Protein AF-0000000080279815 (afdb_homodimer)

Nearest PDB structures (foldseek):
  4a6d-assembly1_A  TM=6.115E-01  e=9.069E-10  Homo sapiens
  9fcl-assembly1_A  TM=6.333E-01  e=1.547E-08  Kitasatospora cystarginea
  3hnr-assembly1_A  TM=6.972E-01  e=1.496E-07  [Bacillus thuringiensis] serovar konkukian
  3h2b-assembly1_A  TM=6.958E-01  e=2.477E-07  Corynebacterium glutamicum ATCC 13032
  4kwc-assembly1_A  TM=4.814E-01  e=1.129E-08  Bacillus pumilus

Structure (mmCIF, N/CA/C/O backbone):
data_AF-0000000080279815-model_v1
#
loop_
_entity.id
_entity.type
_entity.pdbx_description
1 polymer 'Methyltransferase type 12'
#
loop_
_atom_site.group_PDB
_atom_site.id
_atom_site.type_symbol
_atom_site.label_atom_id
_atom_site.label_alt_id
_atom_site.label_comp_id
_atom_site.label_asym_id
_atom_site.label_entity_id
_atom_site.label_seq_id
_atom_site.pdbx_PDB_ins_code
_atom_site.Cartn_x
_atom_site.Cartn_y
_atom_site.Cartn_z
_atom_site.occupancy
_atom_site.B_iso_or_equiv
_atom_site.auth_seq_id
_atom_site.auth_comp_id
_atom_site.auth_asym_id
_atom_site.auth_atom_id
_atom_site.pdbx_PDB_model_num
ATOM 1 N N . MET A 1 1 ? -27.906 0.492 -4.875 1 33.38 1 MET A N 1
ATOM 2 C CA . MET A 1 1 ? -26.562 0.479 -5.445 1 33.38 1 MET A CA 1
ATOM 3 C C . MET A 1 1 ? -25.531 0.925 -4.418 1 33.38 1 MET A C 1
ATOM 5 O O . MET A 1 1 ? -25.719 1.934 -3.738 1 33.38 1 MET A O 1
ATOM 9 N N . ASN A 1 2 ? -24.75 0.07 -3.742 1 49.34 2 ASN A N 1
ATOM 10 C CA . ASN A 1 2 ? -23.828 0.342 -2.648 1 49.34 2 ASN A CA 1
ATOM 11 C C . ASN A 1 2 ? -22.953 1.558 -2.943 1 49.34 2 ASN A C 1
ATOM 13 O O . ASN A 1 2 ? -22.406 1.683 -4.039 1 49.34 2 ASN A O 1
ATOM 17 N N . GLU A 1 3 ? -23.109 2.551 -2.191 1 66 3 GLU A N 1
ATOM 18 C CA . GLU A 1 3 ? -22.375 3.797 -2.369 1 66 3 GLU A CA 1
ATOM 19 C C . GLU A 1 3 ? -20.875 3.541 -2.496 1 66 3 GLU A C 1
ATOM 21 O O . GLU A 1 3 ? -20.312 2.781 -1.711 1 66 3 GLU A O 1
ATOM 26 N N . THR A 1 4 ? -20.344 3.932 -3.568 1 79.06 4 THR A N 1
ATOM 27 C CA . THR A 1 4 ? -18.891 3.852 -3.775 1 79.06 4 THR A CA 1
ATOM 28 C C . THR A 1 4 ? -18.156 4.762 -2.799 1 79.06 4 THR A C 1
ATOM 30 O O . THR A 1 4 ? -18.766 5.613 -2.154 1 79.06 4 THR A O 1
ATOM 33 N N . LEU A 1 5 ? -17 4.492 -2.471 1 85.06 5 LEU A N 1
ATOM 34 C CA . LEU A 1 5 ? -16.141 5.344 -1.648 1 85.06 5 LEU A CA 1
ATOM 35 C C . LEU A 1 5 ? -16.219 6.797 -2.098 1 85.06 5 LEU A C 1
ATOM 37 O O . LEU A 1 5 ? -16.359 7.699 -1.27 1 85.06 5 LEU A O 1
ATOM 41 N N . ASP A 1 6 ? -16.266 7.035 -3.375 1 88.19 6 ASP A N 1
ATOM 42 C CA . ASP A 1 6 ? -16.297 8.391 -3.908 1 88.19 6 ASP A CA 1
ATOM 43 C C . ASP A 1 6 ? -17.625 9.07 -3.607 1 88.19 6 ASP A C 1
ATOM 45 O O . ASP A 1 6 ? -17.672 10.273 -3.346 1 88.19 6 ASP A O 1
ATOM 49 N N . GLU A 1 7 ? -18.656 8.305 -3.676 1 89.69 7 GLU A N 1
ATOM 50 C CA . GLU A 1 7 ? -19.984 8.844 -3.348 1 89.69 7 GLU A CA 1
ATOM 51 C C . GLU A 1 7 ? -20.078 9.203 -1.868 1 89.69 7 GLU A C 1
ATOM 53 O O . GLU A 1 7 ? -20.641 10.242 -1.51 1 89.69 7 GLU A O 1
ATOM 58 N N . THR A 1 8 ? -19.531 8.32 -1.047 1 90.25 8 THR A N 1
ATOM 59 C CA . THR A 1 8 ? -19.5 8.586 0.388 1 90.25 8 THR A CA 1
ATOM 60 C C . THR A 1 8 ? -18.703 9.844 0.691 1 90.25 8 THR A C 1
ATOM 62 O O . THR A 1 8 ? -19.125 10.688 1.484 1 90.25 8 THR A O 1
ATOM 65 N N . VAL A 1 9 ? -17.578 10.008 0.079 1 94.94 9 VAL A N 1
ATOM 66 C CA . VAL A 1 9 ? -16.719 11.172 0.258 1 94.94 9 VAL A CA 1
ATOM 67 C C . VAL A 1 9 ? -17.469 12.438 -0.167 1 94.94 9 VAL A C 1
ATOM 69 O O . VAL A 1 9 ? -17.453 13.438 0.551 1 94.94 9 VAL A O 1
ATOM 72 N N . ALA A 1 10 ? -18.141 12.344 -1.3 1 95.44 10 ALA A N 1
ATOM 73 C CA . ALA A 1 10 ? -18.875 13.5 -1.807 1 95.44 10 ALA A CA 1
ATOM 74 C C . ALA A 1 10 ? -19.984 13.914 -0.835 1 95.44 10 ALA A C 1
ATOM 76 O O . ALA A 1 10 ? -20.188 15.102 -0.601 1 95.44 10 ALA A O 1
ATOM 77 N N . ASP A 1 11 ? -20.672 12.969 -0.286 1 96.44 11 ASP A N 1
ATOM 78 C CA . ASP A 1 11 ? -21.75 13.227 0.657 1 96.44 11 ASP A CA 1
ATOM 79 C C . ASP A 1 11 ? -21.234 13.922 1.915 1 96.44 11 ASP A C 1
ATOM 81 O O . ASP A 1 11 ? -21.859 14.852 2.422 1 96.44 11 ASP A O 1
ATOM 85 N N . ILE A 1 12 ? -20.125 13.5 2.402 1 96.69 12 ILE A N 1
ATOM 86 C CA . ILE A 1 12 ? -19.547 14.078 3.607 1 96.69 12 ILE A CA 1
ATOM 87 C C . ILE A 1 12 ? -19.031 15.484 3.311 1 96.69 12 ILE A C 1
ATOM 89 O O . ILE A 1 12 ? -19.266 16.422 4.082 1 96.69 12 ILE A O 1
ATOM 93 N N . MET A 1 13 ? -18.391 15.625 2.184 1 97 13 MET A N 1
ATOM 94 C CA . MET A 1 13 ? -17.812 16.906 1.815 1 97 13 MET A CA 1
ATOM 95 C C . MET A 1 13 ? -18.906 17.969 1.673 1 97 13 MET A C 1
ATOM 97 O O . MET A 1 13 ? -18.672 19.156 1.933 1 97 13 MET A O 1
ATOM 101 N N . ALA A 1 14 ? -20.094 17.531 1.298 1 96.38 14 ALA A N 1
ATOM 102 C CA . ALA A 1 14 ? -21.219 18.453 1.142 1 96.38 14 ALA A CA 1
ATOM 103 C C . ALA A 1 14 ? -21.609 19.078 2.477 1 96.38 14 ALA A C 1
ATOM 105 O O . ALA A 1 14 ? -22.234 20.141 2.512 1 96.38 14 ALA A O 1
ATOM 106 N N . LYS A 1 15 ? -21.188 18.469 3.588 1 95.44 15 LYS A N 1
ATOM 107 C CA . LYS A 1 15 ? -21.531 18.938 4.926 1 95.44 15 LYS A CA 1
ATOM 108 C C . LYS A 1 15 ? -20.375 19.719 5.559 1 95.44 15 LYS A C 1
ATOM 110 O O . LYS A 1 15 ? -20.516 20.25 6.664 1 95.44 15 LYS A O 1
ATOM 115 N N . VAL A 1 16 ? -19.281 19.844 4.895 1 96.25 16 VAL A N 1
ATOM 116 C CA . VAL A 1 16 ? -18.078 20.453 5.445 1 96.25 16 VAL A CA 1
ATOM 117 C C . VAL A 1 16 ? -18.188 21.969 5.355 1 96.25 16 VAL A C 1
ATOM 119 O O . VAL A 1 16 ? -18.578 22.516 4.32 1 96.25 16 VAL A O 1
ATOM 122 N N . SER A 1 17 ? -17.812 22.594 6.434 1 89.44 17 SER A N 1
ATOM 123 C CA . SER A 1 17 ? -17.797 24.062 6.434 1 89.44 17 SER A CA 1
ATOM 124 C C . SER A 1 17 ? -16.75 24.594 5.469 1 89.44 17 SER A C 1
ATOM 126 O O . SER A 1 17 ? -15.625 24.094 5.422 1 89.44 17 SER A O 1
ATOM 128 N N . THR A 1 18 ? -17.094 25.656 4.707 1 91 18 THR A N 1
ATOM 129 C CA . THR A 1 18 ? -16.156 26.266 3.766 1 91 18 THR A CA 1
ATOM 130 C C . THR A 1 18 ? -15.586 27.562 4.32 1 91 18 THR A C 1
ATOM 132 O O . THR A 1 18 ? -14.898 28.297 3.609 1 91 18 THR A O 1
ATOM 135 N N . ALA A 1 19 ? -15.883 27.859 5.594 1 89.88 19 ALA A N 1
ATOM 136 C CA . ALA A 1 19 ? -15.344 29.062 6.219 1 89.88 19 ALA A CA 1
ATOM 137 C C . ALA A 1 19 ? -13.836 28.969 6.387 1 89.88 19 ALA A C 1
ATOM 139 O O . ALA A 1 19 ? -13.312 27.938 6.797 1 89.88 19 ALA A O 1
ATOM 140 N N . ILE A 1 20 ? -13.18 30.016 6.016 1 91.38 20 ILE A N 1
ATOM 141 C CA . ILE A 1 20 ? -11.727 30.062 6.129 1 91.38 20 ILE A CA 1
ATOM 142 C C . ILE A 1 20 ? -11.32 30.984 7.281 1 91.38 20 ILE A C 1
ATOM 144 O O . ILE A 1 20 ? -11.758 32.125 7.352 1 91.38 20 ILE A O 1
ATOM 148 N N . ALA A 1 21 ? -10.531 30.438 8.172 1 89.31 21 ALA A N 1
ATOM 149 C CA . ALA A 1 21 ? -10.07 31.203 9.32 1 89.31 21 ALA A CA 1
ATOM 150 C C . ALA A 1 21 ? -9.164 32.344 8.875 1 89.31 21 ALA A C 1
ATOM 152 O O . ALA A 1 21 ? -8.367 32.188 7.945 1 89.31 21 ALA A O 1
ATOM 153 N N . ASP A 1 22 ? -9.281 33.406 9.672 1 85.31 22 ASP A N 1
ATOM 154 C CA . ASP A 1 22 ? -8.367 34.531 9.438 1 85.31 22 ASP A CA 1
ATOM 155 C C . ASP A 1 22 ? -6.918 34.094 9.711 1 85.31 22 ASP A C 1
ATOM 157 O O . ASP A 1 22 ? -6.637 33.438 10.695 1 85.31 22 ASP A O 1
ATOM 161 N N . GLY A 1 23 ? -6.031 34.281 8.766 1 85.38 23 GLY A N 1
ATOM 162 C CA . GLY A 1 23 ? -4.625 33.969 8.992 1 85.38 23 GLY A CA 1
ATOM 163 C C . GLY A 1 23 ? -4.223 32.594 8.477 1 85.38 23 GLY A C 1
ATOM 164 O O . GLY A 1 23 ? -3.07 32.188 8.633 1 85.38 23 GLY A O 1
ATOM 165 N N . ASP A 1 24 ? -5.238 31.875 8.055 1 90 24 ASP A N 1
ATOM 166 C CA . ASP A 1 24 ? -4.906 30.562 7.488 1 90 24 ASP A CA 1
ATOM 167 C C . ASP A 1 24 ? -3.861 30.703 6.379 1 90 24 ASP A C 1
ATOM 169 O O . ASP A 1 24 ? -4.199 31 5.234 1 90 24 ASP A O 1
ATOM 173 N N . SER A 1 25 ? -2.627 30.406 6.734 1 80.06 25 SER A N 1
ATOM 174 C CA . SER A 1 25 ? -1.5 30.594 5.824 1 80.06 25 SER A CA 1
ATOM 175 C C . SER A 1 25 ? -1.581 29.625 4.641 1 80.06 25 SER A C 1
ATOM 177 O O . SER A 1 25 ? -0.972 29.875 3.598 1 80.06 25 SER A O 1
ATOM 179 N N . MET A 1 26 ? -2.297 28.562 4.762 1 76.5 26 MET A N 1
ATOM 180 C CA . MET A 1 26 ? -2.395 27.594 3.672 1 76.5 26 MET A CA 1
ATOM 181 C C . MET A 1 26 ? -3.418 28.047 2.635 1 76.5 26 MET A C 1
ATOM 183 O O . MET A 1 26 ? -3.455 27.516 1.523 1 76.5 26 MET A O 1
ATOM 187 N N . PHE A 1 27 ? -4.238 28.875 3.039 1 79.06 27 PHE A N 1
ATOM 188 C CA . PHE A 1 27 ? -5.215 29.422 2.1 1 79.06 27 PHE A CA 1
ATOM 189 C C . PHE A 1 27 ? -4.625 30.594 1.33 1 79.06 27 PHE A C 1
ATOM 191 O O . PHE A 1 27 ? -5.074 30.906 0.226 1 79.06 27 PHE A O 1
ATOM 198 N N . ALA A 1 28 ? -3.699 31.125 1.782 1 64.75 28 ALA A N 1
ATOM 199 C CA . ALA A 1 28 ? -3.172 32.312 1.129 1 64.75 28 ALA A CA 1
ATOM 200 C C . ALA A 1 28 ? -2.799 32.031 -0.323 1 64.75 28 ALA A C 1
ATOM 202 O O . ALA A 1 28 ? -1.978 31.156 -0.598 1 64.75 28 ALA A O 1
ATOM 203 N N . GLY A 1 29 ? -3.459 32.719 -1.225 1 66.31 29 GLY A N 1
ATOM 204 C CA . GLY A 1 29 ? -3.205 32.625 -2.652 1 66.31 29 GLY A CA 1
ATOM 205 C C . GLY A 1 29 ? -3.844 31.391 -3.279 1 66.31 29 GLY A C 1
ATOM 206 O O . GLY A 1 29 ? -3.611 31.094 -4.453 1 66.31 29 GLY A O 1
ATOM 207 N N . ASN A 1 30 ? -4.605 30.656 -2.498 1 72.81 30 ASN A N 1
ATOM 208 C CA . ASN A 1 30 ? -5.316 29.469 -2.971 1 72.81 30 ASN A CA 1
ATOM 209 C C . ASN A 1 30 ? -6.766 29.781 -3.318 1 72.81 30 ASN A C 1
ATOM 211 O O . ASN A 1 30 ? -7.219 30.922 -3.141 1 72.81 30 ASN A O 1
ATOM 215 N N . ASN A 1 31 ? -7.383 29.062 -4.082 1 84.12 31 ASN A N 1
ATOM 216 C CA . ASN A 1 31 ? -8.828 29.156 -4.266 1 84.12 31 ASN A CA 1
ATOM 217 C C . ASN A 1 31 ? -9.57 28.094 -3.471 1 84.12 31 ASN A C 1
ATOM 219 O O . ASN A 1 31 ? -8.992 27.062 -3.115 1 84.12 31 ASN A O 1
ATOM 223 N N . ILE A 1 32 ? -10.734 28.453 -3.119 1 89.88 32 ILE A N 1
ATOM 224 C CA . ILE A 1 32 ? -11.547 27.656 -2.207 1 89.88 32 ILE A CA 1
ATOM 225 C C . ILE A 1 32 ? -11.727 26.25 -2.775 1 89.88 32 ILE A C 1
ATOM 227 O O . ILE A 1 32 ? -11.75 25.266 -2.025 1 89.88 32 ILE A O 1
ATOM 231 N N . ASP A 1 33 ? -11.773 26.141 -4.074 1 91.75 33 ASP A N 1
ATOM 232 C CA . ASP A 1 33 ? -11.961 24.844 -4.703 1 91.75 33 ASP A CA 1
ATOM 233 C C . ASP A 1 33 ? -10.758 23.938 -4.457 1 91.75 33 ASP A C 1
ATOM 235 O O . ASP A 1 33 ? -10.914 22.766 -4.078 1 91.75 33 ASP A O 1
ATOM 239 N N . HIS A 1 34 ? -9.617 24.469 -4.656 1 92.69 34 HIS A N 1
ATOM 240 C CA . HIS A 1 34 ? -8.398 23.688 -4.418 1 92.69 34 HIS A CA 1
ATOM 241 C C . HIS A 1 34 ? -8.227 23.375 -2.936 1 92.69 34 HIS A C 1
ATOM 243 O O . HIS A 1 34 ? -7.871 22.25 -2.57 1 92.69 34 HIS A O 1
ATOM 249 N N . TYR A 1 35 ? -8.492 24.422 -2.162 1 94.12 35 TYR A N 1
ATOM 250 C CA . TYR A 1 35 ? -8.391 24.234 -0.719 1 94.12 35 TYR A CA 1
ATOM 251 C C . TYR A 1 35 ? -9.266 23.078 -0.255 1 94.12 35 TYR A C 1
ATOM 253 O O . TYR A 1 35 ? -8.812 22.219 0.496 1 94.12 35 TYR A O 1
ATOM 261 N N . MET A 1 36 ? -10.453 22.953 -0.778 1 94.94 36 MET A N 1
ATOM 262 C CA . MET A 1 36 ? -11.406 21.922 -0.378 1 94.94 36 MET A CA 1
ATOM 263 C C . MET A 1 36 ? -11.055 20.578 -1.018 1 94.94 36 MET A C 1
ATOM 265 O O . MET A 1 36 ? -11.305 19.516 -0.434 1 94.94 36 MET A O 1
ATOM 269 N N . SER A 1 37 ? -10.438 20.625 -2.209 1 95.31 37 SER A N 1
ATOM 270 C CA . SER A 1 37 ? -10.047 19.391 -2.863 1 95.31 37 SER A CA 1
ATOM 271 C C . SER A 1 37 ? -8.977 18.656 -2.068 1 95.31 37 SER A C 1
ATOM 273 O O . SER A 1 37 ? -8.938 17.422 -2.053 1 95.31 37 SER A O 1
ATOM 275 N N . VAL A 1 38 ? -8.125 19.375 -1.423 1 96.12 38 VAL A N 1
ATOM 276 C CA . VAL A 1 38 ? -7.082 18.812 -0.58 1 96.12 38 VAL A CA 1
ATOM 277 C C . VAL A 1 38 ? -7.715 18.094 0.616 1 96.12 38 VAL A C 1
ATOM 279 O O . VAL A 1 38 ? -7.301 17 0.977 1 96.12 38 VAL A O 1
ATOM 282 N N . SER A 1 39 ? -8.688 18.75 1.188 1 97.19 39 SER A N 1
ATOM 283 C CA . SER A 1 39 ? -9.445 18.125 2.275 1 97.19 39 SER A CA 1
ATOM 284 C C . SER A 1 39 ? -10.156 16.875 1.809 1 97.19 39 SER A C 1
ATOM 286 O O . SER A 1 39 ? -10.148 15.852 2.5 1 97.19 39 SER A O 1
ATOM 288 N N . LYS A 1 40 ? -10.727 16.969 0.658 1 97.5 40 LYS A N 1
ATOM 289 C CA . LYS A 1 40 ? -11.461 15.852 0.067 1 97.5 40 LYS A CA 1
ATOM 290 C C . LYS A 1 40 ? -10.547 14.648 -0.147 1 97.5 40 LYS A C 1
ATOM 292 O O . LYS A 1 40 ? -10.922 13.516 0.171 1 97.5 40 LYS A O 1
ATOM 297 N N . ASP A 1 41 ? -9.359 14.867 -0.674 1 97.38 41 ASP A N 1
ATOM 298 C CA . ASP A 1 41 ? -8.398 13.797 -0.92 1 97.38 41 ASP A CA 1
ATOM 299 C C . ASP A 1 41 ? -7.988 13.125 0.385 1 97.38 41 ASP A C 1
ATOM 301 O O . ASP A 1 41 ? -7.828 11.898 0.433 1 97.38 41 ASP A O 1
ATOM 305 N N . ALA A 1 42 ? -7.781 13.914 1.383 1 98.31 42 ALA A N 1
ATOM 306 C CA . ALA A 1 42 ? -7.418 13.367 2.688 1 98.31 42 ALA A CA 1
ATOM 307 C C . ALA A 1 42 ? -8.539 12.5 3.25 1 98.31 42 ALA A C 1
ATOM 309 O O . ALA A 1 42 ? -8.289 11.406 3.756 1 98.31 42 ALA A O 1
ATOM 310 N N . LEU A 1 43 ? -9.727 12.992 3.133 1 97.94 43 LEU A N 1
ATOM 311 C CA . LEU A 1 43 ? -10.883 12.242 3.611 1 97.94 43 LEU A CA 1
ATOM 312 C C . LEU A 1 43 ? -11 10.906 2.883 1 97.94 43 LEU A C 1
ATOM 314 O O . LEU A 1 43 ? -11.25 9.875 3.508 1 97.94 43 LEU A O 1
ATOM 318 N N . ARG A 1 44 ? -10.812 10.969 1.587 1 95.69 44 ARG A N 1
ATOM 319 C CA . ARG A 1 44 ? -10.875 9.75 0.792 1 95.69 44 ARG A CA 1
ATOM 320 C C . ARG A 1 44 ? -9.844 8.727 1.265 1 95.69 44 ARG A C 1
ATOM 322 O O . ARG A 1 44 ? -10.156 7.547 1.417 1 95.69 44 ARG A O 1
ATOM 329 N N . ALA A 1 45 ? -8.633 9.188 1.438 1 96.44 45 ALA A N 1
ATOM 330 C CA . ALA A 1 45 ? -7.547 8.32 1.892 1 96.44 45 ALA A CA 1
ATOM 331 C C . ALA A 1 45 ? -7.863 7.723 3.26 1 96.44 45 ALA A C 1
ATOM 333 O O . ALA A 1 45 ? -7.637 6.531 3.492 1 96.44 45 ALA A O 1
ATOM 334 N N . VAL A 1 46 ? -8.391 8.516 4.133 1 97.5 46 VAL A N 1
ATOM 335 C CA . VAL A 1 46 ? -8.719 8.102 5.492 1 97.5 46 VAL A CA 1
ATOM 336 C C . VAL A 1 46 ? -9.828 7.051 5.465 1 97.5 46 VAL A C 1
ATOM 338 O O . VAL A 1 46 ? -9.703 5.992 6.086 1 97.5 46 VAL A O 1
ATOM 341 N N . LEU A 1 47 ? -10.875 7.309 4.719 1 94.12 47 LEU A N 1
ATOM 342 C CA . LEU A 1 47 ? -12 6.379 4.668 1 94.12 47 LEU A CA 1
ATOM 343 C C . LEU A 1 47 ? -11.586 5.059 4.027 1 94.12 47 LEU A C 1
ATOM 345 O O . LEU A 1 47 ? -12 3.988 4.48 1 94.12 47 LEU A O 1
ATOM 349 N N . ALA A 1 48 ? -10.805 5.184 3.004 1 91.25 48 ALA A N 1
ATOM 350 C CA . ALA A 1 48 ? -10.289 3.967 2.377 1 91.25 48 ALA A CA 1
ATOM 351 C C . ALA A 1 48 ? -9.469 3.141 3.365 1 91.25 48 ALA A C 1
ATOM 353 O O . ALA A 1 48 ? -9.633 1.922 3.451 1 91.25 48 ALA A O 1
ATOM 354 N N . ALA A 1 49 ? -8.609 3.807 4.098 1 94.06 49 ALA A N 1
ATOM 355 C CA . ALA A 1 49 ? -7.746 3.145 5.074 1 94.06 49 ALA A CA 1
ATOM 356 C C . ALA A 1 49 ? -8.578 2.463 6.16 1 94.06 49 ALA A C 1
ATOM 358 O O . ALA A 1 49 ? -8.297 1.319 6.531 1 94.06 49 ALA A O 1
ATOM 359 N N . LEU A 1 50 ? -9.562 3.146 6.621 1 92.5 50 LEU A N 1
ATOM 360 C CA . LEU A 1 50 ? -10.398 2.611 7.688 1 92.5 50 LEU A CA 1
ATOM 361 C C . LEU A 1 50 ? -11.219 1.422 7.195 1 92.5 50 LEU A C 1
ATOM 363 O O . LEU A 1 50 ? -11.406 0.448 7.926 1 92.5 50 LEU A O 1
ATOM 367 N N . GLN A 1 51 ? -11.625 1.526 6.012 1 83.81 51 GLN A N 1
ATOM 368 C CA . GLN A 1 51 ? -12.391 0.429 5.43 1 83.81 51 GLN A CA 1
ATOM 369 C C . GLN A 1 51 ? -11.539 -0.833 5.309 1 83.81 51 GLN A C 1
ATOM 371 O O . GLN A 1 51 ? -11.992 -1.925 5.664 1 83.81 51 GLN A O 1
ATOM 376 N N . VAL A 1 52 ? -10.359 -0.684 4.891 1 80.06 52 VAL A N 1
ATOM 377 C CA . VAL A 1 52 ? -9.508 -1.841 4.617 1 80.06 52 VAL A CA 1
ATOM 378 C C . VAL A 1 52 ? -8.992 -2.424 5.93 1 80.06 52 VAL A C 1
ATOM 380 O O . VAL A 1 52 ? -8.781 -3.635 6.039 1 80.06 52 VAL A O 1
ATOM 383 N N . SER A 1 53 ? -8.875 -1.572 6.945 1 82.69 53 SER A N 1
ATOM 384 C CA . SER A 1 53 ? -8.359 -2.031 8.234 1 82.69 53 SER A CA 1
ATOM 385 C C . SER A 1 53 ? -9.477 -2.615 9.094 1 82.69 53 SER A C 1
ATOM 387 O O . SER A 1 53 ? -9.211 -3.193 10.148 1 82.69 53 SER A O 1
ATOM 389 N N . GLY A 1 54 ? -10.742 -2.42 8.68 1 78.06 54 GLY A N 1
ATOM 390 C CA . GLY A 1 54 ? -11.875 -2.98 9.406 1 78.06 54 GLY A CA 1
ATOM 391 C C . GLY A 1 54 ? -12.242 -2.184 10.648 1 78.06 54 GLY A C 1
ATOM 392 O O . GLY A 1 54 ? -12.773 -2.736 11.609 1 78.06 54 GLY A O 1
ATOM 393 N N . ARG A 1 55 ? -11.859 -0.931 10.695 1 80.06 55 ARG A N 1
ATOM 394 C CA . ARG A 1 55 ? -12.133 -0.049 11.828 1 80.06 55 ARG A CA 1
ATOM 395 C C . ARG A 1 55 ? -12.805 1.24 11.359 1 80.06 55 ARG A C 1
ATOM 397 O O . ARG A 1 55 ? -12.234 2.324 11.492 1 80.06 55 ARG A O 1
ATOM 404 N N . PRO A 1 56 ? -14.039 1.166 11.062 1 75.5 56 PRO A N 1
ATOM 405 C CA . PRO A 1 56 ? -14.672 2.27 10.344 1 75.5 56 PRO A CA 1
ATOM 406 C C . PRO A 1 56 ? -15.086 3.416 11.258 1 75.5 56 PRO A C 1
ATOM 408 O O . PRO A 1 56 ? -15.375 4.52 10.781 1 75.5 56 PRO A O 1
ATOM 411 N N . GLU A 1 57 ? -15.023 3.305 12.586 1 89.69 57 GLU A N 1
ATOM 412 C CA . GLU A 1 57 ? -15.547 4.367 13.445 1 89.69 57 GLU A CA 1
ATOM 413 C C . GLU A 1 57 ? -14.523 4.762 14.508 1 89.69 57 GLU A C 1
ATOM 415 O O . GLU A 1 57 ? -14.641 4.359 15.664 1 89.69 57 GLU A O 1
ATOM 420 N N . PRO A 1 58 ? -13.648 5.582 14.125 1 96.81 58 PRO A N 1
ATOM 421 C CA . PRO A 1 58 ? -12.672 6.035 15.117 1 96.81 58 PRO A CA 1
ATOM 422 C C . PRO A 1 58 ? -13.297 6.934 16.188 1 96.81 58 PRO A C 1
ATOM 424 O O . PRO A 1 58 ? -14.133 7.777 15.875 1 96.81 58 PRO A O 1
ATOM 427 N N . LYS A 1 59 ? -12.898 6.754 17.453 1 97.25 59 LYS A N 1
ATOM 428 C CA . LYS A 1 59 ? -13.398 7.539 18.578 1 97.25 59 LYS A CA 1
ATOM 429 C C . LYS A 1 59 ? -12.445 8.672 18.938 1 97.25 59 LYS A C 1
ATOM 431 O O . LYS A 1 59 ? -12.852 9.688 19.5 1 97.25 59 LYS A O 1
ATOM 436 N N . ARG A 1 60 ? -11.25 8.484 18.797 1 98.69 60 ARG A N 1
ATOM 437 C CA . ARG A 1 60 ? -10.203 9.469 19.078 1 98.69 60 ARG A CA 1
ATOM 438 C C . ARG A 1 60 ? -9.297 9.656 17.859 1 98.69 60 ARG A C 1
ATOM 440 O O . ARG A 1 60 ? -8.695 8.695 17.375 1 98.69 60 ARG A O 1
ATOM 447 N N . ILE A 1 61 ? -9.18 10.898 17.297 1 98.88 61 ILE A N 1
ATOM 448 C CA . ILE A 1 61 ? -8.484 11.211 16.062 1 98.88 61 ILE A CA 1
ATOM 449 C C . ILE A 1 61 ? -7.414 12.273 16.312 1 98.88 61 ILE A C 1
ATOM 451 O O . ILE A 1 61 ? -7.699 13.312 16.906 1 98.88 61 ILE A O 1
ATOM 455 N N . LEU A 1 62 ? -6.203 12 15.969 1 98.94 62 LEU A N 1
ATOM 456 C CA . LEU A 1 62 ? -5.109 12.969 16.031 1 98.94 62 LEU A CA 1
ATOM 457 C C . LEU A 1 62 ? -4.781 13.5 14.633 1 98.94 62 LEU A C 1
ATOM 459 O O . LEU A 1 62 ? -4.504 12.727 13.719 1 98.94 62 LEU A O 1
ATOM 463 N N . ASP A 1 63 ? -4.934 14.758 14.445 1 98.88 63 ASP A N 1
ATOM 464 C CA . ASP A 1 63 ? -4.418 15.461 13.273 1 98.88 63 ASP A CA 1
ATOM 465 C C . ASP A 1 63 ? -3.078 16.125 13.57 1 98.88 63 ASP A C 1
ATOM 467 O O . ASP A 1 63 ? -3.035 17.234 14.117 1 98.88 63 ASP A O 1
ATOM 471 N N . PHE A 1 64 ? -1.983 15.43 13.273 1 98.75 64 PHE A N 1
ATOM 472 C CA . PHE A 1 64 ? -0.625 15.891 13.531 1 98.75 64 PHE A CA 1
ATOM 473 C C . PHE A 1 64 ? -0.146 16.812 12.414 1 98.75 64 PHE A C 1
ATOM 475 O O . PHE A 1 64 ? 0.012 16.375 11.273 1 98.75 64 PHE A O 1
ATOM 482 N N . GLY A 1 65 ? 0.137 18 12.695 1 97.94 65 GLY A N 1
ATOM 483 C CA . GLY A 1 65 ? 0.296 19.031 11.68 1 97.94 65 GLY A CA 1
ATOM 484 C C . GLY A 1 65 ? -1.024 19.516 11.125 1 97.94 65 GLY A C 1
ATOM 485 O O . GLY A 1 65 ? -1.225 19.547 9.906 1 97.94 65 GLY A O 1
ATOM 486 N N . CYS A 1 66 ? -1.861 20.031 11.961 1 97.88 66 CYS A N 1
ATOM 487 C CA . CYS A 1 66 ? -3.262 20.25 11.625 1 97.88 66 CYS A CA 1
ATOM 488 C C . CYS A 1 66 ? -3.434 21.562 10.867 1 97.88 66 CYS A C 1
ATOM 490 O O . CYS A 1 66 ? -4.457 21.781 10.219 1 97.88 66 CYS A O 1
ATOM 492 N N . GLY A 1 67 ? -2.445 22.5 10.969 1 96.62 67 GLY A N 1
ATOM 493 C CA . GLY A 1 67 ? -2.699 23.844 10.453 1 96.62 67 GLY A CA 1
ATOM 494 C C . GLY A 1 67 ? -4.004 24.438 10.953 1 96.62 67 GLY A C 1
ATOM 495 O O . GLY A 1 67 ? -4.348 24.281 12.125 1 96.62 67 GLY A O 1
ATOM 496 N N . TYR A 1 68 ? -4.641 25.109 10.117 1 95.44 68 TYR A N 1
ATOM 497 C CA . TYR A 1 68 ? -5.871 25.766 10.523 1 95.44 68 TYR A CA 1
ATOM 498 C C . TYR A 1 68 ? -7.082 24.875 10.273 1 95.44 68 TYR A C 1
ATOM 500 O O . TYR A 1 68 ? -8.203 25.359 10.117 1 95.44 68 TYR A O 1
ATOM 508 N N . GLY A 1 69 ? -6.84 23.547 10.078 1 96.69 69 GLY A N 1
ATOM 509 C CA . GLY A 1 69 ? -7.914 22.562 10.07 1 96.69 69 GLY A CA 1
ATOM 510 C C . GLY A 1 69 ? -8.422 22.25 8.68 1 96.69 69 GLY A C 1
ATOM 511 O O . GLY A 1 69 ? -9.586 21.875 8.508 1 96.69 69 GLY A O 1
ATOM 512 N N . ARG A 1 70 ? -7.543 22.438 7.641 1 95.81 70 ARG A N 1
ATOM 513 C CA . ARG A 1 70 ? -7.941 22.109 6.277 1 95.81 70 ARG A CA 1
ATOM 514 C C . ARG A 1 70 ? -8.445 20.672 6.184 1 95.81 70 ARG A C 1
ATOM 516 O O . ARG A 1 70 ? -9.492 20.406 5.586 1 95.81 70 ARG A O 1
ATOM 523 N N . VAL A 1 71 ? -7.742 19.75 6.773 1 97.56 71 VAL A N 1
ATOM 524 C CA . VAL A 1 71 ? -8.141 18.344 6.738 1 97.56 71 VAL A CA 1
ATOM 525 C C . VAL A 1 71 ? -9.078 18.047 7.91 1 97.56 71 VAL A C 1
ATOM 527 O O . VAL A 1 71 ? -10.047 17.297 7.758 1 97.56 71 VAL A O 1
ATOM 530 N N . MET A 1 72 ? -8.875 18.625 9.039 1 97.88 72 MET A N 1
ATOM 531 C CA . MET A 1 72 ? -9.664 18.375 10.242 1 97.88 72 MET A CA 1
ATOM 532 C C . MET A 1 72 ? -11.141 18.641 9.992 1 97.88 72 MET A C 1
ATOM 534 O O . MET A 1 72 ? -12.008 17.953 10.539 1 97.88 72 MET A O 1
ATOM 538 N N . ARG A 1 73 ? -11.469 19.594 9.156 1 97.88 73 ARG A N 1
ATOM 539 C CA . ARG A 1 73 ? -12.859 19.953 8.898 1 97.88 73 ARG A CA 1
ATOM 540 C C . ARG A 1 73 ? -13.633 18.781 8.312 1 97.88 73 ARG A C 1
ATOM 542 O O . ARG A 1 73 ? -14.789 18.562 8.664 1 97.88 73 ARG A O 1
ATOM 549 N N . SER A 1 74 ? -12.984 18.047 7.371 1 98.19 74 SER A N 1
ATOM 550 C CA . SER A 1 74 ? -13.656 16.906 6.789 1 98.19 74 SER A CA 1
ATOM 551 C C . SER A 1 74 ? -13.703 15.727 7.766 1 98.19 74 SER A C 1
ATOM 553 O O . SER A 1 74 ? -14.656 14.953 7.773 1 98.19 74 SER A O 1
ATOM 555 N N . LEU A 1 75 ? -12.703 15.586 8.633 1 98.19 75 LEU A N 1
ATOM 556 C CA . LEU A 1 75 ? -12.719 14.555 9.656 1 98.19 75 LEU A CA 1
ATOM 557 C C . LEU A 1 75 ? -13.844 14.797 10.656 1 98.19 75 LEU A C 1
ATOM 559 O O . LEU A 1 75 ? -14.523 13.859 11.078 1 98.19 75 LEU A O 1
ATOM 563 N N . ARG A 1 76 ? -14.047 16.031 11.031 1 98 76 ARG A N 1
ATOM 564 C CA . ARG A 1 76 ? -15.148 16.391 11.922 1 98 76 ARG A CA 1
ATOM 565 C C . ARG A 1 76 ? -16.484 16.031 11.297 1 98 76 ARG A C 1
ATOM 567 O O . ARG A 1 76 ? -17.359 15.477 11.961 1 98 76 ARG A O 1
ATOM 574 N N . ALA A 1 77 ? -16.672 16.391 10.016 1 97.75 77 ALA A N 1
ATOM 575 C CA . ALA A 1 77 ? -17.906 16.109 9.312 1 97.75 77 ALA A CA 1
ATOM 576 C C . ALA A 1 77 ? -18.156 14.602 9.227 1 97.75 77 ALA A C 1
ATOM 578 O O . ALA A 1 77 ? -19.297 14.148 9.352 1 97.75 77 ALA A O 1
ATOM 579 N N . ALA A 1 78 ? -17.109 13.867 9.008 1 97 78 ALA A N 1
ATOM 580 C CA . ALA A 1 78 ? -17.219 12.414 8.836 1 97 78 ALA A CA 1
ATOM 581 C C . ALA A 1 78 ? -17.484 11.719 10.164 1 97 78 ALA A C 1
ATOM 583 O O . ALA A 1 78 ? -18.172 10.695 10.211 1 97 78 ALA A O 1
ATOM 584 N N . PHE A 1 79 ? -16.859 12.25 11.211 1 97.38 79 PHE A N 1
ATOM 585 C CA . PHE A 1 79 ? -16.922 11.625 12.523 1 97.38 79 PHE A CA 1
ATOM 586 C C 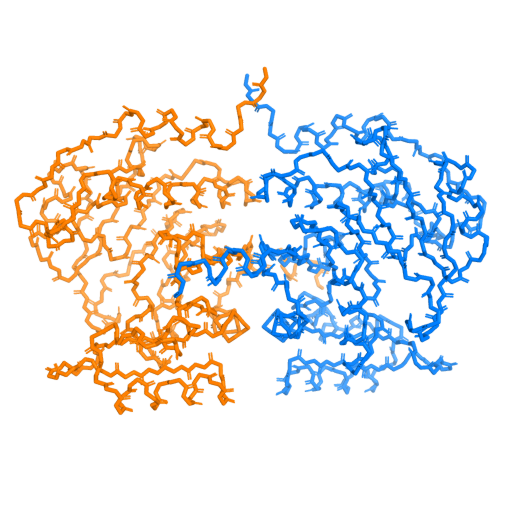. PHE A 1 79 ? -17.344 12.641 13.586 1 97.38 79 PHE A C 1
ATOM 588 O O . PHE A 1 79 ? -16.547 13.016 14.445 1 97.38 79 PHE A O 1
ATOM 595 N N . PRO A 1 80 ? -18.609 12.914 13.656 1 96.69 80 PRO A N 1
ATOM 596 C CA . PRO A 1 80 ? -19.078 14.031 14.477 1 96.69 80 PRO A CA 1
ATOM 597 C C . PRO A 1 80 ? -18.938 13.766 15.977 1 96.69 80 PRO A C 1
ATOM 599 O O . PRO A 1 80 ? -18.828 14.703 16.766 1 96.69 80 PRO A O 1
ATOM 602 N N . SER A 1 81 ? -18.875 12.539 16.391 1 97 81 SER A N 1
ATOM 603 C CA . SER A 1 81 ? -18.844 12.211 17.812 1 97 81 SER A CA 1
ATOM 604 C C . SER A 1 81 ? -17.406 11.945 18.281 1 97 81 SER A C 1
ATOM 606 O O . SER A 1 81 ? -17.172 11.766 19.469 1 97 81 SER A O 1
ATOM 608 N N . ALA A 1 82 ? -16.438 11.961 17.375 1 98.19 82 ALA A N 1
ATOM 609 C CA . ALA A 1 82 ? -15.055 11.633 17.719 1 98.19 82 ALA A CA 1
ATOM 610 C C . ALA A 1 82 ? -14.398 12.773 18.5 1 98.19 82 ALA A C 1
ATOM 612 O O . ALA A 1 82 ? -14.703 13.945 18.266 1 98.19 82 ALA A O 1
ATOM 613 N N . GLU A 1 83 ? -13.555 12.391 19.438 1 98.69 83 GLU A N 1
ATOM 614 C CA . GLU A 1 83 ? -12.633 13.367 20 1 98.69 83 GLU A CA 1
ATOM 615 C C . GLU A 1 83 ? -11.531 13.734 19 1 98.69 83 GLU A C 1
ATOM 617 O O . GLU A 1 83 ? -10.836 12.852 18.484 1 98.69 83 GLU A O 1
ATOM 622 N N . LEU A 1 84 ? -11.422 15.008 18.75 1 98.75 84 LEU A N 1
ATOM 623 C CA . LEU A 1 84 ? -10.367 15.477 17.859 1 98.75 84 LEU A CA 1
ATOM 624 C C . LEU A 1 84 ? -9.211 16.078 18.641 1 98.75 84 LEU A C 1
ATOM 626 O O . LEU A 1 84 ? -9.438 16.828 19.594 1 98.75 84 LEU A O 1
ATOM 630 N N . ILE A 1 85 ? -8.031 15.672 18.312 1 98.94 85 ILE A N 1
ATOM 631 C CA . ILE A 1 85 ? -6.805 16.234 18.844 1 98.94 85 ILE A CA 1
ATOM 632 C C . ILE A 1 85 ? -6.02 16.922 17.734 1 98.94 85 ILE A C 1
ATOM 634 O O . ILE A 1 85 ? -5.73 16.312 16.703 1 98.94 85 ILE A O 1
ATOM 638 N N . ALA A 1 86 ? -5.758 18.203 17.938 1 98.81 86 ALA A N 1
ATOM 639 C CA . ALA A 1 86 ? -4.984 18.984 16.984 1 98.81 86 ALA A CA 1
ATOM 640 C C . ALA A 1 86 ? -3.561 19.219 17.484 1 98.81 86 ALA A C 1
ATOM 642 O O . ALA A 1 86 ? -3.361 19.656 18.625 1 98.81 86 ALA A O 1
ATOM 643 N N . CYS A 1 87 ? -2.596 18.906 16.688 1 98.81 87 CYS A N 1
ATOM 644 C CA . CYS A 1 87 ? -1.201 19.156 17.031 1 98.81 87 CYS A CA 1
ATOM 645 C C . CYS A 1 87 ? -0.53 20.031 15.961 1 98.81 87 CYS A C 1
ATOM 647 O O . CYS A 1 87 ? -0.57 19.703 14.773 1 98.81 87 CYS A O 1
ATOM 649 N N . ASP A 1 88 ? 0.003 21.078 16.359 1 98.06 88 ASP A N 1
ATOM 650 C CA . ASP A 1 88 ? 0.721 22.016 15.5 1 98.06 88 ASP A CA 1
ATOM 651 C C . ASP A 1 88 ? 1.639 22.922 16.312 1 98.06 88 ASP A C 1
ATOM 653 O O . ASP A 1 88 ? 1.448 23.078 17.516 1 98.06 88 ASP A O 1
ATOM 657 N N . MET A 1 89 ? 2.607 23.5 15.664 1 95.81 89 MET A N 1
ATOM 658 C CA . MET A 1 89 ? 3.543 24.375 16.359 1 95.81 89 MET A CA 1
ATOM 659 C C . MET A 1 89 ? 2.977 25.781 16.484 1 95.81 89 MET A C 1
ATOM 661 O O . MET A 1 89 ? 3.449 26.578 17.312 1 95.81 89 MET A O 1
ATOM 665 N N . ASP A 1 90 ? 1.96 26.109 15.703 1 95.88 90 ASP A N 1
ATOM 666 C CA . ASP A 1 90 ? 1.361 27.438 15.68 1 95.88 90 ASP A CA 1
ATOM 667 C C . ASP A 1 90 ? 0.181 27.531 16.641 1 95.88 90 ASP A C 1
ATOM 669 O O . ASP A 1 90 ? -0.897 27 16.359 1 95.88 90 ASP A O 1
ATOM 673 N N . PRO A 1 91 ? 0.33 28.359 17.688 1 96.62 91 PRO A N 1
ATOM 674 C CA . PRO A 1 91 ? -0.765 28.469 18.656 1 96.62 91 PRO A CA 1
ATOM 675 C C . PRO A 1 91 ? -2.041 29.031 18.047 1 96.62 91 PRO A C 1
ATOM 677 O O . PRO A 1 91 ? -3.146 28.688 18.469 1 96.62 91 PRO A O 1
ATOM 680 N N . ALA A 1 92 ? -1.895 29.875 17.109 1 96.62 92 ALA A N 1
ATOM 681 C CA . ALA A 1 92 ? -3.068 30.438 16.453 1 96.62 92 ALA A CA 1
ATOM 682 C C . ALA A 1 92 ? -3.846 29.375 15.695 1 96.62 92 ALA A C 1
ATOM 684 O O . ALA A 1 92 ? -5.078 29.391 15.672 1 96.62 92 ALA A O 1
ATOM 685 N N . ALA A 1 93 ? -3.123 28.5 15.055 1 96.56 93 ALA A N 1
ATOM 686 C CA . ALA A 1 93 ? -3.75 27.391 14.359 1 96.56 93 ALA A CA 1
ATOM 687 C C . ALA A 1 93 ? -4.523 26.5 15.336 1 96.56 93 ALA A C 1
ATOM 689 O O . ALA A 1 93 ? -5.66 26.109 15.062 1 96.56 93 ALA A O 1
ATOM 690 N N . LEU A 1 94 ? -3.934 26.234 16.453 1 97.88 94 LEU A N 1
ATOM 691 C CA . LEU A 1 94 ? -4.559 25.391 17.469 1 97.88 94 LEU A CA 1
ATOM 692 C C . LEU A 1 94 ? -5.824 26.047 18.016 1 97.88 94 LEU A C 1
ATOM 694 O O . LEU A 1 94 ? -6.836 25.375 18.203 1 97.88 94 LEU A O 1
ATOM 698 N N . ALA A 1 95 ? -5.773 27.328 18.25 1 97.44 95 ALA A N 1
ATOM 699 C CA . ALA A 1 95 ? -6.941 28.062 18.734 1 97.44 95 ALA A CA 1
ATOM 700 C C . ALA A 1 95 ? -8.078 28 17.719 1 97.44 95 ALA A C 1
ATOM 702 O O . ALA A 1 95 ? -9.242 27.844 18.094 1 97.44 95 ALA A O 1
ATOM 703 N N . SER A 1 96 ? -7.691 28.156 16.5 1 96.19 96 SER A N 1
ATOM 704 C CA . SER A 1 96 ? -8.672 28.094 15.422 1 96.19 96 SER A CA 1
ATOM 705 C C . SER A 1 96 ? -9.359 26.734 15.375 1 96.19 96 SER A C 1
ATOM 707 O O . SER A 1 96 ? -10.578 26.656 15.234 1 96.19 96 SER A O 1
ATOM 709 N N . CYS A 1 97 ? -8.602 25.672 15.484 1 97.31 97 CYS A N 1
ATOM 710 C CA . CYS A 1 97 ? -9.148 24.312 15.445 1 97.31 97 CYS A CA 1
ATOM 711 C C . CYS A 1 97 ? -10.023 24.047 16.656 1 97.31 97 CYS A C 1
ATOM 713 O O . CYS A 1 97 ? -11.055 23.375 16.547 1 97.31 97 CYS A O 1
ATOM 715 N N . ALA A 1 98 ? -9.633 24.547 17.781 1 97.88 98 ALA A N 1
ATOM 716 C CA . ALA A 1 98 ? -10.438 24.406 19 1 97.88 98 ALA A CA 1
ATOM 717 C C . ALA A 1 98 ? -11.789 25.094 18.828 1 97.88 98 ALA A C 1
ATOM 719 O O . ALA A 1 98 ? -12.828 24.531 19.188 1 97.88 98 ALA A O 1
ATOM 720 N N . GLU A 1 99 ? -11.781 26.203 18.328 1 96.62 99 GLU A N 1
ATOM 721 C CA . GLU A 1 99 ? -12.992 27 18.188 1 96.62 99 GLU A CA 1
ATOM 722 C C . GLU A 1 99 ? -13.922 26.406 17.125 1 96.62 99 GLU A C 1
ATOM 724 O O . GLU A 1 99 ? -15.125 26.281 17.344 1 96.62 99 GLU A O 1
ATOM 729 N N . ALA A 1 100 ? -13.359 26.062 16.031 1 95.94 100 ALA A N 1
ATOM 730 C CA . ALA A 1 100 ? -14.156 25.672 14.875 1 95.94 100 ALA A CA 1
ATOM 731 C C . ALA A 1 100 ? -14.633 24.219 15 1 95.94 100 ALA A C 1
ATOM 733 O O . ALA A 1 100 ? -15.727 23.875 14.547 1 95.94 100 ALA A O 1
ATOM 734 N N . PHE A 1 101 ? -13.758 23.359 15.672 1 96.88 101 PHE A N 1
ATOM 735 C CA . PHE A 1 101 ? -14.031 21.938 15.562 1 96.88 101 PHE A CA 1
ATOM 736 C C . PHE A 1 101 ? -14.07 21.281 16.938 1 96.88 101 PHE A C 1
ATOM 738 O O . PHE A 1 101 ? -14.297 20.078 17.062 1 96.88 101 PHE A O 1
ATOM 745 N N . GLY A 1 102 ? -13.828 22.031 17.953 1 97.62 102 GLY A N 1
ATOM 746 C CA . GLY A 1 102 ? -13.828 21.484 19.297 1 97.62 102 GLY A CA 1
ATOM 747 C C . GLY A 1 102 ? -12.641 20.578 19.578 1 97.62 102 GLY A C 1
ATOM 748 O O . GLY A 1 102 ? -12.75 19.625 20.344 1 97.62 102 GLY A O 1
ATOM 749 N N . ALA A 1 103 ? -11.523 20.844 18.906 1 98.56 103 ALA A N 1
ATOM 750 C CA . ALA A 1 103 ? -10.359 19.953 19.031 1 98.56 103 ALA A CA 1
ATOM 751 C C . ALA A 1 103 ? -9.547 20.281 20.281 1 98.56 103 ALA A C 1
ATOM 753 O O . ALA A 1 103 ? -9.383 21.453 20.625 1 98.56 103 ALA A O 1
ATOM 754 N N . ARG A 1 104 ? -9.07 19.281 20.906 1 98.75 104 ARG A N 1
ATOM 755 C CA . ARG A 1 104 ? -8.086 19.453 21.969 1 98.75 104 ARG A CA 1
ATOM 756 C C . ARG A 1 104 ? -6.727 19.844 21.391 1 98.75 104 ARG A C 1
ATOM 758 O O . ARG A 1 104 ? -6.219 19.172 20.484 1 98.75 104 ARG A O 1
ATOM 765 N N . ALA A 1 105 ? -6.18 20.844 21.969 1 98.56 105 ALA A N 1
ATOM 766 C CA . ALA A 1 105 ? -4.914 21.359 21.453 1 98.56 105 ALA A CA 1
ATOM 767 C C . ALA A 1 105 ? -3.727 20.656 22.094 1 98.56 105 ALA A C 1
ATOM 769 O O . ALA A 1 105 ? -3.703 20.453 23.312 1 98.56 105 ALA A O 1
ATOM 770 N N . VAL A 1 106 ? -2.773 20.219 21.281 1 98.69 106 VAL A N 1
ATOM 771 C CA . VAL A 1 106 ? -1.454 19.734 21.688 1 98.69 106 VAL A CA 1
ATOM 772 C C . VAL A 1 106 ? -0.375 20.547 20.969 1 98.69 106 VAL A C 1
ATOM 774 O O . VAL A 1 106 ? -0.241 20.484 19.75 1 98.69 106 VAL A O 1
ATOM 777 N N . ILE A 1 107 ? 0.392 21.297 21.719 1 98.44 107 ILE A N 1
ATOM 778 C CA . ILE A 1 107 ? 1.395 22.156 21.125 1 98.44 107 ILE A CA 1
ATOM 779 C C . ILE A 1 107 ? 2.557 21.312 20.594 1 98.44 107 ILE A C 1
ATOM 781 O O . ILE A 1 107 ? 3.129 20.516 21.328 1 98.44 107 ILE A O 1
ATOM 785 N N . GLY A 1 108 ? 2.836 21.5 19.328 1 97.06 108 GLY A N 1
ATOM 786 C CA . GLY A 1 108 ? 3.949 20.812 18.688 1 97.06 108 GLY A CA 1
ATOM 787 C C . GLY A 1 108 ? 5.301 21.406 19.047 1 97.06 108 GLY A C 1
ATOM 788 O O . GLY A 1 108 ? 5.371 22.469 19.672 1 97.06 108 GLY A O 1
ATOM 789 N N . ALA A 1 109 ? 6.359 20.688 18.656 1 96.06 109 ALA A N 1
ATOM 790 C CA . ALA A 1 109 ? 7.742 21.109 18.859 1 96.06 109 ALA A CA 1
ATOM 791 C C . ALA A 1 109 ? 8.664 20.484 17.812 1 96.06 109 ALA A C 1
ATOM 793 O O . ALA A 1 109 ? 8.344 19.453 17.234 1 96.06 109 ALA A O 1
ATOM 794 N N . PRO A 1 110 ? 9.805 21.156 17.516 1 92.25 110 PRO A N 1
ATOM 795 C CA . PRO A 1 110 ? 10.758 20.547 16.594 1 92.25 110 PRO A CA 1
ATOM 796 C C . PRO A 1 110 ? 11.25 19.188 17.062 1 92.25 110 PRO A C 1
ATOM 798 O O . PRO A 1 110 ? 11.43 18.266 16.25 1 92.25 110 PRO A O 1
ATOM 801 N N . ASP A 1 111 ? 11.453 19.094 18.328 1 94.25 111 ASP A N 1
ATOM 802 C CA . ASP A 1 111 ? 11.789 17.812 18.938 1 94.25 111 ASP A CA 1
ATOM 803 C C . ASP A 1 111 ? 10.531 17.078 19.391 1 94.25 111 ASP A C 1
ATOM 805 O O . ASP A 1 111 ? 9.836 17.531 20.312 1 94.25 111 ASP A O 1
ATOM 809 N N . VAL A 1 112 ? 10.305 15.938 18.812 1 95.69 112 VAL A N 1
ATOM 810 C CA . VAL A 1 112 ? 9.07 15.188 19.047 1 95.69 112 VAL A CA 1
ATOM 811 C C . VAL A 1 112 ? 8.984 14.781 20.516 1 95.69 112 VAL A C 1
ATOM 813 O O . VAL A 1 112 ? 7.887 14.656 21.062 1 95.69 112 VAL A O 1
ATOM 816 N N . ASP A 1 113 ? 10.125 14.609 21.188 1 95.06 113 ASP A N 1
ATOM 817 C CA . ASP A 1 113 ? 10.164 14.211 22.594 1 95.06 113 ASP A CA 1
ATOM 818 C C . ASP A 1 113 ? 9.586 15.305 23.484 1 95.06 113 ASP A C 1
ATOM 820 O O . ASP A 1 113 ? 9.273 15.055 24.656 1 95.06 113 ASP A O 1
ATOM 824 N N . HIS A 1 114 ? 9.422 16.5 22.969 1 97.38 114 HIS A N 1
ATOM 825 C CA . HIS A 1 114 ? 8.883 17.609 23.75 1 97.38 114 HIS A CA 1
ATOM 826 C C . HIS A 1 114 ? 7.391 17.797 23.484 1 97.38 114 HIS A C 1
ATOM 828 O O . HIS A 1 114 ? 6.77 18.703 24.031 1 97.38 114 HIS A O 1
ATOM 834 N N . ILE A 1 115 ? 6.832 16.969 22.688 1 98.38 115 ILE A N 1
ATOM 835 C CA . ILE A 1 115 ? 5.398 17.016 22.422 1 98.38 115 ILE A CA 1
ATOM 836 C C . ILE A 1 115 ? 4.668 16.094 23.406 1 98.38 115 ILE A C 1
ATOM 838 O O . ILE A 1 115 ? 5.129 14.984 23.688 1 98.38 115 ILE A O 1
ATOM 842 N N . GLU A 1 116 ? 3.557 16.562 23.922 1 98.5 116 GLU A N 1
ATOM 843 C CA . GLU A 1 116 ? 2.725 15.688 24.75 1 98.5 116 GLU A CA 1
ATOM 844 C C . GLU A 1 116 ? 2.439 14.367 24.047 1 98.5 116 GLU A C 1
ATOM 846 O O . GLU A 1 116 ? 1.987 14.352 22.906 1 98.5 116 GLU A O 1
ATOM 851 N N . GLN A 1 117 ? 2.801 13.32 24.719 1 98.62 117 GLN A N 1
ATOM 852 C CA . GLN A 1 117 ? 2.51 12 24.172 1 98.62 117 GLN A CA 1
ATOM 853 C C . GLN A 1 117 ? 1.037 11.648 24.344 1 98.62 117 GLN A C 1
ATOM 855 O O . GLN A 1 117 ? 0.611 11.266 25.422 1 98.62 117 GLN A O 1
ATOM 860 N N . VAL A 1 118 ? 0.274 11.734 23.312 1 98.5 118 VAL A N 1
ATOM 861 C CA . VAL A 1 118 ? -1.116 11.297 23.359 1 98.5 118 VAL A CA 1
ATOM 862 C C . VAL A 1 118 ? -1.188 9.781 23.156 1 98.5 118 VAL A C 1
ATOM 864 O O . VAL A 1 118 ? -0.249 9.172 22.641 1 98.5 118 VAL A O 1
ATOM 867 N N . THR A 1 119 ? -2.273 9.148 23.578 1 98.5 119 THR A N 1
ATOM 868 C CA . THR A 1 119 ? -2.426 7.699 23.484 1 98.5 119 THR A CA 1
ATOM 869 C C . THR A 1 119 ? -3.846 7.332 23.062 1 98.5 119 THR A C 1
ATOM 871 O O . THR A 1 119 ? -4.707 8.203 22.938 1 98.5 119 THR A O 1
ATOM 874 N N . ASP A 1 120 ? -3.996 6.09 22.703 1 98.31 120 ASP A N 1
ATOM 875 C CA . ASP A 1 120 ? -5.293 5.488 22.422 1 98.31 120 ASP A CA 1
ATOM 876 C C . ASP A 1 120 ? -5.953 6.152 21.203 1 98.31 120 ASP A C 1
ATOM 878 O O . ASP A 1 120 ? -7.168 6.359 21.188 1 98.31 120 ASP A O 1
ATOM 882 N N . VAL A 1 121 ? -5.121 6.578 20.312 1 98.62 121 VAL A N 1
ATOM 883 C CA . VAL A 1 121 ? -5.602 7.195 19.078 1 98.62 121 VAL A CA 1
ATOM 884 C C . VAL A 1 121 ? -6.055 6.113 18.094 1 98.62 121 VAL A C 1
ATOM 886 O O . VAL A 1 121 ? -5.293 5.195 17.781 1 98.62 121 VAL A O 1
ATOM 889 N N . ASP A 1 122 ? -7.301 6.23 17.609 1 98.56 122 ASP A N 1
ATOM 890 C CA . ASP A 1 122 ? -7.84 5.266 16.656 1 98.56 122 ASP A CA 1
ATOM 891 C C . ASP A 1 122 ? -7.445 5.625 15.234 1 98.56 122 ASP A C 1
ATOM 893 O O . ASP A 1 122 ? -7.332 4.746 14.375 1 98.56 122 ASP A O 1
ATOM 897 N N . LEU A 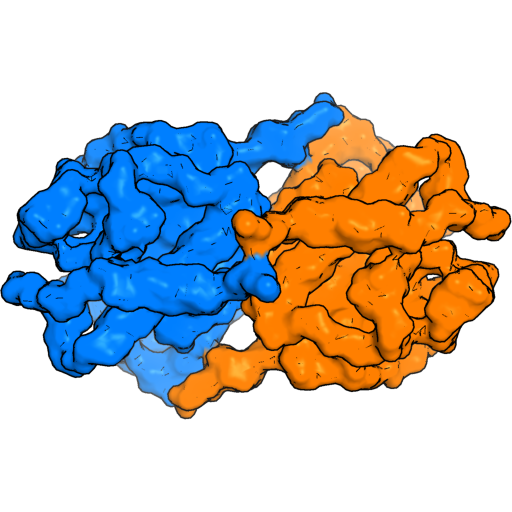1 123 ? -7.328 6.879 14.969 1 98.75 123 LEU A N 1
ATOM 898 C CA . LEU A 1 123 ? -6.98 7.391 13.648 1 98.75 123 LEU A CA 1
ATOM 899 C C . LEU A 1 123 ? -6.016 8.57 13.758 1 98.75 123 LEU A C 1
ATOM 901 O O . LEU A 1 123 ? -6.273 9.523 14.492 1 98.75 123 LEU A O 1
ATOM 905 N N . LEU A 1 124 ? -4.914 8.453 13.133 1 98.81 124 LEU A N 1
ATOM 906 C CA . LEU A 1 124 ? -3.908 9.508 13.07 1 98.81 124 LEU A CA 1
ATOM 907 C C . LEU A 1 124 ? -3.689 9.969 11.633 1 98.81 124 LEU A C 1
ATOM 909 O O . LEU A 1 124 ? -3.432 9.148 10.742 1 98.81 124 LEU A O 1
ATOM 913 N N . TRP A 1 125 ? -3.934 11.219 11.344 1 98.81 125 TRP A N 1
ATOM 914 C CA . TRP A 1 125 ? -3.59 11.844 10.07 1 98.81 125 TRP A CA 1
ATOM 915 C C . TRP A 1 125 ? -2.332 12.695 10.211 1 98.81 125 TRP A C 1
ATOM 917 O O . TRP A 1 125 ? -2.217 13.508 11.133 1 98.81 125 TRP A O 1
ATOM 927 N N . CYS A 1 126 ? -1.434 12.508 9.359 1 98.75 126 CYS A N 1
ATOM 928 C CA . CYS A 1 126 ? -0.236 13.328 9.273 1 98.75 126 CYS A CA 1
ATOM 929 C C . CYS A 1 126 ? 0.093 13.664 7.82 1 98.75 126 CYS A C 1
ATOM 931 O O . CYS A 1 126 ? 0.802 12.906 7.152 1 98.75 126 CYS A O 1
ATOM 933 N N . GLY A 1 127 ? -0.358 14.758 7.371 1 98.06 127 GLY A N 1
ATOM 934 C CA . GLY A 1 127 ? -0.145 15.211 6.008 1 98.06 127 GLY A CA 1
ATOM 935 C C . GLY A 1 127 ? 0.876 16.328 5.898 1 98.06 127 GLY A C 1
ATOM 936 O O . GLY A 1 127 ? 0.773 17.344 6.598 1 98.06 127 GLY A O 1
ATOM 937 N N . SER A 1 128 ? 1.82 16.094 5.047 1 96.62 128 SER A N 1
ATOM 938 C CA . SER A 1 128 ? 2.787 17.141 4.707 1 96.62 128 SER A CA 1
ATOM 939 C C . SER A 1 128 ? 3.613 17.547 5.922 1 96.62 128 SER A C 1
ATOM 941 O O . SER A 1 128 ? 3.746 18.734 6.219 1 96.62 128 SER A O 1
ATOM 943 N N . VAL A 1 129 ? 4.035 16.594 6.723 1 97.5 129 VAL A N 1
ATOM 944 C CA . VAL A 1 129 ? 4.941 16.828 7.844 1 97.5 129 VAL A CA 1
ATOM 945 C C . VAL A 1 129 ? 6.254 16.078 7.613 1 97.5 129 VAL A C 1
ATOM 947 O O . VAL A 1 129 ? 7.32 16.703 7.566 1 97.5 129 VAL A O 1
ATOM 950 N N . LEU A 1 130 ? 6.152 14.727 7.379 1 97.69 130 LEU A N 1
ATOM 951 C CA . LEU A 1 130 ? 7.348 13.953 7.07 1 97.69 130 LEU A CA 1
ATOM 952 C C . LEU A 1 130 ? 8.086 14.539 5.871 1 97.69 130 LEU A C 1
ATOM 954 O O . LEU A 1 130 ? 9.312 14.477 5.797 1 97.69 130 LEU A O 1
ATOM 958 N N . THR A 1 131 ? 7.391 15.172 4.992 1 97.62 131 THR A N 1
ATOM 959 C CA . THR A 1 131 ? 7.883 15.727 3.736 1 97.62 131 THR A CA 1
ATOM 960 C C . THR A 1 131 ? 8.852 16.875 3.998 1 97.62 131 THR A C 1
ATOM 962 O O . THR A 1 131 ? 9.57 17.312 3.092 1 97.62 131 THR A O 1
ATOM 965 N N . HIS A 1 132 ? 8.93 17.359 5.246 1 96.62 132 HIS A N 1
ATOM 966 C CA . HIS A 1 132 ? 9.758 18.531 5.559 1 96.62 132 HIS A CA 1
ATOM 967 C C . HIS A 1 132 ? 10.867 18.156 6.535 1 96.62 132 HIS A C 1
ATOM 969 O O . HIS A 1 132 ? 11.578 19.047 7.031 1 96.62 132 HIS A O 1
ATOM 975 N N . LEU A 1 133 ? 11.031 16.922 6.766 1 96.88 133 LEU A N 1
ATOM 976 C CA . LEU A 1 133 ? 12.016 16.453 7.73 1 96.88 133 LEU A CA 1
ATOM 977 C C . LEU A 1 133 ? 13.148 15.711 7.027 1 96.88 133 LEU A C 1
ATOM 979 O O . LEU A 1 133 ? 12.945 15.102 5.973 1 96.88 133 LEU A O 1
ATOM 983 N N . ASP A 1 134 ? 14.344 15.773 7.637 1 96.81 134 ASP A N 1
ATOM 984 C CA . ASP A 1 134 ? 15.438 14.93 7.164 1 96.81 134 ASP A CA 1
ATOM 985 C C . ASP A 1 134 ? 15.289 13.5 7.66 1 96.81 134 ASP A C 1
ATOM 987 O O . ASP A 1 134 ? 14.383 13.195 8.438 1 96.81 134 ASP A O 1
ATOM 991 N N . ALA A 1 135 ? 16.109 12.602 7.176 1 96.62 135 ALA A N 1
ATOM 992 C CA . ALA A 1 135 ? 15.984 11.172 7.406 1 96.62 135 ALA A CA 1
ATOM 993 C C . ALA A 1 135 ? 16.062 10.844 8.891 1 96.62 135 ALA A C 1
ATOM 995 O O . ALA A 1 135 ? 15.258 10.07 9.414 1 96.62 135 ALA A O 1
ATOM 996 N N . PRO A 1 136 ? 16.969 11.422 9.727 1 95.94 136 PRO A N 1
ATOM 997 C CA . PRO A 1 136 ? 17.094 11.07 11.141 1 95.94 136 PRO A CA 1
ATOM 998 C C . PRO A 1 136 ? 15.852 11.422 11.945 1 95.94 136 PRO A C 1
ATOM 1000 O O . PRO A 1 136 ? 15.586 10.805 12.984 1 95.94 136 PRO A O 1
ATOM 1003 N N . ASN A 1 137 ? 15.07 12.367 11.484 1 96.19 137 ASN A N 1
ATOM 1004 C CA . ASN A 1 137 ? 13.922 12.82 12.25 1 96.19 137 ASN A CA 1
ATOM 1005 C C . ASN A 1 137 ? 12.664 12.016 11.914 1 96.19 137 ASN A C 1
ATOM 1007 O O . ASN A 1 137 ? 11.641 12.141 12.594 1 96.19 137 ASN A O 1
ATOM 1011 N N . TRP A 1 138 ? 12.695 11.203 10.898 1 97.56 138 TRP A N 1
ATOM 1012 C CA . TRP A 1 138 ? 11.57 10.32 10.594 1 97.56 138 TRP A CA 1
ATOM 1013 C C . TRP A 1 138 ? 11.359 9.305 11.711 1 97.56 138 TRP A C 1
ATOM 1015 O O . TRP A 1 138 ? 10.227 9.094 12.164 1 97.56 138 TRP A O 1
ATOM 1025 N N . GLY A 1 139 ? 12.43 8.711 12.156 1 97.31 139 GLY A N 1
ATOM 1026 C CA . GLY A 1 139 ? 12.359 7.656 13.156 1 97.31 139 GLY A CA 1
ATOM 1027 C C . GLY A 1 139 ? 11.625 8.07 14.414 1 97.31 139 GLY A C 1
ATOM 1028 O O . GLY A 1 139 ? 10.609 7.461 14.773 1 97.31 139 GLY A O 1
ATOM 1029 N N . PRO A 1 140 ? 12.109 9.125 15.055 1 97.69 140 PRO A N 1
ATOM 1030 C CA . PRO A 1 140 ? 11.453 9.594 16.266 1 97.69 140 PRO A CA 1
ATOM 1031 C C . PRO A 1 140 ? 9.977 9.906 16.062 1 97.69 140 PRO A C 1
ATOM 1033 O O . PRO A 1 140 ? 9.141 9.578 16.906 1 97.69 140 PRO A O 1
ATOM 1036 N N . LEU A 1 141 ? 9.633 10.516 14.984 1 98 141 LEU A N 1
ATOM 1037 C CA . LEU A 1 141 ? 8.242 10.859 14.727 1 98 141 LEU A CA 1
ATOM 1038 C C . LEU A 1 141 ? 7.395 9.609 14.531 1 98 141 LEU A C 1
ATOM 1040 O O . LEU A 1 141 ? 6.297 9.508 15.086 1 98 141 LEU A O 1
ATOM 1044 N N . LEU A 1 142 ? 7.887 8.648 13.773 1 98.5 142 LEU A N 1
ATOM 1045 C CA . LEU A 1 142 ? 7.16 7.406 13.531 1 98.5 142 LEU A CA 1
ATOM 1046 C C . LEU A 1 142 ? 7.008 6.609 14.82 1 98.5 142 LEU A C 1
ATOM 1048 O O . LEU A 1 142 ? 5.984 5.957 15.031 1 98.5 142 LEU A O 1
ATOM 1052 N N . ARG A 1 143 ? 8 6.66 15.688 1 98.31 143 ARG A N 1
ATOM 1053 C CA . ARG A 1 143 ? 7.875 6.027 17 1 98.31 143 ARG A CA 1
ATOM 1054 C C . ARG A 1 143 ? 6.816 6.727 17.844 1 98.31 143 ARG A C 1
ATOM 1056 O O . ARG A 1 143 ? 6.07 6.074 18.578 1 98.31 143 ARG A O 1
ATOM 1063 N N . TYR A 1 144 ? 6.805 8.039 17.766 1 98.69 144 TYR A N 1
ATOM 1064 C CA . TYR A 1 144 ? 5.742 8.781 18.438 1 98.69 144 TYR A CA 1
ATOM 1065 C C . TYR A 1 144 ? 4.371 8.297 17.984 1 98.69 144 TYR A C 1
ATOM 1067 O O . TYR A 1 144 ? 3.473 8.094 18.797 1 98.69 144 TYR A O 1
ATOM 1075 N N . PHE A 1 145 ? 4.188 8.117 16.688 1 98.69 145 PHE A N 1
ATOM 1076 C CA . PHE A 1 145 ? 2.926 7.648 16.125 1 98.69 145 PHE A CA 1
ATOM 1077 C C . PHE A 1 145 ? 2.578 6.266 16.656 1 98.69 145 PHE A C 1
ATOM 1079 O O . PHE A 1 145 ? 1.436 6.012 17.047 1 98.69 145 PHE A O 1
ATOM 1086 N N . SER A 1 146 ? 3.59 5.434 16.656 1 98.5 146 SER A N 1
ATOM 1087 C CA . SER A 1 146 ? 3.383 4.082 17.172 1 98.5 146 SER A CA 1
ATOM 1088 C C . SER A 1 146 ? 2.893 4.109 18.609 1 98.5 146 SER A C 1
ATOM 1090 O O . SER A 1 146 ? 1.976 3.369 18.969 1 98.5 146 SER A O 1
ATOM 1092 N N . ARG A 1 147 ? 3.475 4.938 19.422 1 98.5 147 ARG A N 1
ATOM 1093 C CA . ARG A 1 147 ? 3.08 5.051 20.812 1 98.5 147 ARG A CA 1
ATOM 1094 C C . ARG A 1 147 ? 1.698 5.684 20.953 1 98.5 147 ARG A C 1
ATOM 1096 O O . ARG A 1 147 ? 0.944 5.352 21.859 1 98.5 147 ARG A O 1
ATOM 1103 N N . ALA A 1 148 ? 1.345 6.535 20.078 1 98.75 148 ALA A N 1
ATOM 1104 C CA . ALA A 1 148 ? 0.09 7.281 20.156 1 98.75 148 ALA A CA 1
ATOM 1105 C C . ALA A 1 148 ? -1.095 6.395 19.766 1 98.75 148 ALA A C 1
ATOM 1107 O O . ALA A 1 148 ? -2.172 6.508 20.359 1 98.75 148 ALA A O 1
ATOM 1108 N N . LEU A 1 149 ? -0.899 5.52 18.859 1 98.31 149 LEU A N 1
ATOM 1109 C CA . LEU A 1 149 ? -1.979 4.715 18.297 1 98.31 149 LEU A CA 1
ATOM 1110 C C . LEU A 1 149 ? -2.457 3.672 19.312 1 98.31 149 LEU A C 1
ATOM 1112 O O . LEU A 1 149 ? -1.648 3.07 20.016 1 98.31 149 LEU A O 1
ATOM 1116 N N . ALA A 1 150 ? -3.801 3.469 19.375 1 97.69 150 ALA A N 1
ATOM 1117 C CA . ALA A 1 150 ? -4.375 2.301 20.031 1 97.69 150 ALA A CA 1
ATOM 1118 C C . ALA A 1 150 ? -4.062 1.023 19.266 1 97.69 150 ALA A C 1
ATOM 1120 O O . ALA A 1 150 ? -3.742 1.073 18.078 1 97.69 150 ALA A O 1
ATOM 1121 N N . PRO A 1 151 ? -4.043 -0.145 19.984 1 96.19 151 PRO A N 1
ATOM 1122 C CA . PRO A 1 151 ? -3.965 -1.38 19.188 1 96.19 151 PRO A CA 1
ATOM 1123 C C . PRO A 1 151 ? -4.969 -1.413 18.047 1 96.19 151 PRO A C 1
ATOM 1125 O O . PRO A 1 151 ? -6.164 -1.192 18.266 1 96.19 151 PRO A O 1
ATOM 1128 N N . GLY A 1 152 ? -4.469 -1.613 16.875 1 96.12 152 GLY A N 1
ATOM 1129 C CA . GLY A 1 152 ? -5.34 -1.62 15.711 1 96.12 152 GLY A CA 1
ATOM 1130 C C . GLY A 1 152 ? -5.582 -0.237 15.141 1 96.12 152 GLY A C 1
ATOM 1131 O O . GLY A 1 152 ? -6.23 -0.094 14.102 1 96.12 152 GLY A O 1
ATOM 1132 N N . GLY A 1 153 ? -5.066 0.77 15.844 1 97.88 153 GLY A N 1
ATOM 1133 C CA . GLY A 1 153 ? -5.199 2.125 15.336 1 97.88 153 GLY A CA 1
ATOM 1134 C C . GLY A 1 153 ? -4.535 2.32 13.984 1 97.88 153 GLY A C 1
ATOM 1135 O O . GLY A 1 153 ? -3.615 1.585 13.625 1 97.88 153 GLY A O 1
ATOM 1136 N N . VAL A 1 154 ? -5.016 3.32 13.211 1 98.19 154 VAL A N 1
ATOM 1137 C CA . VAL A 1 154 ? -4.594 3.525 11.828 1 98.19 154 VAL A CA 1
ATOM 1138 C C . VAL A 1 154 ? -3.912 4.883 11.695 1 98.19 154 VAL A C 1
ATOM 1140 O O . VAL A 1 154 ? -4.426 5.898 12.172 1 98.19 154 VAL A O 1
ATOM 1143 N N . ALA A 1 155 ? -2.746 4.879 11.117 1 98.62 155 ALA A N 1
ATOM 1144 C CA . ALA A 1 155 ? -2.061 6.117 10.758 1 98.62 155 ALA A CA 1
ATOM 1145 C C . ALA A 1 155 ? -2.039 6.309 9.242 1 98.62 155 ALA A C 1
ATOM 1147 O O . ALA A 1 155 ? -1.625 5.414 8.5 1 98.62 155 ALA A O 1
ATOM 1148 N N . VAL A 1 156 ? -2.543 7.41 8.766 1 98.75 156 VAL A N 1
ATOM 1149 C CA . VAL A 1 156 ? -2.467 7.824 7.371 1 98.75 156 VAL A CA 1
ATOM 1150 C C . VAL A 1 156 ? -1.469 8.969 7.227 1 98.75 156 VAL A C 1
ATOM 1152 O O . VAL A 1 156 ? -1.71 10.078 7.711 1 98.75 156 VAL A O 1
ATOM 1155 N N . VAL A 1 157 ? -0.346 8.695 6.551 1 98.69 157 VAL A N 1
ATOM 1156 C CA . VAL A 1 157 ? 0.759 9.648 6.492 1 98.69 157 VAL A CA 1
ATOM 1157 C C . VAL A 1 157 ? 1.14 9.906 5.035 1 98.69 157 VAL A C 1
ATOM 1159 O O . VAL A 1 157 ? 0.933 9.055 4.172 1 98.69 157 VAL A O 1
ATOM 1162 N N . THR A 1 158 ? 1.616 11.102 4.734 1 98.69 158 THR A N 1
ATOM 1163 C CA . THR A 1 158 ? 1.944 11.406 3.348 1 98.69 158 THR A CA 1
ATOM 1164 C C . THR A 1 158 ? 3.439 11.664 3.189 1 98.69 158 THR A C 1
ATOM 1166 O O . THR A 1 158 ? 4.117 12.031 4.152 1 98.69 158 THR A O 1
ATOM 1169 N N . THR A 1 159 ? 4.012 11.359 2.062 1 98.56 159 THR A N 1
ATOM 1170 C CA . THR A 1 159 ? 5.418 11.539 1.709 1 98.56 159 THR A CA 1
ATOM 1171 C C . THR A 1 159 ? 5.555 12.148 0.317 1 98.56 159 THR A C 1
ATOM 1173 O O . THR A 1 159 ? 4.582 12.211 -0.438 1 98.56 159 THR A O 1
ATOM 1176 N N . HIS A 1 160 ? 6.715 12.727 0.023 1 98 160 HIS A N 1
ATOM 1177 C CA . HIS A 1 160 ? 7.062 13.188 -1.317 1 98 160 HIS A CA 1
ATOM 1178 C C . HIS A 1 160 ? 7.727 12.078 -2.125 1 98 160 HIS A C 1
ATOM 1180 O O . HIS A 1 160 ? 8.953 11.938 -2.104 1 98 160 HIS A O 1
ATOM 1186 N N . GLY A 1 161 ? 6.926 11.422 -2.883 1 97.56 161 GLY A N 1
ATOM 1187 C CA . GLY A 1 161 ? 7.391 10.25 -3.598 1 97.56 161 GLY A CA 1
ATOM 1188 C C . GLY A 1 161 ? 7.895 10.562 -4.996 1 97.56 161 GLY A C 1
ATOM 1189 O O . GLY A 1 161 ? 8.539 11.586 -5.215 1 97.56 161 GLY A O 1
ATOM 1190 N N . ARG A 1 162 ? 7.75 9.602 -5.988 1 97.12 162 ARG A N 1
ATOM 1191 C CA . ARG A 1 162 ? 8.312 9.648 -7.336 1 97.12 162 ARG A CA 1
ATOM 1192 C C . ARG A 1 162 ? 7.805 10.867 -8.102 1 97.12 162 ARG A C 1
ATOM 1194 O O . ARG A 1 162 ? 8.555 11.492 -8.852 1 97.12 162 ARG A O 1
ATOM 12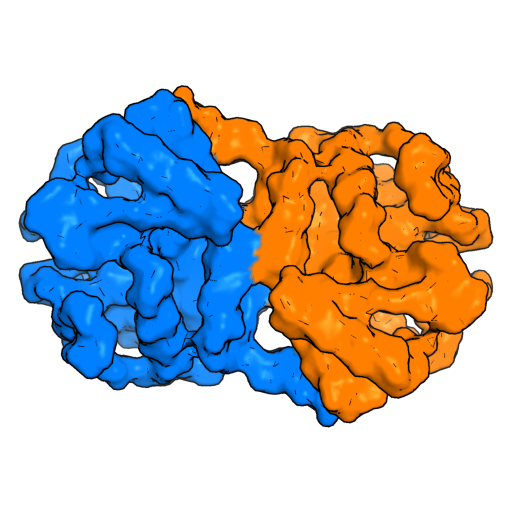01 N N . ARG A 1 163 ? 6.523 11.172 -7.898 1 96.38 163 ARG A N 1
ATOM 1202 C CA . ARG A 1 163 ? 5.984 12.305 -8.641 1 96.38 163 ARG A CA 1
ATOM 1203 C C . ARG A 1 163 ? 6.719 13.594 -8.289 1 96.38 163 ARG A C 1
ATOM 1205 O O . ARG A 1 163 ? 7.059 14.383 -9.18 1 96.38 163 ARG A O 1
ATOM 1212 N N . MET A 1 164 ? 6.949 13.758 -7.023 1 96 164 MET A N 1
ATOM 1213 C CA . MET A 1 164 ? 7.66 14.961 -6.59 1 96 164 MET A CA 1
ATOM 1214 C C . MET A 1 164 ? 9.086 14.969 -7.125 1 96 164 MET A C 1
ATOM 1216 O O . MET A 1 164 ? 9.594 16.016 -7.527 1 96 164 MET A O 1
ATOM 1220 N N . ALA A 1 165 ? 9.711 13.852 -7.117 1 96 165 ALA A N 1
ATOM 1221 C CA . ALA A 1 165 ? 11.062 13.75 -7.672 1 96 165 ALA A CA 1
ATOM 1222 C C . ALA A 1 165 ? 11.07 14.094 -9.156 1 96 165 ALA A C 1
ATOM 1224 O O . ALA A 1 165 ? 11.945 14.828 -9.625 1 96 165 ALA A O 1
ATOM 1225 N N . MET A 1 166 ? 10.117 13.586 -9.891 1 94.94 166 MET A N 1
ATOM 1226 C CA . MET A 1 166 ? 10.016 13.852 -11.32 1 94.94 166 MET A CA 1
ATOM 1227 C C . MET A 1 166 ? 9.758 15.328 -11.586 1 94.94 166 MET A C 1
ATOM 1229 O O . MET A 1 166 ? 10.305 15.898 -12.531 1 94.94 166 MET A O 1
ATOM 1233 N N . ARG A 1 167 ? 8.961 15.953 -10.75 1 94.25 167 ARG A N 1
ATOM 1234 C CA . ARG A 1 167 ? 8.695 17.375 -10.875 1 94.25 167 ARG A CA 1
ATOM 1235 C C . ARG A 1 167 ? 9.953 18.203 -10.602 1 94.25 167 ARG A C 1
ATOM 1237 O O . ARG A 1 167 ? 10.219 19.188 -11.289 1 94.25 167 ARG A O 1
ATOM 1244 N N . ALA A 1 168 ? 10.641 17.828 -9.586 1 93.62 168 ALA A N 1
ATOM 1245 C CA . ALA A 1 168 ? 11.906 18.484 -9.289 1 93.62 168 ALA A CA 1
ATOM 1246 C C . ALA A 1 168 ? 12.875 18.375 -10.453 1 93.62 168 ALA A C 1
ATOM 1248 O O . ALA A 1 168 ? 13.555 19.344 -10.812 1 93.62 168 ALA A O 1
ATOM 1249 N N . GLU A 1 169 ? 12.922 17.219 -11.07 1 93.75 169 GLU A N 1
ATOM 1250 C CA . GLU A 1 169 ? 13.781 16.984 -12.227 1 93.75 169 GLU A CA 1
ATOM 1251 C C . GLU A 1 169 ? 13.359 17.859 -13.406 1 93.75 169 GLU A C 1
ATOM 1253 O O . GLU A 1 169 ? 14.195 18.266 -14.211 1 93.75 169 GLU A O 1
ATOM 1258 N N . ALA A 1 170 ? 12.102 18.156 -13.438 1 92.31 170 ALA A N 1
ATOM 1259 C CA . ALA A 1 170 ? 11.555 18.953 -14.523 1 92.31 170 ALA A CA 1
ATOM 1260 C C . ALA A 1 170 ? 11.695 20.438 -14.234 1 92.31 170 ALA A C 1
ATOM 1262 O O . ALA A 1 170 ? 11.266 21.281 -15.031 1 92.31 170 ALA A O 1
ATOM 1263 N N . GLY A 1 171 ? 12.25 20.828 -13.047 1 90.62 171 GLY A N 1
ATOM 1264 C CA . GLY A 1 171 ? 12.602 22.219 -12.82 1 90.62 171 GLY A CA 1
ATOM 1265 C C . GLY A 1 171 ? 11.773 22.875 -11.727 1 90.62 171 GLY A C 1
ATOM 1266 O O . GLY A 1 171 ? 11.969 24.047 -11.422 1 90.62 171 GLY A O 1
ATOM 1267 N N . LYS A 1 172 ? 10.922 22.094 -11.211 1 89.12 172 LYS A N 1
ATOM 1268 C CA . LYS A 1 172 ? 10.164 22.688 -10.102 1 89.12 172 LYS A CA 1
ATOM 1269 C C . LYS A 1 172 ? 11.023 22.812 -8.852 1 89.12 172 LYS A C 1
ATOM 1271 O O . LYS A 1 172 ? 11.68 21.844 -8.445 1 89.12 172 LYS A O 1
ATOM 1276 N N . ASP A 1 173 ? 11.211 24 -8.219 1 78.56 173 ASP A N 1
ATOM 1277 C CA . ASP A 1 173 ? 12.219 24.234 -7.188 1 78.56 173 ASP A CA 1
ATOM 1278 C C . ASP A 1 173 ? 11.625 24.062 -5.793 1 78.56 173 ASP A C 1
ATOM 1280 O O . ASP A 1 173 ? 12.359 23.875 -4.82 1 78.56 173 ASP A O 1
ATOM 1284 N N . TYR A 1 174 ? 10.43 23.891 -5.5 1 84.75 174 TYR A N 1
ATOM 1285 C CA . TYR A 1 174 ? 9.742 23.719 -4.227 1 84.75 174 TYR A CA 1
ATOM 1286 C C . TYR A 1 174 ? 10.414 24.531 -3.129 1 84.75 174 TYR A C 1
ATOM 1288 O O . TYR A 1 174 ? 10.602 24.047 -2.012 1 84.75 174 TYR A O 1
ATOM 1296 N N . GLY A 1 175 ? 10.953 25.703 -3.359 1 88.19 175 GLY A N 1
ATOM 1297 C CA . GLY A 1 175 ? 11.539 26.641 -2.408 1 88.19 175 GLY A CA 1
ATOM 1298 C C . GLY A 1 175 ? 13.047 26.531 -2.305 1 88.19 175 GLY A C 1
ATOM 1299 O O . GLY A 1 175 ? 13.68 27.25 -1.529 1 88.19 175 GLY A O 1
ATOM 1300 N N . LEU A 1 176 ? 13.617 25.656 -3.102 1 93.12 176 LEU A N 1
ATOM 1301 C CA . LEU A 1 176 ? 15.062 25.484 -3.107 1 93.12 176 LEU A CA 1
ATOM 1302 C C . LEU A 1 176 ? 15.688 26.109 -4.348 1 93.12 176 LEU A C 1
ATOM 1304 O O . LEU A 1 176 ? 15.023 26.25 -5.379 1 93.12 176 LEU A O 1
ATOM 1308 N N . ASP A 1 177 ? 16.891 26.609 -4.137 1 92.69 177 ASP A N 1
ATOM 1309 C CA . ASP A 1 177 ? 17.609 27.031 -5.336 1 92.69 177 ASP A CA 1
ATOM 1310 C C . ASP A 1 177 ? 18.062 25.828 -6.156 1 92.69 177 ASP A C 1
ATOM 1312 O O . ASP A 1 177 ? 17.906 24.688 -5.727 1 92.69 177 ASP A O 1
ATOM 1316 N N . ALA A 1 178 ? 18.547 26.141 -7.309 1 93 178 ALA A N 1
ATOM 1317 C CA . ALA A 1 178 ? 18.859 25.109 -8.289 1 93 178 ALA A CA 1
ATOM 1318 C C . ALA A 1 178 ? 19.922 24.141 -7.746 1 93 178 ALA A C 1
ATOM 1320 O O . ALA A 1 178 ? 19.812 22.938 -7.93 1 93 178 ALA A O 1
ATOM 1321 N N . ARG A 1 179 ? 20.953 24.672 -7.164 1 93.38 179 ARG A N 1
ATOM 1322 C CA . ARG A 1 179 ? 22.031 23.844 -6.648 1 93.38 179 ARG A CA 1
ATOM 1323 C C . ARG A 1 179 ? 21.547 22.922 -5.543 1 93.38 179 ARG A C 1
ATOM 1325 O O . ARG A 1 179 ? 21.906 21.75 -5.504 1 93.38 179 ARG A O 1
ATOM 1332 N N . ALA A 1 180 ? 20.75 23.453 -4.645 1 94.56 180 ALA A N 1
ATOM 1333 C CA . ALA A 1 180 ? 20.172 22.672 -3.557 1 94.56 180 ALA A CA 1
ATOM 1334 C C . ALA A 1 180 ? 19.234 21.578 -4.09 1 94.56 180 ALA A C 1
ATOM 1336 O O . ALA A 1 180 ? 19.234 20.453 -3.594 1 94.56 180 ALA A O 1
ATOM 1337 N N . THR A 1 181 ? 18.453 21.922 -5.051 1 95.62 181 THR A N 1
ATOM 1338 C CA . THR A 1 181 ? 17.562 20.969 -5.684 1 95.62 181 THR A CA 1
ATOM 1339 C C . THR A 1 181 ? 18.328 19.812 -6.309 1 95.62 181 THR A C 1
ATOM 1341 O O . THR A 1 181 ? 17.969 18.641 -6.133 1 95.62 181 THR A O 1
ATOM 1344 N N . ASP A 1 182 ? 19.406 20.125 -6.996 1 95.69 182 ASP A N 1
ATOM 1345 C CA . ASP A 1 182 ? 20.234 19.109 -7.641 1 95.69 182 ASP A CA 1
ATOM 1346 C C . ASP A 1 182 ? 20.828 18.156 -6.613 1 95.69 182 ASP A C 1
ATOM 1348 O O . ASP A 1 182 ? 20.875 16.938 -6.84 1 95.69 182 ASP A O 1
ATOM 1352 N N . ARG A 1 183 ? 21.266 18.703 -5.527 1 95.75 183 ARG A N 1
ATOM 1353 C CA . ARG A 1 183 ? 21.844 17.891 -4.465 1 95.75 183 ARG A CA 1
ATOM 1354 C C . ARG A 1 183 ? 20.812 16.953 -3.855 1 95.75 183 ARG A C 1
ATOM 1356 O O . ARG A 1 183 ? 21.094 15.773 -3.611 1 95.75 183 ARG A O 1
ATOM 1363 N N . MET A 1 184 ? 19.688 17.438 -3.58 1 96.69 184 MET A N 1
ATOM 1364 C CA . MET A 1 184 ? 18.594 16.641 -3.027 1 96.69 184 MET A CA 1
ATOM 1365 C C . MET A 1 184 ? 18.219 15.492 -3.969 1 96.69 184 MET A C 1
ATOM 1367 O O . MET A 1 184 ? 18.078 14.352 -3.533 1 96.69 184 MET A O 1
ATOM 1371 N N . LEU A 1 185 ? 18.156 15.812 -5.25 1 97.12 185 LEU A N 1
ATOM 1372 C CA . LEU A 1 185 ? 17.797 14.82 -6.258 1 97.12 185 LEU A CA 1
ATOM 1373 C C . LEU A 1 185 ? 18.875 13.75 -6.379 1 97.12 185 LEU A C 1
ATOM 1375 O O . LEU A 1 185 ? 18.562 12.562 -6.539 1 97.12 185 LEU A O 1
ATOM 1379 N N . ALA A 1 186 ? 20.109 14.211 -6.332 1 97.5 186 ALA A N 1
ATOM 1380 C CA . ALA A 1 186 ? 21.234 13.266 -6.422 1 97.5 186 ALA A CA 1
ATOM 1381 C C . ALA A 1 186 ? 21.203 12.266 -5.273 1 97.5 186 ALA A C 1
ATOM 1383 O O . ALA A 1 186 ? 21.422 11.07 -5.477 1 97.5 186 ALA A O 1
ATOM 1384 N N . ALA A 1 187 ? 20.922 12.75 -4.09 1 97.75 187 ALA A N 1
ATOM 1385 C CA . ALA A 1 187 ? 20.828 11.875 -2.922 1 97.75 187 ALA A CA 1
ATOM 1386 C C . ALA A 1 187 ? 19.641 10.922 -3.049 1 97.75 187 ALA A C 1
ATOM 1388 O O . ALA A 1 187 ? 19.766 9.734 -2.75 1 97.75 187 ALA A O 1
ATOM 1389 N N . TYR A 1 188 ? 18.547 11.445 -3.494 1 98 188 TYR A N 1
ATOM 1390 C CA . TYR A 1 188 ? 17.344 10.648 -3.721 1 98 188 TYR A CA 1
ATOM 1391 C C . TYR A 1 188 ? 17.625 9.5 -4.68 1 98 188 TYR A C 1
ATOM 1393 O O . TYR A 1 188 ? 17.219 8.359 -4.434 1 98 188 TYR A O 1
ATOM 1401 N N . LYS A 1 189 ? 18.281 9.789 -5.758 1 96.75 189 LYS A N 1
ATOM 1402 C CA . LYS A 1 189 ? 18.594 8.789 -6.77 1 96.75 189 LYS A CA 1
ATOM 1403 C C . LYS A 1 189 ? 19.578 7.758 -6.238 1 96.75 189 LYS A C 1
ATOM 1405 O O . LYS A 1 189 ? 19.5 6.578 -6.582 1 96.75 189 LYS A O 1
ATOM 1410 N N . ALA A 1 190 ? 20.469 8.188 -5.367 1 96.5 190 ALA A N 1
ATOM 1411 C CA . ALA A 1 190 ? 21.547 7.34 -4.875 1 96.5 190 ALA A CA 1
ATOM 1412 C C . ALA A 1 190 ? 21.047 6.367 -3.814 1 96.5 190 ALA A C 1
ATOM 1414 O O . ALA A 1 190 ? 21.453 5.203 -3.787 1 96.5 190 ALA A O 1
ATOM 1415 N N . CYS A 1 191 ? 20.141 6.816 -2.916 1 95.94 191 CYS A N 1
ATOM 1416 C CA . CYS A 1 191 ? 19.844 5.965 -1.77 1 95.94 191 CYS A CA 1
ATOM 1417 C C . CYS A 1 191 ? 18.359 6 -1.44 1 95.94 191 CYS A C 1
ATOM 1419 O O . CYS A 1 191 ? 17.922 5.441 -0.43 1 95.94 191 CYS A O 1
ATOM 1421 N N . GLY A 1 192 ? 17.562 6.66 -2.217 1 97.5 192 GLY A N 1
ATOM 1422 C CA . GLY A 1 192 ? 16.125 6.621 -2.062 1 97.5 192 GLY A CA 1
ATOM 1423 C C . GLY A 1 192 ? 15.586 7.754 -1.205 1 97.5 192 GLY A C 1
ATOM 1424 O O . GLY A 1 192 ? 14.383 7.836 -0.965 1 97.5 192 GLY A O 1
ATOM 1425 N N . PHE A 1 193 ? 16.484 8.633 -0.702 1 98.44 193 PHE A N 1
ATOM 1426 C CA . PHE A 1 193 ? 16.078 9.742 0.143 1 98.44 193 PHE A CA 1
ATOM 1427 C C . PHE A 1 193 ? 16.938 10.969 -0.115 1 98.44 193 PHE A C 1
ATOM 1429 O O . PHE A 1 193 ? 18.156 10.844 -0.295 1 98.44 193 PHE A O 1
ATOM 1436 N N . GLY A 1 194 ? 16.312 12.109 -0.245 1 98.31 194 GLY A N 1
ATOM 1437 C CA . GLY A 1 194 ? 16.984 13.398 -0.349 1 98.31 194 GLY A CA 1
ATOM 1438 C C . GLY A 1 194 ? 16.344 14.477 0.495 1 98.31 194 GLY A C 1
ATOM 1439 O O . GLY A 1 194 ? 15.125 14.461 0.71 1 98.31 194 GLY A O 1
ATOM 1440 N N . TYR A 1 195 ? 17.219 15.438 0.921 1 97.75 195 TYR A N 1
ATOM 1441 C CA . TYR A 1 195 ? 16.719 16.5 1.785 1 97.75 195 TYR A CA 1
ATOM 1442 C C . TYR A 1 195 ? 17.594 17.734 1.69 1 97.75 195 TYR A C 1
ATOM 1444 O O . TYR A 1 195 ? 18.812 17.625 1.475 1 97.75 195 TYR A O 1
ATOM 1452 N N . ASN A 1 196 ? 17.031 18.844 1.797 1 97 196 ASN A N 1
ATOM 1453 C CA . ASN A 1 196 ? 17.719 20.094 1.988 1 97 196 ASN A CA 1
ATOM 1454 C C . ASN A 1 196 ? 16.891 21.078 2.807 1 97 196 ASN A C 1
ATOM 1456 O O . ASN A 1 196 ? 15.688 21.203 2.598 1 97 196 ASN A O 1
ATOM 1460 N N . ASP A 1 197 ? 17.562 21.781 3.684 1 95.31 197 ASP A N 1
ATOM 1461 C CA . ASP A 1 197 ? 16.891 22.859 4.418 1 95.31 197 ASP A CA 1
ATOM 1462 C C . ASP A 1 197 ? 16.453 23.984 3.482 1 95.31 197 ASP A C 1
ATOM 1464 O O . ASP A 1 197 ? 17.094 24.219 2.459 1 95.31 197 ASP A O 1
ATOM 1468 N N . TYR A 1 198 ? 15.281 24.562 3.912 1 93.75 198 TYR A N 1
ATOM 1469 C CA . TYR A 1 198 ? 15.008 25.844 3.27 1 93.75 198 TYR A CA 1
ATOM 1470 C C . TYR A 1 198 ? 16.062 26.875 3.645 1 93.75 198 TYR A C 1
ATOM 1472 O O . TYR A 1 198 ? 16.625 26.812 4.738 1 93.75 198 TYR A O 1
ATOM 1480 N N . ALA A 1 199 ? 16.234 27.781 2.668 1 89.38 199 ALA A N 1
ATOM 1481 C CA . ALA A 1 199 ? 17.203 28.828 2.957 1 89.38 199 ALA A CA 1
ATOM 1482 C C . ALA A 1 199 ? 16.828 29.594 4.23 1 89.38 199 ALA A C 1
ATOM 1484 O O . ALA A 1 199 ? 15.688 30.047 4.367 1 89.38 199 ALA A O 1
ATOM 1485 N N . GLY A 1 200 ? 17.719 29.656 5.094 1 88.81 200 GLY A N 1
ATOM 1486 C CA . GLY A 1 200 ? 17.5 30.422 6.316 1 88.81 200 GLY A CA 1
ATOM 1487 C C . GLY A 1 200 ? 16.797 29.625 7.395 1 88.81 200 GLY A C 1
ATOM 1488 O O . GLY A 1 200 ? 16.5 30.156 8.469 1 88.81 200 GLY A O 1
ATOM 1489 N N . ASN A 1 201 ? 16.438 28.438 7.172 1 87.31 201 ASN A N 1
ATOM 1490 C CA . ASN A 1 201 ? 15.758 27.578 8.133 1 87.31 201 ASN A CA 1
ATOM 1491 C C . ASN A 1 201 ? 16.594 26.344 8.461 1 87.31 201 ASN A C 1
ATOM 1493 O O . ASN A 1 201 ? 16.984 25.594 7.566 1 87.31 201 ASN A O 1
ATOM 1497 N N . ASP A 1 202 ? 16.875 26.25 9.742 1 84.81 202 ASP A N 1
ATOM 1498 C CA . ASP A 1 202 ? 17.625 25.078 10.188 1 84.81 202 ASP A CA 1
ATOM 1499 C C . ASP A 1 202 ? 16.672 23.984 10.68 1 84.81 202 ASP A C 1
ATOM 1501 O O . ASP A 1 202 ? 15.852 24.219 11.57 1 84.81 202 ASP A O 1
ATOM 1505 N N . GLY A 1 203 ? 16.75 22.875 10.008 1 88.25 203 GLY A N 1
ATOM 1506 C CA . GLY A 1 203 ? 15.977 21.734 10.469 1 88.25 203 GLY A CA 1
ATOM 1507 C C . GLY A 1 203 ? 14.609 21.625 9.805 1 88.25 203 GLY A C 1
ATOM 1508 O O . GLY A 1 203 ? 13.82 20.75 10.148 1 88.25 203 GLY A O 1
ATOM 1509 N N . TYR A 1 204 ? 14.328 22.547 9.008 1 91.25 204 TYR A N 1
ATOM 1510 C CA . TYR A 1 204 ? 13.078 22.531 8.258 1 91.25 204 TYR A CA 1
ATOM 1511 C C . TYR A 1 204 ? 13.336 22.75 6.766 1 91.25 204 TYR A C 1
ATOM 1513 O O . TYR A 1 204 ? 13.875 23.781 6.367 1 91.25 204 TYR A O 1
ATOM 1521 N N . GLY A 1 205 ? 13.078 21.797 5.973 1 95.5 205 GLY A N 1
ATOM 1522 C CA . GLY A 1 205 ? 13.32 21.812 4.539 1 95.5 205 GLY A CA 1
ATOM 1523 C C . GLY A 1 205 ? 12.375 20.938 3.756 1 95.5 205 GLY A C 1
ATOM 1524 O O . GLY A 1 205 ? 11.18 20.859 4.066 1 95.5 205 GLY A O 1
ATOM 1525 N N . ILE A 1 206 ? 12.82 20.422 2.711 1 96.44 206 ILE A N 1
ATOM 1526 C CA . ILE A 1 206 ? 12 19.562 1.868 1 96.44 206 ILE A CA 1
ATOM 1527 C C . ILE A 1 206 ? 12.734 18.25 1.623 1 96.44 206 ILE A C 1
ATOM 1529 O O . ILE A 1 206 ? 13.961 18.219 1.493 1 96.44 206 ILE A O 1
ATOM 1533 N N . SER A 1 207 ? 11.977 17.219 1.634 1 97.19 207 SER A N 1
ATOM 1534 C CA . SER A 1 207 ? 12.562 15.906 1.42 1 97.19 207 SER A CA 1
ATOM 1535 C C . SER A 1 207 ? 11.898 15.18 0.256 1 97.19 207 SER A C 1
ATOM 1537 O O . SER A 1 207 ? 10.758 15.484 -0.098 1 97.19 207 SER A O 1
ATOM 1539 N N . LEU A 1 208 ? 12.602 14.344 -0.4 1 97.94 208 LEU A N 1
ATOM 1540 C CA . LEU A 1 208 ? 12.148 13.328 -1.343 1 97.94 208 LEU A CA 1
ATOM 1541 C C . LEU A 1 208 ? 12.406 11.93 -0.796 1 97.94 208 LEU A C 1
ATOM 1543 O O . LEU A 1 208 ? 13.461 11.664 -0.208 1 97.94 208 LEU A O 1
ATOM 1547 N N . SER A 1 209 ? 11.453 11.094 -0.879 1 98.5 209 SER A N 1
ATOM 1548 C CA . SER A 1 209 ? 11.609 9.703 -0.451 1 98.5 209 SER A CA 1
ATOM 1549 C C . SER A 1 209 ? 10.984 8.742 -1.454 1 98.5 209 SER A C 1
ATOM 1551 O O . SER A 1 209 ? 9.789 8.836 -1.745 1 98.5 209 SER A O 1
ATOM 1553 N N . SER A 1 210 ? 11.828 7.801 -1.966 1 98.19 210 SER A N 1
ATOM 1554 C CA . SER A 1 210 ? 11.234 6.746 -2.781 1 98.19 210 SER A CA 1
ATOM 1555 C C . SER A 1 210 ? 10.227 5.93 -1.981 1 98.19 210 SER A C 1
ATOM 1557 O O . SER A 1 210 ? 10.336 5.824 -0.758 1 98.19 210 SER A O 1
ATOM 1559 N N . PRO A 1 211 ? 9.219 5.363 -2.715 1 98.31 211 PRO A N 1
ATOM 1560 C CA . PRO A 1 211 ? 8.273 4.512 -1.991 1 98.31 211 PRO A CA 1
ATOM 1561 C C . PRO A 1 211 ? 8.961 3.395 -1.21 1 98.31 211 PRO A C 1
ATOM 1563 O O . PRO A 1 211 ? 8.602 3.125 -0.062 1 98.31 211 PRO A O 1
ATOM 1566 N N . GLY A 1 212 ? 9.969 2.746 -1.775 1 97.94 212 GLY A N 1
ATOM 1567 C CA . GLY A 1 212 ? 10.703 1.698 -1.085 1 97.94 212 GLY A CA 1
ATOM 1568 C C . GLY A 1 212 ? 11.383 2.184 0.178 1 97.94 212 GLY A C 1
ATOM 1569 O O . GLY A 1 212 ? 11.305 1.535 1.224 1 97.94 212 GLY A O 1
ATOM 1570 N N . TRP A 1 213 ? 12.062 3.301 0.111 1 98.06 213 TRP A N 1
ATOM 1571 C CA . TRP A 1 213 ? 12.742 3.873 1.267 1 98.06 213 TRP A CA 1
ATOM 1572 C C . TRP A 1 213 ? 11.75 4.234 2.363 1 98.06 213 TRP A C 1
ATOM 1574 O O . TRP A 1 213 ? 11.977 3.938 3.539 1 98.06 213 TRP A O 1
ATOM 1584 N N . ALA A 1 214 ? 10.672 4.902 1.95 1 98.62 214 ALA A N 1
ATOM 1585 C CA . ALA A 1 214 ? 9.664 5.355 2.906 1 98.62 214 ALA A CA 1
ATOM 1586 C C . ALA A 1 214 ? 9.055 4.176 3.664 1 98.62 214 ALA A C 1
ATOM 1588 O O . ALA A 1 214 ? 8.906 4.23 4.887 1 98.62 214 ALA A O 1
ATOM 1589 N N . VAL A 1 215 ? 8.719 3.139 2.936 1 98.19 215 VAL A N 1
ATOM 1590 C CA . VAL A 1 215 ? 8.133 1.941 3.527 1 98.19 215 VAL A CA 1
ATOM 1591 C C . VAL A 1 215 ? 9.117 1.304 4.5 1 98.19 215 VAL A C 1
ATOM 1593 O O . VAL A 1 215 ? 8.758 0.964 5.629 1 98.19 215 VAL A O 1
ATOM 1596 N N . GLN A 1 216 ? 10.344 1.172 4.055 1 96.62 216 GLN A N 1
ATOM 1597 C CA . GLN A 1 216 ? 11.367 0.571 4.902 1 96.62 216 GLN A CA 1
ATOM 1598 C C . GLN A 1 216 ? 11.531 1.353 6.203 1 96.62 216 GLN A C 1
ATOM 1600 O O . GLN A 1 216 ? 11.586 0.764 7.285 1 96.62 216 GLN A O 1
ATOM 1605 N N . ARG A 1 217 ? 11.578 2.635 6.09 1 97.31 217 ARG A N 1
ATOM 1606 C CA . ARG A 1 217 ? 11.781 3.482 7.258 1 97.31 217 ARG A CA 1
ATOM 1607 C C . ARG A 1 217 ? 10.594 3.398 8.211 1 97.31 217 ARG A C 1
ATOM 1609 O O . ARG A 1 217 ? 10.766 3.316 9.43 1 97.31 217 ARG A O 1
ATOM 1616 N N . ALA A 1 218 ? 9.398 3.439 7.684 1 97.88 218 ALA A N 1
ATOM 1617 C CA . ALA A 1 218 ? 8.188 3.398 8.484 1 97.88 218 ALA A CA 1
ATOM 1618 C C . ALA A 1 218 ? 8.102 2.102 9.289 1 97.88 218 ALA A C 1
ATOM 1620 O O . ALA A 1 218 ? 7.668 2.105 10.445 1 97.88 218 ALA A O 1
ATOM 1621 N N . LEU A 1 219 ? 8.562 1.012 8.695 1 96.69 219 LEU A N 1
ATOM 1622 C CA . LEU A 1 219 ? 8.375 -0.306 9.297 1 96.69 219 LEU A CA 1
ATOM 1623 C C . LEU A 1 219 ? 9.477 -0.608 10.305 1 96.69 219 LEU A C 1
ATOM 1625 O O . LEU A 1 219 ? 9.453 -1.653 10.961 1 96.69 219 LEU A O 1
ATOM 1629 N N . GLU A 1 220 ? 10.422 0.344 10.461 1 95.62 220 GLU A N 1
ATOM 1630 C CA . GLU A 1 220 ? 11.367 0.261 11.57 1 95.62 220 GLU A CA 1
ATOM 1631 C C . GLU A 1 220 ? 10.703 0.61 12.898 1 95.62 220 GLU A C 1
ATOM 1633 O O . GLU A 1 220 ? 11.219 0.265 13.961 1 95.62 220 GLU A O 1
ATOM 1638 N N . ALA A 1 221 ? 9.648 1.424 12.828 1 96.19 221 ALA A N 1
ATOM 1639 C CA . ALA A 1 221 ? 8.906 1.736 14.047 1 96.19 221 ALA A CA 1
ATOM 1640 C C . ALA A 1 221 ? 8.188 0.502 14.586 1 96.19 221 ALA A C 1
ATOM 1642 O O . ALA A 1 221 ? 7.625 -0.283 13.812 1 96.19 221 ALA A O 1
ATOM 1643 N N . PRO A 1 222 ? 8.188 0.33 15.852 1 95.5 222 PRO A N 1
ATOM 1644 C CA . PRO A 1 222 ? 7.609 -0.888 16.422 1 95.5 222 PRO A CA 1
ATOM 1645 C C . PRO A 1 222 ? 6.098 -0.974 16.219 1 95.5 222 PRO A C 1
ATOM 1647 O O . PRO A 1 222 ? 5.418 0.053 16.203 1 95.5 222 PRO A O 1
ATOM 1650 N N . ASP A 1 223 ? 5.625 -2.182 16.047 1 96.38 223 ASP A N 1
ATOM 1651 C CA . ASP A 1 223 ? 4.227 -2.596 16.125 1 96.38 223 ASP A CA 1
ATOM 1652 C C . ASP A 1 223 ? 3.438 -2.119 14.906 1 96.38 223 ASP A C 1
ATOM 1654 O O . ASP A 1 223 ? 2.225 -2.324 14.828 1 96.38 223 ASP A O 1
ATOM 1658 N N . LEU A 1 224 ? 4.145 -1.477 13.969 1 97.56 224 LEU A N 1
ATOM 1659 C CA . LEU A 1 224 ? 3.424 -0.973 12.805 1 97.56 224 LEU A CA 1
ATOM 1660 C C . LEU A 1 224 ? 3.506 -1.96 11.648 1 97.56 224 LEU A C 1
ATOM 1662 O O . LEU A 1 224 ? 4.551 -2.572 11.422 1 97.56 224 LEU A O 1
ATOM 1666 N N . ARG A 1 225 ? 2.389 -2.096 11.031 1 96.88 225 ARG A N 1
ATOM 1667 C CA . ARG A 1 225 ? 2.242 -2.889 9.812 1 96.88 225 ARG A CA 1
ATOM 1668 C C . ARG A 1 225 ? 1.794 -2.02 8.641 1 96.88 225 ARG A C 1
ATOM 1670 O O . ARG A 1 225 ? 0.943 -1.143 8.805 1 96.88 225 ARG A O 1
ATOM 1677 N N . LEU A 1 226 ? 2.434 -2.234 7.445 1 97.69 226 LEU A N 1
ATOM 1678 C CA . LEU A 1 226 ? 1.985 -1.535 6.246 1 97.69 226 LEU A CA 1
ATOM 1679 C C . LEU A 1 226 ? 0.658 -2.102 5.75 1 97.69 226 LEU A C 1
ATOM 1681 O O . LEU A 1 226 ? 0.551 -3.301 5.484 1 97.69 226 LEU A O 1
ATOM 1685 N N . ALA A 1 227 ? -0.348 -1.244 5.625 1 96.31 227 ALA A N 1
ATOM 1686 C CA . ALA A 1 227 ? -1.682 -1.688 5.227 1 96.31 227 ALA A CA 1
ATOM 1687 C C . ALA A 1 227 ? -2.174 -0.917 4.004 1 96.31 227 ALA A C 1
ATOM 1689 O O . ALA A 1 227 ? -3.318 -1.085 3.578 1 96.31 227 ALA A O 1
ATOM 1690 N N . GLY A 1 228 ? -1.309 -0.1 3.504 1 95.62 228 GLY A N 1
ATOM 1691 C CA . GLY A 1 228 ? -1.662 0.65 2.309 1 95.62 228 GLY A CA 1
ATOM 1692 C C . GLY A 1 228 ? -0.531 1.522 1.796 1 95.62 228 GLY A C 1
ATOM 1693 O O . GLY A 1 228 ? 0.324 1.957 2.57 1 95.62 228 GLY A O 1
ATOM 1694 N N . TYR A 1 229 ? -0.547 1.767 0.559 1 96.62 229 TYR A N 1
ATOM 1695 C CA . TYR A 1 229 ? 0.313 2.73 -0.116 1 96.62 229 TYR A CA 1
ATOM 1696 C C . TYR A 1 229 ? -0.285 3.154 -1.452 1 96.62 229 TYR A C 1
ATOM 1698 O O . TYR A 1 229 ? -0.739 2.312 -2.23 1 96.62 229 TYR A O 1
ATOM 1706 N N . ASP A 1 230 ? -0.365 4.426 -1.694 1 96.81 230 ASP A N 1
ATOM 1707 C CA . ASP A 1 230 ? -0.901 4.949 -2.949 1 96.81 230 ASP A CA 1
ATOM 1708 C C . ASP A 1 230 ? -0.11 6.168 -3.418 1 96.81 230 ASP A C 1
ATOM 1710 O O . ASP A 1 230 ? -0.156 7.227 -2.785 1 96.81 230 ASP A O 1
ATOM 1714 N N . GLU A 1 231 ? 0.604 5.973 -4.527 1 97.19 231 GLU A N 1
ATOM 1715 C CA . GLU A 1 231 ? 1.445 7.055 -5.023 1 97.19 231 GLU A CA 1
ATOM 1716 C C . GLU A 1 231 ? 0.601 8.203 -5.57 1 97.19 231 GLU A C 1
ATOM 1718 O O . GLU A 1 231 ? -0.381 7.977 -6.281 1 97.19 231 GLU A O 1
ATOM 1723 N N . ALA A 1 232 ? 0.964 9.477 -5.156 1 96 232 ALA A N 1
ATOM 1724 C CA . ALA A 1 232 ? 0.392 10.727 -5.645 1 96 232 ALA A CA 1
ATOM 1725 C C . ALA A 1 232 ? -1.102 10.797 -5.34 1 96 232 ALA A C 1
ATOM 1727 O O . ALA A 1 232 ? -1.875 11.352 -6.129 1 96 232 ALA A O 1
ATOM 1728 N N . ALA A 1 233 ? -1.499 10.281 -4.168 1 95 233 ALA A N 1
ATOM 1729 C CA . ALA A 1 233 ? -2.92 10.125 -3.871 1 95 233 ALA A CA 1
ATOM 1730 C C . ALA A 1 233 ? -3.469 11.367 -3.168 1 95 233 ALA A C 1
ATOM 1732 O O . ALA A 1 233 ? -4.684 11.547 -3.068 1 95 233 ALA A O 1
ATOM 1733 N N . TRP A 1 234 ? -2.578 12.18 -2.625 1 96.31 234 TRP A N 1
ATOM 1734 C CA . TRP A 1 234 ? -3.037 13.383 -1.931 1 96.31 234 TRP A CA 1
ATOM 1735 C C . TRP A 1 234 ? -2.592 14.641 -2.666 1 96.31 234 TRP A C 1
ATOM 1737 O O . TRP A 1 234 ? -1.399 14.836 -2.908 1 96.31 234 TRP A O 1
ATOM 1747 N N . ASP A 1 235 ? -3.562 15.5 -3.014 1 92.81 235 ASP A N 1
ATOM 1748 C CA . ASP A 1 235 ? -3.363 16.766 -3.711 1 92.81 235 ASP A CA 1
ATOM 1749 C C . ASP A 1 235 ? -2.561 16.562 -4.996 1 92.81 235 ASP A C 1
ATOM 1751 O O . ASP A 1 235 ? -1.721 17.391 -5.344 1 92.81 235 ASP A O 1
ATOM 1755 N N . LEU A 1 236 ? -2.656 15.375 -5.574 1 87 236 LEU A N 1
ATOM 1756 C CA . LEU A 1 236 ? -2.066 14.984 -6.852 1 87 236 LEU A CA 1
ATOM 1757 C C . LEU A 1 236 ? -0.546 15.086 -6.801 1 87 236 LEU A C 1
ATOM 1759 O O . LEU A 1 236 ? 0.091 15.414 -7.805 1 87 236 LEU A O 1
ATOM 1763 N N . HIS A 1 237 ? -0.013 14.891 -5.602 1 89.19 237 HIS A N 1
ATOM 1764 C CA . HIS A 1 237 ? 1.443 14.898 -5.688 1 89.19 237 HIS A CA 1
ATOM 1765 C C . HIS A 1 237 ? 2.066 14.141 -4.52 1 89.19 237 HIS A C 1
ATOM 1767 O O . HIS A 1 237 ? 3.184 13.625 -4.633 1 89.19 237 HIS A O 1
ATOM 1773 N N . GLN A 1 238 ? 1.425 14.156 -3.379 1 96.75 238 GLN A N 1
ATOM 1774 C CA . GLN A 1 238 ? 2.041 13.406 -2.289 1 96.75 238 GLN A CA 1
ATOM 1775 C C . GLN A 1 238 ? 1.516 11.977 -2.238 1 96.75 238 GLN A C 1
ATOM 1777 O O . GLN A 1 238 ? 0.343 11.727 -2.525 1 96.75 238 GLN A O 1
ATOM 1782 N N . ASP A 1 239 ? 2.43 11.039 -1.954 1 98.31 239 ASP A N 1
ATOM 1783 C CA . ASP A 1 239 ? 2.025 9.656 -1.695 1 98.31 239 ASP A CA 1
ATOM 1784 C C . ASP A 1 239 ? 1.288 9.547 -0.363 1 98.31 239 ASP A C 1
ATOM 1786 O O . ASP A 1 239 ? 1.494 10.359 0.539 1 98.31 239 ASP A O 1
ATOM 1790 N N . VAL A 1 240 ? 0.4 8.547 -0.289 1 98.38 240 VAL A N 1
ATOM 1791 C CA . VAL A 1 240 ? -0.292 8.219 0.953 1 98.38 240 VAL A CA 1
ATOM 1792 C C . VAL A 1 240 ? 0.138 6.836 1.432 1 98.38 240 VAL A C 1
ATOM 1794 O O . VAL A 1 240 ? 0.065 5.859 0.68 1 98.38 240 VAL A O 1
ATOM 1797 N N . MET A 1 241 ? 0.636 6.75 2.615 1 98.44 241 MET A N 1
ATOM 1798 C CA . MET A 1 241 ? 1.014 5.504 3.277 1 98.44 241 MET A CA 1
ATOM 1799 C C . MET A 1 241 ? 0.113 5.23 4.477 1 98.44 241 MET A C 1
ATOM 1801 O O . MET A 1 241 ? -0.179 6.137 5.258 1 98.44 241 MET A O 1
ATOM 1805 N N . VAL A 1 242 ? -0.373 4.023 4.59 1 98.19 242 VAL A N 1
ATOM 1806 C CA . VAL A 1 242 ? -1.263 3.627 5.676 1 98.19 242 VAL A CA 1
ATOM 1807 C C . VAL A 1 242 ? -0.561 2.609 6.574 1 98.19 242 VAL A C 1
ATOM 1809 O O . VAL A 1 242 ? -0.128 1.554 6.102 1 98.19 242 VAL A O 1
ATOM 1812 N N . LEU A 1 243 ? -0.446 2.916 7.812 1 98.31 243 LEU A N 1
ATOM 1813 C CA . LEU A 1 243 ? 0.155 2.055 8.828 1 98.31 243 LEU A CA 1
ATOM 1814 C C . LEU A 1 243 ? -0.865 1.682 9.898 1 98.31 243 LEU A C 1
ATOM 1816 O O . LEU A 1 243 ? -1.7 2.506 10.281 1 98.31 243 LEU A O 1
ATOM 1820 N N . VAL A 1 244 ? -0.823 0.483 10.359 1 97.75 244 VAL A N 1
ATOM 1821 C CA . VAL A 1 244 ? -1.729 0.011 11.398 1 97.75 244 VAL A CA 1
ATOM 1822 C C . VAL A 1 244 ? -0.924 -0.572 12.562 1 97.75 244 VAL A C 1
ATOM 1824 O O . VAL A 1 244 ? 0.065 -1.276 12.344 1 97.75 244 VAL A O 1
ATOM 1827 N N . LYS A 1 245 ? -1.339 -0.249 13.742 1 97.31 245 LYS A N 1
ATOM 1828 C CA . LYS A 1 245 ? -0.647 -0.782 14.906 1 97.31 245 LYS A CA 1
ATOM 1829 C C . LYS A 1 245 ? -1.182 -2.162 15.281 1 97.31 245 LYS A C 1
ATOM 1831 O O . LYS A 1 245 ? -1.825 -2.324 16.328 1 97.31 245 LYS A O 1
ATOM 1836 N N . ASP A 1 246 ? -0.861 -3.174 14.516 1 94.25 246 ASP A N 1
ATOM 1837 C CA . ASP A 1 246 ? -1.297 -4.539 14.797 1 94.25 246 ASP A CA 1
ATOM 1838 C C . ASP A 1 246 ? -0.284 -5.559 14.273 1 94.25 246 ASP A C 1
ATOM 1840 O O . ASP A 1 246 ? -0.634 -6.707 14.008 1 94.25 246 ASP A O 1
ATOM 1844 N N . ALA A 1 247 ? 0.948 -5.082 14.086 1 91.56 247 ALA A N 1
ATOM 1845 C CA . ALA A 1 247 ? 1.977 -5.965 13.539 1 91.56 247 ALA A CA 1
ATOM 1846 C C . ALA A 1 247 ? 2.143 -7.211 14.406 1 91.56 247 ALA A C 1
ATOM 1848 O O . ALA A 1 247 ? 2.232 -8.328 13.883 1 91.56 247 ALA A O 1
ATOM 1849 N N . ASN A 1 248 ? 2.162 -7.047 15.68 1 88.75 248 ASN A N 1
ATOM 1850 C CA . ASN A 1 248 ? 2.33 -8.188 16.578 1 88.75 248 ASN A CA 1
ATOM 1851 C C . ASN A 1 248 ? 1.182 -9.18 16.438 1 88.75 248 ASN A C 1
ATOM 1853 O O . ASN A 1 248 ? 1.406 -10.391 16.375 1 88.75 248 ASN A O 1
ATOM 1857 N N . ALA A 1 249 ? 0.006 -8.68 16.359 1 88.19 249 ALA A N 1
ATOM 1858 C CA . ALA A 1 249 ? -1.18 -9.531 16.266 1 88.19 249 ALA A CA 1
ATOM 1859 C C . ALA A 1 249 ? -1.281 -10.195 14.898 1 88.19 249 ALA A C 1
ATOM 1861 O O . ALA A 1 249 ? -1.677 -11.352 14.789 1 88.19 249 ALA A O 1
ATOM 1862 N N . LYS A 1 250 ? -0.89 -9.516 13.898 1 89.69 250 LYS A N 1
ATOM 1863 C CA . LYS A 1 250 ? -1.111 -9.992 12.531 1 89.69 250 LYS A CA 1
ATOM 1864 C C . LYS A 1 250 ? 0.102 -10.766 12.023 1 89.69 250 LYS A C 1
ATOM 1866 O O . LYS A 1 250 ? -0.043 -11.82 11.406 1 89.69 250 LYS A O 1
ATOM 1871 N N . LEU A 1 251 ? 1.261 -10.258 12.305 1 91.44 251 LEU A N 1
ATOM 1872 C CA . LEU A 1 251 ? 2.455 -10.844 11.703 1 91.44 251 LEU A CA 1
ATOM 1873 C C . LEU A 1 251 ? 3.033 -11.938 12.594 1 91.44 251 LEU A C 1
ATOM 1875 O O . LEU A 1 251 ? 3.691 -12.859 12.102 1 91.44 251 LEU A O 1
ATOM 1879 N N . LYS A 1 252 ? 2.799 -11.945 13.898 1 87.62 252 LYS A N 1
ATOM 1880 C CA . LYS A 1 252 ? 3.412 -12.906 14.812 1 87.62 252 LYS A CA 1
ATOM 1881 C C . LYS A 1 252 ? 2.387 -13.906 15.328 1 87.62 252 LYS A C 1
ATOM 1883 O O . LYS A 1 252 ? 2.699 -14.742 16.188 1 87.62 252 LYS A O 1
ATOM 1888 N N . ALA A 1 253 ? 1.188 -13.789 14.664 1 79.75 253 ALA A N 1
ATOM 1889 C CA . ALA A 1 253 ? 0.157 -14.727 15.117 1 79.75 253 ALA A CA 1
ATOM 1890 C C . ALA A 1 253 ? 0.554 -16.172 14.82 1 79.75 253 ALA A C 1
ATOM 1892 O O . ALA A 1 253 ? 0.992 -16.484 13.711 1 79.75 253 ALA A O 1
ATOM 1893 N N . ASP A 1 254 ? 0.466 -17 15.727 1 75 254 ASP A N 1
ATOM 1894 C CA . ASP A 1 254 ? 0.643 -18.453 15.625 1 75 254 ASP A CA 1
ATOM 1895 C C . ASP A 1 254 ? 2.076 -18.797 15.227 1 75 254 ASP A C 1
ATOM 1897 O O . ASP A 1 254 ? 2.309 -19.781 14.523 1 75 254 ASP A O 1
ATOM 1901 N N . LEU A 1 255 ? 3.041 -17.906 15.445 1 71.44 255 LEU A N 1
ATOM 1902 C CA . LEU A 1 255 ? 4.441 -18.25 15.227 1 71.44 255 LEU A CA 1
ATOM 1903 C C . LEU A 1 255 ? 4.902 -19.328 16.188 1 71.44 255 LEU A C 1
ATOM 1905 O O . LEU A 1 255 ? 4.395 -19.422 17.312 1 71.44 255 LEU A O 1
ATOM 1909 N N . MET B 1 1 ? -28.062 -0.356 3.529 1 33.53 1 MET B N 1
ATOM 1910 C CA . MET B 1 1 ? -26.75 -0.361 4.164 1 33.53 1 MET B CA 1
ATOM 1911 C C . MET B 1 1 ? -25.672 -0.813 3.186 1 33.53 1 MET B C 1
ATOM 1913 O O . MET B 1 1 ? -25.844 -1.815 2.488 1 33.53 1 MET B O 1
ATOM 1917 N N . ASN B 1 2 ? -24.859 0.035 2.568 1 49.41 2 ASN B N 1
ATOM 1918 C CA . ASN B 1 2 ? -23.891 -0.248 1.514 1 49.41 2 ASN B CA 1
ATOM 1919 C C . ASN B 1 2 ? -23.031 -1.471 1.846 1 49.41 2 ASN B C 1
ATOM 1921 O O . ASN B 1 2 ? -22.516 -1.588 2.957 1 49.41 2 ASN B O 1
ATOM 1925 N N . GLU B 1 3 ? -23.188 -2.457 1.081 1 66.12 3 GLU B N 1
ATOM 1926 C CA . GLU B 1 3 ? -22.469 -3.711 1.29 1 66.12 3 GLU B CA 1
ATOM 1927 C C . GLU B 1 3 ? -20.969 -3.465 1.467 1 66.12 3 GLU B C 1
ATOM 1929 O O . GLU B 1 3 ? -20.359 -2.717 0.697 1 66.12 3 GLU B O 1
ATOM 1934 N N . THR B 1 4 ? -20.469 -3.855 2.559 1 78.88 4 THR B N 1
ATOM 1935 C CA . THR B 1 4 ? -19.031 -3.787 2.816 1 78.88 4 THR B CA 1
ATOM 1936 C C . THR B 1 4 ? -18.266 -4.703 1.867 1 78.88 4 THR B C 1
ATOM 1938 O O . THR B 1 4 ? -18.875 -5.551 1.198 1 78.88 4 THR B O 1
ATOM 1941 N N . LEU B 1 5 ? -17.094 -4.445 1.579 1 84.94 5 LEU B N 1
ATOM 1942 C CA . LEU B 1 5 ? -16.219 -5.301 0.786 1 84.94 5 LEU B CA 1
ATOM 1943 C C . LEU B 1 5 ? -16.328 -6.754 1.233 1 84.94 5 LEU B C 1
ATOM 1945 O O . LEU B 1 5 ? -16.438 -7.656 0.401 1 84.94 5 LEU B O 1
ATOM 1949 N N . ASP B 1 6 ? -16.422 -6.988 2.51 1 88.06 6 ASP B N 1
ATOM 1950 C CA . ASP B 1 6 ? -16.469 -8.352 3.039 1 88.06 6 ASP B CA 1
ATOM 1951 C C . ASP B 1 6 ? -17.797 -9.016 2.695 1 88.06 6 ASP B C 1
ATOM 1953 O O . ASP B 1 6 ? -17.844 -10.219 2.432 1 88.06 6 ASP B O 1
ATOM 1957 N N . GLU B 1 7 ? -18.828 -8.234 2.732 1 89.56 7 GLU B N 1
ATOM 1958 C CA . GLU B 1 7 ? -20.141 -8.773 2.361 1 89.56 7 GLU B CA 1
ATOM 1959 C C . GLU B 1 7 ? -20.188 -9.133 0.879 1 89.56 7 GLU B C 1
ATOM 1961 O O . GLU B 1 7 ? -20.75 -10.164 0.503 1 89.56 7 GLU B O 1
ATOM 1966 N N . THR B 1 8 ? -19.594 -8.25 0.076 1 90.25 8 THR B N 1
ATOM 1967 C CA . THR B 1 8 ? -19.531 -8.516 -1.356 1 90.25 8 THR B CA 1
ATOM 1968 C C . THR B 1 8 ? -18.734 -9.789 -1.631 1 90.25 8 THR B C 1
ATOM 1970 O O . THR B 1 8 ? -19.141 -10.625 -2.432 1 90.25 8 THR B O 1
ATOM 1973 N N . VAL B 1 9 ? -17.641 -9.953 -0.98 1 94.88 9 VAL B N 1
ATOM 1974 C CA . VAL B 1 9 ? -16.781 -11.125 -1.129 1 94.88 9 VAL B CA 1
ATOM 1975 C C . VAL B 1 9 ? -17.547 -12.383 -0.73 1 94.88 9 VAL B C 1
ATOM 1977 O O . VAL B 1 9 ? -17.531 -13.391 -1.448 1 94.88 9 VAL B O 1
ATOM 1980 N N . ALA B 1 10 ? -18.266 -12.289 0.387 1 95.44 10 ALA B N 1
ATOM 1981 C CA . ALA B 1 10 ? -19.031 -13.43 0.869 1 95.44 10 ALA B CA 1
ATOM 1982 C C . ALA B 1 10 ? -20.094 -13.836 -0.139 1 95.44 10 ALA B C 1
ATOM 1984 O O . ALA B 1 10 ? -20.312 -15.023 -0.385 1 95.44 10 ALA B O 1
ATOM 1985 N N . ASP B 1 11 ? -20.766 -12.883 -0.707 1 96.44 11 ASP B N 1
ATOM 1986 C CA . ASP B 1 11 ? -21.812 -13.141 -1.684 1 96.44 11 ASP B CA 1
ATOM 1987 C C . ASP B 1 11 ? -21.25 -13.836 -2.924 1 96.44 11 ASP B C 1
ATOM 1989 O O . ASP B 1 11 ? -21.859 -14.766 -3.453 1 96.44 11 ASP B O 1
ATOM 1993 N N . ILE B 1 12 ? -20.141 -13.43 -3.389 1 96.69 12 ILE B N 1
ATOM 1994 C CA . ILE B 1 12 ? -19.516 -14.016 -4.574 1 96.69 12 ILE B CA 1
ATOM 1995 C C . ILE B 1 12 ? -19.031 -15.422 -4.258 1 96.69 12 ILE B C 1
ATOM 1997 O O . ILE B 1 12 ? -19.25 -16.359 -5.039 1 96.69 12 ILE B O 1
ATOM 2001 N N . MET B 1 13 ? -18.422 -15.562 -3.109 1 97 13 MET B N 1
ATOM 2002 C CA . MET B 1 13 ? -17.875 -16.859 -2.725 1 97 13 MET B CA 1
ATOM 2003 C C . MET B 1 13 ? -18.984 -17.906 -2.617 1 97 13 MET B C 1
ATOM 2005 O O . MET B 1 13 ? -18.75 -19.094 -2.867 1 97 13 MET B O 1
ATOM 2009 N N . ALA B 1 14 ? -20.172 -17.453 -2.273 1 96.31 14 ALA B N 1
ATOM 2010 C CA . ALA B 1 14 ? -21.312 -18.375 -2.154 1 96.31 14 ALA B CA 1
ATOM 2011 C C . ALA B 1 14 ? -21.656 -19 -3.502 1 96.31 14 ALA B C 1
ATOM 2013 O O . ALA B 1 14 ? -22.297 -20.047 -3.561 1 96.31 14 ALA B O 1
ATOM 2014 N N . LYS B 1 15 ? -21.188 -18.391 -4.598 1 95.44 15 LYS B N 1
ATOM 2015 C CA . LYS B 1 15 ? -21.5 -18.859 -5.945 1 95.44 15 LYS B CA 1
ATOM 2016 C C . LYS B 1 15 ? -20.328 -19.641 -6.539 1 95.44 15 LYS B C 1
ATOM 2018 O O . LYS B 1 15 ? -20.422 -20.172 -7.652 1 95.44 15 LYS B O 1
ATOM 2023 N N . VAL B 1 16 ? -19.25 -19.75 -5.844 1 96.25 16 VAL B N 1
ATOM 2024 C CA . VAL B 1 16 ? -18.031 -20.375 -6.355 1 96.25 16 VAL B CA 1
ATOM 2025 C C . VAL B 1 16 ? -18.156 -21.891 -6.266 1 96.25 16 VAL B C 1
ATOM 2027 O O . VAL B 1 16 ? -18.578 -22.438 -5.246 1 96.25 16 VAL B O 1
ATOM 2030 N N . SER B 1 17 ? -17.75 -22.547 -7.324 1 89.56 17 SER B N 1
ATOM 2031 C CA . SER B 1 17 ? -17.75 -24 -7.324 1 89.56 17 SER B CA 1
ATOM 2032 C C . SER B 1 17 ? -16.734 -24.547 -6.32 1 89.56 17 SER B C 1
ATOM 2034 O O . SER B 1 17 ? -15.609 -24.062 -6.23 1 89.56 17 SER B O 1
ATOM 2036 N N . THR B 1 18 ? -17.125 -25.594 -5.582 1 91.12 18 THR B N 1
ATOM 2037 C CA . THR B 1 18 ? -16.219 -26.203 -4.609 1 91.12 18 THR B CA 1
ATOM 2038 C C . THR B 1 18 ? -15.656 -27.516 -5.141 1 91.12 18 THR B C 1
ATOM 2040 O O . THR B 1 18 ? -15 -28.266 -4.406 1 91.12 18 THR B O 1
ATOM 2043 N N . ALA B 1 19 ? -15.898 -27.812 -6.434 1 89.88 19 ALA B N 1
ATOM 2044 C CA . ALA B 1 19 ? -15.359 -29.031 -7.039 1 89.88 19 ALA B CA 1
ATOM 2045 C C . ALA B 1 19 ? -13.836 -28.953 -7.156 1 89.88 19 ALA B C 1
ATOM 2047 O O . ALA B 1 19 ? -13.289 -27.922 -7.562 1 89.88 19 ALA B O 1
ATOM 2048 N N . ILE B 1 20 ? -13.219 -30 -6.75 1 91.44 20 ILE B N 1
ATOM 2049 C CA . ILE B 1 20 ? -11.766 -30.047 -6.816 1 91.44 20 ILE B CA 1
ATOM 2050 C C . ILE B 1 20 ? -11.328 -30.969 -7.961 1 91.44 20 ILE B C 1
ATOM 2052 O O . ILE B 1 20 ? -11.773 -32.094 -8.047 1 91.44 20 ILE B O 1
ATOM 2056 N N . ALA B 1 21 ? -10.5 -30.406 -8.828 1 89.5 21 ALA B N 1
ATOM 2057 C CA . ALA B 1 21 ? -10.008 -31.188 -9.961 1 89.5 21 ALA B CA 1
ATOM 2058 C C . ALA B 1 21 ? -9.125 -32.344 -9.492 1 89.5 21 ALA B C 1
ATOM 2060 O O . ALA B 1 21 ? -8.359 -32.219 -8.531 1 89.5 21 ALA B O 1
ATOM 2061 N N . ASP B 1 22 ? -9.227 -33.375 -10.305 1 85.44 22 ASP B N 1
ATOM 2062 C CA . ASP B 1 22 ? -8.328 -34.5 -10.039 1 85.44 22 ASP B CA 1
ATOM 2063 C C . ASP B 1 22 ? -6.871 -34.125 -10.258 1 85.44 22 ASP B C 1
ATOM 2065 O O . ASP B 1 22 ? -6.543 -33.438 -11.227 1 85.44 22 ASP B O 1
ATOM 2069 N N . GLY B 1 23 ? -6.016 -34.281 -9.289 1 85.38 23 GLY B N 1
ATOM 2070 C CA . GLY B 1 23 ? -4.602 -34 -9.461 1 85.38 23 GLY B CA 1
ATOM 2071 C C . GLY B 1 23 ? -4.203 -32.625 -8.93 1 85.38 23 GLY B C 1
ATOM 2072 O O . GLY B 1 23 ? -3.041 -32.25 -9.039 1 85.38 23 GLY B O 1
ATOM 2073 N N . ASP B 1 24 ? -5.227 -31.906 -8.539 1 90.06 24 ASP B N 1
ATOM 2074 C CA . ASP B 1 24 ? -4.902 -30.594 -7.961 1 90.06 24 ASP B CA 1
ATOM 2075 C C . ASP B 1 24 ? -3.9 -30.734 -6.82 1 90.06 24 ASP B C 1
ATOM 2077 O O . ASP B 1 24 ? -4.277 -31.047 -5.688 1 90.06 24 ASP B O 1
ATOM 2081 N N . SER B 1 25 ? -2.656 -30.469 -7.129 1 80.06 25 SER B N 1
ATOM 2082 C CA . SER B 1 25 ? -1.562 -30.656 -6.184 1 80.06 25 SER B CA 1
ATOM 2083 C C . SER B 1 25 ? -1.675 -29.703 -5.004 1 80.06 25 SER B C 1
ATOM 2085 O O . SER B 1 25 ? -1.104 -29.953 -3.939 1 80.06 25 SER B O 1
ATOM 2087 N N . MET B 1 26 ? -2.373 -28.641 -5.16 1 76.5 26 MET B N 1
ATOM 2088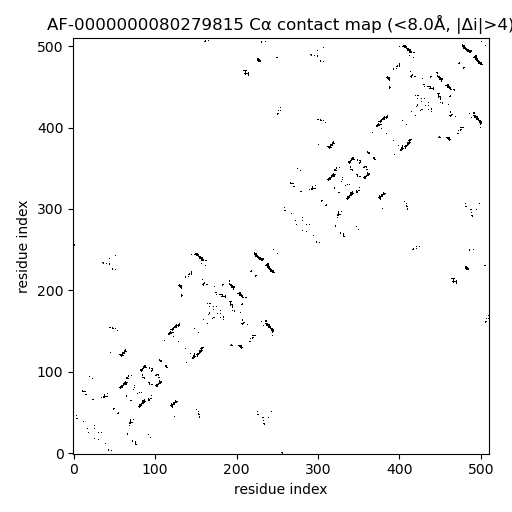 C CA . MET B 1 26 ? -2.502 -27.672 -4.074 1 76.5 26 MET B CA 1
ATOM 2089 C C . MET B 1 26 ? -3.562 -28.109 -3.072 1 76.5 26 MET B C 1
ATOM 2091 O O . MET B 1 26 ? -3.633 -27.578 -1.963 1 76.5 26 MET B O 1
ATOM 2095 N N . PHE B 1 27 ? -4.379 -28.938 -3.51 1 79.31 27 PHE B N 1
ATOM 2096 C CA . PHE B 1 27 ? -5.387 -29.469 -2.602 1 79.31 27 PHE B CA 1
ATOM 2097 C C . PHE B 1 27 ? -4.828 -30.656 -1.813 1 79.31 27 PHE B C 1
ATOM 2099 O O . PHE B 1 27 ? -5.32 -30.969 -0.727 1 79.31 27 PHE B O 1
ATOM 2106 N N . ALA B 1 28 ? -3.885 -31.203 -2.213 1 64.94 28 ALA B N 1
ATOM 2107 C CA . ALA B 1 28 ? -3.391 -32.406 -1.545 1 64.94 28 ALA B CA 1
ATOM 2108 C C . ALA B 1 28 ? -3.09 -32.125 -0.075 1 64.94 28 ALA B C 1
ATOM 2110 O O . ALA B 1 28 ? -2.268 -31.266 0.246 1 64.94 28 ALA B O 1
ATOM 2111 N N . GLY B 1 29 ? -3.791 -32.812 0.793 1 65.88 29 GLY B N 1
ATOM 2112 C CA . GLY B 1 29 ? -3.605 -32.719 2.234 1 65.88 29 GLY B CA 1
ATOM 2113 C C . GLY B 1 29 ? -4.254 -31.484 2.846 1 65.88 29 GLY B C 1
ATOM 2114 O O . GLY B 1 29 ? -4.094 -31.219 4.039 1 65.88 29 GLY B O 1
ATOM 2115 N N . ASN B 1 30 ? -4.941 -30.703 2.031 1 72.5 30 ASN B N 1
ATOM 2116 C CA . ASN B 1 30 ? -5.652 -29.516 2.49 1 72.5 30 ASN B CA 1
ATOM 2117 C C . ASN B 1 30 ? -7.117 -29.828 2.783 1 72.5 30 ASN B C 1
ATOM 2119 O O . ASN B 1 30 ? -7.582 -30.938 2.562 1 72.5 30 ASN B O 1
ATOM 2123 N N . ASN B 1 31 ? -7.734 -29.078 3.551 1 84.12 31 ASN B N 1
ATOM 2124 C CA . ASN B 1 31 ? -9.18 -29.172 3.688 1 84.12 31 ASN B CA 1
ATOM 2125 C C . ASN B 1 31 ? -9.891 -28.094 2.863 1 84.12 31 ASN B C 1
ATOM 2127 O O . ASN B 1 31 ? -9.289 -27.078 2.52 1 84.12 31 ASN B O 1
ATOM 2131 N N . ILE B 1 32 ? -11.047 -28.453 2.457 1 89.75 32 ILE B N 1
ATOM 2132 C CA . ILE B 1 32 ? -11.82 -27.641 1.518 1 89.75 32 ILE B CA 1
ATOM 2133 C C . ILE B 1 32 ? -12.008 -26.234 2.074 1 89.75 32 ILE B C 1
ATOM 2135 O O . ILE B 1 32 ? -12 -25.266 1.323 1 89.75 32 ILE B O 1
ATOM 2139 N N . ASP B 1 33 ? -12.086 -26.125 3.367 1 91.62 33 ASP B N 1
ATOM 2140 C CA . ASP B 1 33 ? -12.281 -24.828 3.988 1 91.62 33 ASP B CA 1
ATOM 2141 C C . ASP B 1 33 ? -11.062 -23.922 3.779 1 91.62 33 ASP B C 1
ATOM 2143 O O . ASP B 1 33 ? -11.203 -22.766 3.395 1 91.62 33 ASP B O 1
ATOM 2147 N N . HIS B 1 34 ? -9.945 -24.469 4.012 1 92.5 34 HIS B N 1
ATOM 2148 C CA . HIS B 1 34 ? -8.711 -23.703 3.812 1 92.5 34 HIS B CA 1
ATOM 2149 C C . HIS B 1 34 ? -8.492 -23.391 2.336 1 92.5 34 HIS B C 1
ATOM 2151 O O . HIS B 1 34 ? -8.109 -22.281 1.983 1 92.5 34 HIS B O 1
ATOM 2157 N N . TYR B 1 35 ? -8.742 -24.438 1.563 1 94.06 35 TYR B N 1
ATOM 2158 C CA . TYR B 1 35 ? -8.594 -24.25 0.124 1 94.06 35 TYR B CA 1
ATOM 2159 C C . TYR B 1 35 ? -9.445 -23.094 -0.367 1 94.06 35 TYR B C 1
ATOM 2161 O O . TYR B 1 35 ? -8.961 -22.234 -1.102 1 94.06 35 TYR B O 1
ATOM 2169 N N . MET B 1 36 ? -10.641 -22.953 0.115 1 94.94 36 MET B N 1
ATOM 2170 C CA . MET B 1 36 ? -11.57 -21.906 -0.313 1 94.94 36 MET B CA 1
ATOM 2171 C C . MET B 1 36 ? -11.234 -20.562 0.338 1 94.94 36 MET B C 1
ATOM 2173 O O . MET B 1 36 ? -11.453 -19.516 -0.254 1 94.94 36 MET B O 1
ATOM 2177 N N . SER B 1 37 ? -10.648 -20.625 1.544 1 95.31 37 SER B N 1
ATOM 2178 C CA . SER B 1 37 ? -10.273 -19.391 2.213 1 95.31 37 SER B CA 1
ATOM 2179 C C . SER B 1 37 ? -9.164 -18.656 1.451 1 95.31 37 SER B C 1
ATOM 2181 O O . SER B 1 37 ? -9.125 -17.422 1.436 1 95.31 37 SER B O 1
ATOM 2183 N N . VAL B 1 38 ? -8.312 -19.391 0.841 1 96.06 38 VAL B N 1
ATOM 2184 C CA . VAL B 1 38 ? -7.234 -18.828 0.034 1 96.06 38 VAL B CA 1
ATOM 2185 C C . VAL B 1 38 ? -7.82 -18.125 -1.183 1 96.06 38 VAL B C 1
ATOM 2187 O O . VAL B 1 38 ? -7.391 -17.016 -1.528 1 96.06 38 VAL B O 1
ATOM 2190 N N . SER B 1 39 ? -8.781 -18.766 -1.789 1 97.19 39 SER B N 1
ATOM 2191 C CA . SER B 1 39 ? -9.5 -18.141 -2.902 1 97.19 39 SER B CA 1
ATOM 2192 C C . SER B 1 39 ? -10.219 -16.875 -2.457 1 97.19 39 SER B C 1
ATOM 2194 O O . SER B 1 39 ? -10.172 -15.859 -3.148 1 97.19 39 SER B O 1
ATOM 2196 N N . LYS B 1 40 ? -10.812 -16.969 -1.327 1 97.5 40 LYS B N 1
ATOM 2197 C CA . LYS B 1 40 ? -11.562 -15.852 -0.759 1 97.5 40 LYS B CA 1
ATOM 2198 C C . LYS B 1 40 ? -10.648 -14.656 -0.514 1 97.5 40 LYS B C 1
ATOM 2200 O O . LYS B 1 40 ? -11 -13.523 -0.845 1 97.5 40 LYS B O 1
ATOM 2205 N N . ASP B 1 41 ? -9.484 -14.891 0.047 1 97.31 41 ASP B N 1
ATOM 2206 C CA . ASP B 1 41 ? -8.523 -13.828 0.324 1 97.31 41 ASP B CA 1
ATOM 2207 C C . ASP B 1 41 ? -8.062 -13.148 -0.966 1 97.31 41 ASP B C 1
ATOM 2209 O O . ASP B 1 41 ? -7.895 -11.93 -1.008 1 97.31 41 ASP B O 1
ATOM 2213 N N . ALA B 1 42 ? -7.84 -13.945 -1.959 1 98.31 42 ALA B N 1
ATOM 2214 C CA . ALA B 1 42 ? -7.43 -13.398 -3.25 1 98.31 42 ALA B CA 1
ATOM 2215 C C . ALA B 1 42 ? -8.523 -12.523 -3.85 1 98.31 42 ALA B C 1
ATOM 2217 O O . ALA B 1 42 ? -8.25 -11.43 -4.344 1 98.31 42 ALA B O 1
ATOM 2218 N N . LEU B 1 43 ? -9.719 -13.008 -3.771 1 97.94 43 LEU B N 1
ATOM 2219 C CA . LEU B 1 43 ? -10.852 -12.25 -4.285 1 97.94 43 LEU B CA 1
ATOM 2220 C C . LEU B 1 43 ? -10.977 -10.914 -3.562 1 97.94 43 LEU B C 1
ATOM 2222 O O . LEU B 1 43 ? -11.203 -9.875 -4.195 1 97.94 43 LEU B O 1
ATOM 2226 N N . ARG B 1 44 ? -10.828 -10.969 -2.258 1 95.62 44 ARG B N 1
ATOM 2227 C CA . ARG B 1 44 ? -10.914 -9.75 -1.464 1 95.62 44 ARG B CA 1
ATOM 2228 C C . ARG B 1 44 ? -9.859 -8.742 -1.902 1 95.62 44 ARG B C 1
ATOM 2230 O O . ARG B 1 44 ? -10.156 -7.555 -2.07 1 95.62 44 ARG B O 1
ATOM 2237 N N . ALA B 1 45 ? -8.648 -9.219 -2.041 1 96.38 45 ALA B N 1
ATOM 2238 C CA . ALA B 1 45 ? -7.547 -8.352 -2.459 1 96.38 45 ALA B CA 1
ATOM 2239 C C . ALA B 1 45 ? -7.809 -7.754 -3.836 1 96.38 45 ALA B C 1
ATOM 2241 O O . ALA B 1 45 ? -7.566 -6.566 -4.059 1 96.38 45 ALA B O 1
ATOM 2242 N N . VAL B 1 46 ? -8.312 -8.539 -4.719 1 97.56 46 VAL B N 1
ATOM 2243 C CA . VAL B 1 46 ? -8.586 -8.125 -6.09 1 97.56 46 VAL B CA 1
ATOM 2244 C C . VAL B 1 46 ? -9.688 -7.07 -6.105 1 97.56 46 VAL B C 1
ATOM 2246 O O . VAL B 1 46 ? -9.539 -6.012 -6.723 1 97.56 46 VAL B O 1
ATOM 2249 N N . LEU B 1 47 ? -10.758 -7.316 -5.395 1 94.12 47 LEU B N 1
ATOM 2250 C CA . LEU B 1 47 ? -11.883 -6.379 -5.383 1 94.12 47 LEU B CA 1
ATOM 2251 C C . LEU B 1 47 ? -11.477 -5.062 -4.73 1 94.12 47 LEU B C 1
ATOM 2253 O O . LEU B 1 47 ? -11.867 -3.99 -5.199 1 94.12 47 LEU B O 1
ATOM 2257 N N . ALA B 1 48 ? -10.727 -5.191 -3.684 1 91.31 48 ALA B N 1
ATOM 2258 C CA . ALA B 1 48 ? -10.227 -3.98 -3.039 1 91.31 48 ALA B CA 1
ATOM 2259 C C . ALA B 1 48 ? -9.367 -3.164 -4 1 91.31 48 ALA B C 1
ATOM 2261 O O . ALA B 1 48 ? -9.516 -1.942 -4.09 1 91.31 48 ALA B O 1
ATOM 2262 N N . ALA B 1 49 ? -8.492 -3.832 -4.699 1 94.12 49 ALA B N 1
ATOM 2263 C CA . ALA B 1 49 ? -7.594 -3.18 -5.648 1 94.12 49 ALA B CA 1
ATOM 2264 C C . ALA B 1 49 ? -8.375 -2.49 -6.762 1 94.12 49 ALA B C 1
ATOM 2266 O O . ALA B 1 49 ? -8.086 -1.349 -7.121 1 94.12 49 ALA B O 1
ATOM 2267 N N . LEU B 1 50 ? -9.352 -3.168 -7.25 1 92.56 50 LEU B N 1
ATOM 2268 C CA . LEU B 1 50 ? -10.156 -2.627 -8.344 1 92.56 50 LEU B CA 1
ATOM 2269 C C . LEU B 1 50 ? -10.977 -1.434 -7.879 1 92.56 50 LEU B C 1
ATOM 2271 O O . LEU B 1 50 ? -11.141 -0.459 -8.617 1 92.56 50 LEU B O 1
ATOM 2275 N N . GLN B 1 51 ? -11.43 -1.53 -6.715 1 83.94 51 GLN B N 1
ATOM 2276 C CA . GLN B 1 51 ? -12.211 -0.427 -6.156 1 83.94 51 GLN B CA 1
ATOM 2277 C C . GLN B 1 51 ? -11.352 0.827 -6.008 1 83.94 51 GLN B C 1
ATOM 2279 O O . GLN B 1 51 ? -11.781 1.923 -6.379 1 83.94 51 GLN B O 1
ATOM 2284 N N . VAL B 1 52 ? -10.18 0.666 -5.543 1 80.31 52 VAL B N 1
ATOM 2285 C CA . VAL B 1 52 ? -9.328 1.813 -5.242 1 80.31 52 VAL B CA 1
ATOM 2286 C C . VAL B 1 52 ? -8.766 2.395 -6.535 1 80.31 52 VAL B C 1
ATOM 2288 O O . VAL B 1 52 ? -8.547 3.604 -6.637 1 80.31 52 VAL B O 1
ATOM 2291 N N . SER B 1 53 ? -8.617 1.548 -7.543 1 83 53 SER B N 1
ATOM 2292 C CA . SER B 1 53 ? -8.062 2.004 -8.812 1 83 53 SER B CA 1
ATOM 2293 C C . SER B 1 53 ? -9.141 2.598 -9.711 1 83 53 SER B C 1
ATOM 2295 O O . SER B 1 53 ? -8.836 3.18 -10.75 1 83 53 SER B O 1
ATOM 2297 N N . GLY B 1 54 ? -10.422 2.402 -9.344 1 78.25 54 GLY B N 1
ATOM 2298 C CA . GLY B 1 54 ? -11.523 2.969 -10.109 1 78.25 54 GLY B CA 1
ATOM 2299 C C . GLY B 1 54 ? -11.852 2.176 -11.359 1 78.25 54 GLY B C 1
ATOM 2300 O O . GLY B 1 54 ? -12.352 2.734 -12.344 1 78.25 54 GLY B O 1
ATOM 2301 N N . ARG B 1 55 ? -11.477 0.924 -11.398 1 80.31 55 ARG B N 1
ATOM 2302 C CA . ARG B 1 55 ? -11.719 0.042 -12.539 1 80.31 55 ARG B CA 1
ATOM 2303 C C . ARG B 1 55 ? -12.414 -1.24 -12.094 1 80.31 55 ARG B C 1
ATOM 2305 O O . ARG B 1 55 ? -11.852 -2.332 -12.219 1 80.31 55 ARG B O 1
ATOM 2312 N N . PRO B 1 56 ? -13.656 -1.15 -11.828 1 75.94 56 PRO B N 1
ATOM 2313 C CA . PRO B 1 56 ? -14.328 -2.248 -11.125 1 75.94 56 PRO B CA 1
ATOM 2314 C C . PRO B 1 56 ? -14.727 -3.391 -12.055 1 75.94 56 PRO B C 1
ATOM 2316 O O . PRO B 1 56 ? -15.039 -4.488 -11.594 1 75.94 56 PRO B O 1
ATOM 2319 N N . GLU B 1 57 ? -14.617 -3.279 -13.383 1 89.75 57 GLU B N 1
ATOM 2320 C CA . GLU B 1 57 ? -15.109 -4.332 -14.258 1 89.75 57 GLU B CA 1
ATOM 2321 C C . GLU B 1 57 ? -14.062 -4.734 -15.289 1 89.75 57 GLU B C 1
ATOM 2323 O O . GLU B 1 57 ? -14.133 -4.332 -16.453 1 89.75 57 GLU B O 1
ATOM 2328 N N . PRO B 1 58 ? -13.211 -5.57 -14.875 1 96.81 58 PRO B N 1
ATOM 2329 C CA . PRO B 1 58 ? -12.211 -6.027 -15.836 1 96.81 58 PRO B CA 1
ATOM 2330 C C . PRO B 1 58 ? -12.797 -6.918 -16.922 1 96.81 58 PRO B C 1
ATOM 2332 O O . PRO B 1 58 ? -13.664 -7.754 -16.641 1 96.81 58 PRO B O 1
ATOM 2335 N N . LYS B 1 59 ? -12.344 -6.734 -18.188 1 97.31 59 LYS B N 1
ATOM 2336 C CA . LYS B 1 59 ? -12.82 -7.516 -19.328 1 97.31 59 LYS B CA 1
ATOM 2337 C C . LYS B 1 59 ? -11.859 -8.656 -19.641 1 97.31 59 LYS B C 1
ATOM 2339 O O . LYS B 1 59 ? -12.266 -9.68 -20.203 1 97.31 59 LYS B O 1
ATOM 2344 N N . ARG B 1 60 ? -10.672 -8.5 -19.469 1 98.62 60 ARG B N 1
ATOM 2345 C CA . ARG B 1 60 ? -9.625 -9.484 -19.703 1 98.62 60 ARG B CA 1
ATOM 2346 C C . ARG B 1 60 ? -8.766 -9.688 -18.469 1 98.62 60 ARG B C 1
ATOM 2348 O O . ARG B 1 60 ? -8.18 -8.734 -17.938 1 98.62 60 ARG B O 1
ATOM 2355 N N . ILE B 1 61 ? -8.68 -10.93 -17.906 1 98.88 61 ILE B N 1
ATOM 2356 C CA . ILE B 1 61 ? -8.031 -11.242 -16.641 1 98.88 61 ILE B CA 1
ATOM 2357 C C . ILE B 1 61 ? -6.965 -12.32 -16.859 1 98.88 61 ILE B C 1
ATOM 2359 O O . ILE B 1 61 ? -7.238 -13.359 -17.469 1 98.88 61 ILE B O 1
ATOM 2363 N N . LEU B 1 62 ? -5.762 -12.055 -16.484 1 98.94 62 LEU B N 1
ATOM 2364 C CA . LEU B 1 62 ? -4.672 -13.023 -16.5 1 98.94 62 LEU B CA 1
ATOM 2365 C C . LEU B 1 62 ? -4.395 -13.562 -15.102 1 98.94 62 LEU B C 1
ATOM 2367 O O . LEU B 1 62 ? -4.141 -12.789 -14.172 1 98.94 62 LEU B O 1
ATOM 2371 N N . ASP B 1 63 ? -4.57 -14.82 -14.914 1 98.88 63 ASP B N 1
ATOM 2372 C CA . ASP B 1 63 ? -4.098 -15.523 -13.727 1 98.88 63 ASP B CA 1
ATOM 2373 C C . ASP B 1 63 ? -2.752 -16.203 -13.984 1 98.88 63 ASP B C 1
ATOM 2375 O O . ASP B 1 63 ? -2.699 -17.312 -14.531 1 98.88 63 ASP B O 1
ATOM 2379 N N . PHE B 1 64 ? -1.649 -15.508 -13.648 1 98.75 64 PHE B N 1
ATOM 2380 C CA . PHE B 1 64 ? -0.288 -15.977 -13.859 1 98.75 64 PHE B CA 1
ATOM 2381 C C . PHE B 1 64 ? 0.144 -16.906 -12.727 1 98.75 64 PHE B C 1
ATOM 2383 O O . PHE B 1 64 ? 0.272 -16.469 -11.578 1 98.75 64 PHE B O 1
ATOM 2390 N N . GLY B 1 65 ? 0.417 -18.094 -13 1 97.94 65 GLY B N 1
ATOM 2391 C CA . GLY B 1 65 ? 0.531 -19.125 -11.977 1 97.94 65 GLY B CA 1
ATOM 2392 C C . GLY B 1 65 ? -0.812 -19.609 -11.469 1 97.94 65 GLY B C 1
ATOM 2393 O O . GLY B 1 65 ? -1.054 -19.625 -10.258 1 97.94 65 GLY B O 1
ATOM 2394 N N . CYS B 1 66 ? -1.623 -20.109 -12.336 1 97.88 66 CYS B N 1
ATOM 2395 C CA . CYS B 1 66 ? -3.037 -20.328 -12.047 1 97.88 66 CYS B CA 1
ATOM 2396 C C . CYS B 1 66 ? -3.246 -21.625 -11.289 1 97.88 66 CYS B C 1
ATOM 2398 O O . CYS B 1 66 ? -4.297 -21.828 -10.68 1 97.88 66 CYS B O 1
ATOM 2400 N N . GLY B 1 67 ? -2.264 -22.562 -11.359 1 96.62 67 GLY B N 1
ATOM 2401 C CA . GLY B 1 67 ? -2.549 -23.906 -10.852 1 96.62 67 GLY B CA 1
ATOM 2402 C C . GLY B 1 67 ? -3.838 -24.484 -11.398 1 96.62 67 GLY B C 1
ATOM 2403 O O . GLY B 1 67 ? -4.141 -24.328 -12.578 1 96.62 67 GLY B O 1
ATOM 2404 N N . TYR B 1 68 ? -4.504 -25.156 -10.586 1 95.44 68 TYR B N 1
ATOM 2405 C CA . TYR B 1 68 ? -5.73 -25.797 -11.031 1 95.44 68 TYR B CA 1
ATOM 2406 C C . TYR B 1 68 ? -6.938 -24.906 -10.812 1 95.44 68 TYR B C 1
ATOM 2408 O O . TYR B 1 68 ? -8.07 -25.375 -10.695 1 95.44 68 TYR B O 1
ATOM 2416 N N . GLY B 1 69 ? -6.691 -23.578 -10.617 1 96.69 69 GLY B N 1
ATOM 2417 C CA . GLY B 1 69 ? -7.758 -22.594 -10.641 1 96.69 69 GLY B CA 1
ATOM 2418 C C . GLY B 1 69 ? -8.312 -22.266 -9.266 1 96.69 69 GLY B C 1
ATOM 2419 O O . GLY B 1 69 ? -9.469 -21.875 -9.133 1 96.69 69 GLY B O 1
ATOM 2420 N N . ARG B 1 70 ? -7.461 -22.453 -8.203 1 95.81 70 ARG B N 1
ATOM 2421 C CA . ARG B 1 70 ? -7.902 -22.125 -6.852 1 95.81 70 ARG B CA 1
ATOM 2422 C C . ARG B 1 70 ? -8.391 -20.688 -6.77 1 95.81 70 ARG B C 1
ATOM 2424 O O . ARG B 1 70 ? -9.453 -20.422 -6.203 1 95.81 70 ARG B O 1
ATOM 2431 N N . VAL B 1 71 ? -7.664 -19.781 -7.336 1 97.62 71 VAL B N 1
ATOM 2432 C CA . VAL B 1 71 ? -8.047 -18.375 -7.312 1 97.62 71 VAL B CA 1
ATOM 2433 C C . VAL B 1 71 ? -8.945 -18.062 -8.516 1 97.62 71 VAL B C 1
ATOM 2435 O O . VAL B 1 71 ? -9.914 -17.312 -8.391 1 97.62 71 VAL B O 1
ATOM 2438 N N . MET B 1 72 ? -8.719 -18.656 -9.641 1 97.88 72 MET B N 1
ATOM 2439 C CA . MET B 1 72 ? -9.469 -18.375 -10.867 1 97.88 72 MET B CA 1
ATOM 2440 C C . MET B 1 72 ? -10.961 -18.641 -10.664 1 97.88 72 MET B C 1
ATOM 2442 O O . MET B 1 72 ? -11.797 -17.938 -11.234 1 97.88 72 MET B O 1
ATOM 2446 N N . ARG B 1 73 ? -11.305 -19.594 -9.852 1 97.94 73 ARG B N 1
ATOM 2447 C CA . ARG B 1 73 ? -12.711 -19.938 -9.633 1 97.94 73 ARG B CA 1
ATOM 2448 C C . ARG B 1 73 ? -13.484 -18.75 -9.07 1 97.94 73 ARG B C 1
ATOM 2450 O O . ARG B 1 73 ? -14.633 -18.516 -9.461 1 97.94 73 ARG B O 1
ATOM 2457 N N . SER B 1 74 ? -12.867 -18.031 -8.117 1 98.19 74 SER B N 1
ATOM 2458 C CA . SER B 1 74 ? -13.547 -16.875 -7.555 1 98.19 74 SER B CA 1
ATOM 2459 C C . SER B 1 74 ? -13.547 -15.703 -8.531 1 98.19 74 SER B C 1
ATOM 2461 O O . SER B 1 74 ? -14.5 -14.922 -8.57 1 98.19 74 SER B O 1
ATOM 2463 N N . LEU B 1 75 ? -12.523 -15.57 -9.359 1 98.19 75 LEU B N 1
ATOM 2464 C CA . LEU B 1 75 ? -12.5 -14.539 -10.391 1 98.19 75 LEU B CA 1
ATOM 2465 C C . LEU B 1 75 ? -13.594 -14.773 -11.43 1 98.19 75 LEU B C 1
ATOM 2467 O O . LEU B 1 75 ? -14.25 -13.828 -11.867 1 98.19 75 LEU B O 1
ATOM 2471 N N . ARG B 1 76 ? -13.797 -16.016 -11.805 1 98 76 ARG B N 1
ATOM 2472 C CA . ARG B 1 76 ? -14.867 -16.359 -12.727 1 98 76 ARG B CA 1
ATOM 2473 C C . ARG B 1 76 ? -16.234 -15.992 -12.148 1 98 76 ARG B C 1
ATOM 2475 O O . ARG B 1 76 ? -17.078 -15.414 -12.836 1 98 76 ARG B O 1
ATOM 2482 N N . ALA B 1 77 ? -16.438 -16.344 -10.875 1 97.75 77 ALA B N 1
ATOM 2483 C CA . ALA B 1 77 ? -17.719 -16.047 -10.211 1 97.75 77 ALA B CA 1
ATOM 2484 C C . ALA B 1 77 ? -17.953 -14.539 -10.133 1 97.75 77 ALA B C 1
ATOM 2486 O O . ALA B 1 77 ? -19.078 -14.07 -10.297 1 97.75 77 ALA B O 1
ATOM 2487 N N . ALA B 1 78 ? -16.922 -13.812 -9.883 1 97 78 ALA B N 1
ATOM 2488 C CA . ALA B 1 78 ? -17.016 -12.367 -9.711 1 97 78 ALA B CA 1
ATOM 2489 C C . ALA B 1 78 ? -17.219 -11.664 -11.047 1 97 78 ALA B C 1
ATOM 2491 O O . ALA B 1 78 ? -17.906 -10.641 -11.117 1 97 78 ALA B O 1
ATOM 2492 N N . PHE B 1 79 ? -16.562 -12.195 -12.062 1 97.38 79 PHE B N 1
ATOM 2493 C CA . PHE B 1 79 ? -16.578 -11.57 -13.383 1 97.38 79 PHE B CA 1
ATOM 2494 C C . PHE B 1 79 ? -16.984 -12.578 -14.453 1 97.38 79 PHE B C 1
ATOM 2496 O O . PHE B 1 79 ? -16.156 -12.961 -15.289 1 97.38 79 PHE B O 1
ATOM 2503 N N . PRO B 1 80 ? -18.234 -12.844 -14.57 1 96.69 80 PRO B N 1
ATOM 2504 C CA . PRO B 1 80 ? -18.703 -13.953 -15.406 1 96.69 80 PRO B CA 1
ATOM 2505 C C . PRO B 1 80 ? -18.5 -13.695 -16.906 1 96.69 80 PRO B C 1
ATOM 2507 O O . PRO B 1 80 ? -18.375 -14.633 -17.688 1 96.69 80 PRO B O 1
ATOM 2510 N N . SER B 1 81 ? -18.422 -12.469 -17.312 1 97 81 SER B N 1
ATOM 2511 C CA . SER B 1 81 ? -18.328 -12.141 -18.734 1 97 81 SER B CA 1
ATOM 2512 C C . SER B 1 81 ? -16.891 -11.898 -19.156 1 97 81 SER B C 1
ATOM 2514 O O . SER B 1 81 ? -16.609 -11.719 -20.344 1 97 81 SER B O 1
ATOM 2516 N N . ALA B 1 82 ? -15.938 -11.914 -18.203 1 98.19 82 ALA B N 1
ATOM 2517 C CA . ALA B 1 82 ? -14.547 -11.602 -18.516 1 98.19 82 ALA B CA 1
ATOM 2518 C C . ALA B 1 82 ? -13.875 -12.742 -19.266 1 98.19 82 ALA B C 1
ATOM 2520 O O . ALA B 1 82 ? -14.195 -13.914 -19.047 1 98.19 82 ALA B O 1
ATOM 2521 N N . GLU B 1 83 ? -13 -12.359 -20.172 1 98.69 83 GLU B N 1
ATOM 2522 C CA . GLU B 1 83 ? -12.062 -13.344 -20.719 1 98.69 83 GLU B CA 1
ATOM 2523 C C . GLU B 1 83 ? -11 -13.719 -19.688 1 98.69 83 GLU B C 1
ATOM 2525 O O . GLU B 1 83 ? -10.32 -12.852 -19.141 1 98.69 83 GLU B O 1
ATOM 2530 N N . LEU B 1 84 ? -10.914 -15.016 -19.422 1 98.75 84 LEU B N 1
ATOM 2531 C CA . LEU B 1 84 ? -9.891 -15.5 -18.5 1 98.75 84 LEU B CA 1
ATOM 2532 C C . LEU B 1 84 ? -8.719 -16.109 -19.25 1 98.75 84 LEU B C 1
ATOM 2534 O O . LEU B 1 84 ? -8.914 -16.859 -20.219 1 98.75 84 LEU B O 1
ATOM 2538 N N . ILE B 1 85 ? -7.543 -15.695 -18.875 1 98.94 85 ILE B N 1
ATOM 2539 C CA . ILE B 1 85 ? -6.301 -16.281 -19.375 1 98.94 85 ILE B CA 1
ATOM 2540 C C . ILE B 1 85 ? -5.559 -16.969 -18.234 1 98.94 85 ILE B C 1
ATOM 2542 O O . ILE B 1 85 ? -5.305 -16.359 -17.203 1 98.94 85 ILE B O 1
ATOM 2546 N N . ALA B 1 86 ? -5.305 -18.25 -18.422 1 98.81 86 ALA B N 1
ATOM 2547 C CA . ALA B 1 86 ? -4.566 -19.047 -17.453 1 98.81 86 ALA B CA 1
ATOM 2548 C C . ALA B 1 86 ? -3.133 -19.281 -17.906 1 98.81 86 ALA B C 1
ATOM 2550 O O . ALA B 1 86 ? -2.902 -19.719 -19.031 1 98.81 86 ALA B O 1
ATOM 2551 N N . CYS B 1 87 ? -2.184 -18.969 -17.078 1 98.81 87 CYS B N 1
ATOM 2552 C CA . CYS B 1 87 ? -0.781 -19.25 -17.359 1 98.81 87 CYS B CA 1
ATOM 2553 C C . CYS B 1 87 ? -0.155 -20.125 -16.281 1 98.81 87 CYS B C 1
ATOM 2555 O O . CYS B 1 87 ? -0.235 -19.797 -15.094 1 98.81 87 CYS B O 1
ATOM 2557 N N . ASP B 1 88 ? 0.371 -21.188 -16.672 1 98.06 88 ASP B N 1
ATOM 2558 C CA . ASP B 1 88 ? 1.055 -22.125 -15.781 1 98.06 88 ASP B CA 1
ATOM 2559 C C . ASP B 1 88 ? 1.988 -23.031 -16.562 1 98.06 88 ASP B C 1
ATOM 2561 O O . ASP B 1 88 ? 1.836 -23.188 -17.781 1 98.06 88 ASP B O 1
ATOM 2565 N N . MET B 1 89 ? 2.934 -23.609 -15.883 1 95.75 89 MET B N 1
ATOM 2566 C CA . MET B 1 89 ? 3.883 -24.5 -16.547 1 95.75 89 MET B CA 1
ATOM 2567 C C . MET B 1 89 ? 3.309 -25.906 -16.703 1 95.75 89 MET B C 1
ATOM 2569 O O . MET B 1 89 ? 3.799 -26.703 -17.5 1 95.75 89 MET B O 1
ATOM 2573 N N . ASP B 1 90 ? 2.268 -26.219 -15.953 1 95.88 90 ASP B N 1
ATOM 2574 C CA . ASP B 1 90 ? 1.658 -27.547 -15.945 1 95.88 90 ASP B CA 1
ATOM 2575 C C . ASP B 1 90 ? 0.509 -27.625 -16.938 1 95.88 90 ASP B C 1
ATOM 2577 O O . ASP B 1 90 ? -0.573 -27.094 -16.703 1 95.88 90 ASP B O 1
ATOM 2581 N N . PRO B 1 91 ? 0.684 -28.453 -17.984 1 96.69 91 PRO B N 1
ATOM 2582 C CA . PRO B 1 91 ? -0.379 -28.562 -18.984 1 96.69 91 PRO B CA 1
ATOM 2583 C C . PRO B 1 91 ? -1.681 -29.109 -18.406 1 96.69 91 PRO B C 1
ATOM 2585 O O . PRO B 1 91 ? -2.768 -28.75 -18.875 1 96.69 91 PRO B O 1
ATOM 2588 N N . ALA B 1 92 ? -1.572 -29.953 -17.484 1 96.69 92 ALA B N 1
ATOM 2589 C CA . ALA B 1 92 ? -2.771 -30.516 -16.859 1 96.69 92 ALA B CA 1
ATOM 2590 C C . ALA B 1 92 ? -3.562 -29.438 -16.125 1 96.69 92 ALA B C 1
ATOM 2592 O O . ALA B 1 92 ? -4.797 -29.438 -16.141 1 96.69 92 ALA B O 1
ATOM 2593 N N . ALA B 1 93 ? -2.857 -28.578 -15.469 1 96.56 93 ALA B N 1
ATOM 2594 C CA . ALA B 1 93 ? -3.494 -27.438 -14.797 1 96.56 93 ALA B CA 1
ATOM 2595 C C . ALA B 1 93 ? -4.227 -26.547 -15.797 1 96.56 93 ALA B C 1
ATOM 2597 O O . ALA B 1 93 ? -5.371 -26.156 -15.555 1 96.56 93 ALA B O 1
ATOM 2598 N N . LEU B 1 94 ? -3.594 -26.297 -16.891 1 97.81 94 LEU B N 1
ATOM 2599 C CA . LEU B 1 94 ? -4.176 -25.453 -17.922 1 97.81 94 LEU B CA 1
ATOM 2600 C C . LEU B 1 94 ? -5.43 -26.094 -18.5 1 97.81 94 LEU B C 1
ATOM 2602 O O . LEU B 1 94 ? -6.43 -25.406 -18.734 1 97.81 94 LEU B O 1
ATOM 2606 N N . ALA B 1 95 ? -5.387 -27.359 -18.734 1 97.44 95 ALA B N 1
ATOM 2607 C CA . ALA B 1 95 ? -6.547 -28.078 -19.25 1 97.44 95 ALA B CA 1
ATOM 2608 C C . ALA B 1 95 ? -7.715 -28.016 -18.266 1 97.44 95 ALA B C 1
ATOM 2610 O O . ALA B 1 95 ? -8.867 -27.844 -18.688 1 97.44 95 ALA B O 1
ATOM 2611 N N . SER B 1 96 ? -7.363 -28.172 -17.047 1 96.25 96 SER B N 1
ATOM 2612 C CA . SER B 1 96 ? -8.375 -28.109 -16.016 1 96.25 96 SER B CA 1
ATOM 2613 C C . SER B 1 96 ? -9.055 -26.734 -15.977 1 96.25 96 SER B C 1
ATOM 2615 O O . SER B 1 96 ? -10.281 -26.641 -15.883 1 96.25 96 SER B O 1
ATOM 2617 N N . CYS B 1 97 ? -8.289 -25.688 -16.062 1 97.31 97 CYS B N 1
ATOM 2618 C CA . CYS B 1 97 ? -8.82 -24.328 -16.047 1 97.31 97 CYS B CA 1
ATOM 2619 C C . CYS B 1 97 ? -9.664 -24.047 -17.281 1 97.31 97 CYS B C 1
ATOM 2621 O O . CYS B 1 97 ? -10.688 -23.375 -17.219 1 97.31 97 CYS B O 1
ATOM 2623 N N . ALA B 1 98 ? -9.242 -24.547 -18.406 1 97.88 98 ALA B N 1
ATOM 2624 C CA . ALA B 1 98 ? -10.008 -24.406 -19.641 1 97.88 98 ALA B CA 1
ATOM 2625 C C . ALA B 1 98 ? -11.375 -25.094 -19.516 1 97.88 98 ALA B C 1
ATOM 2627 O O . ALA B 1 98 ? -12.391 -24.516 -19.922 1 97.88 98 ALA B O 1
ATOM 2628 N N . GLU B 1 99 ? -11.391 -26.172 -19.016 1 96.62 99 GLU B N 1
ATOM 2629 C CA . GLU B 1 99 ? -12.617 -26.969 -18.906 1 96.62 99 GLU B CA 1
ATOM 2630 C C . GLU B 1 99 ? -13.562 -26.375 -17.875 1 96.62 99 GLU B C 1
ATOM 2632 O O . GLU B 1 99 ? -14.766 -26.234 -18.125 1 96.62 99 GLU B O 1
ATOM 2637 N N . ALA B 1 100 ? -13.023 -26.031 -16.766 1 95.94 100 ALA B N 1
ATOM 2638 C CA . ALA B 1 100 ? -13.852 -25.641 -15.633 1 95.94 100 ALA B CA 1
ATOM 2639 C C . ALA B 1 100 ? -14.312 -24.188 -15.773 1 95.94 100 ALA B C 1
ATOM 2641 O O . ALA B 1 100 ? -15.422 -23.828 -15.359 1 95.94 100 ALA B O 1
ATOM 2642 N N . PHE B 1 101 ? -13.414 -23.344 -16.406 1 96.88 101 PHE B N 1
ATOM 2643 C CA . PHE B 1 101 ? -13.68 -21.906 -16.312 1 96.88 101 PHE B CA 1
ATOM 2644 C C . PHE B 1 101 ? -13.672 -21.266 -17.688 1 96.88 101 PHE B C 1
ATOM 2646 O O . PHE B 1 101 ? -13.883 -20.047 -17.812 1 96.88 101 PHE B O 1
ATOM 2653 N N . GLY B 1 102 ? -13.414 -22 -18.703 1 97.69 102 GLY B N 1
ATOM 2654 C CA . GLY B 1 102 ? -13.359 -21.453 -20.047 1 97.69 102 GLY B CA 1
ATOM 2655 C C . GLY B 1 102 ? -12.156 -20.562 -20.281 1 97.69 102 GLY B C 1
ATOM 2656 O O . GLY B 1 102 ? -12.234 -19.594 -21.047 1 97.69 102 GLY B O 1
ATOM 2657 N N . ALA B 1 103 ? -11.062 -20.844 -19.594 1 98.56 103 ALA B N 1
ATOM 2658 C CA . ALA B 1 103 ? -9.891 -19.969 -19.672 1 98.56 103 ALA B CA 1
ATOM 2659 C C . ALA B 1 103 ? -9.039 -20.312 -20.891 1 98.56 103 ALA B C 1
ATOM 2661 O O . ALA B 1 103 ? -8.875 -21.484 -21.234 1 98.56 103 ALA B O 1
ATOM 2662 N N . ARG B 1 104 ? -8.539 -19.297 -21.5 1 98.75 104 ARG B N 1
ATOM 2663 C CA . ARG B 1 104 ? -7.52 -19.484 -22.531 1 98.75 104 ARG B CA 1
ATOM 2664 C C . ARG B 1 104 ? -6.184 -19.875 -21.906 1 98.75 104 ARG B C 1
ATOM 2666 O O . ARG B 1 104 ? -5.699 -19.219 -20.984 1 98.75 104 ARG B O 1
ATOM 2673 N N . ALA B 1 105 ? -5.621 -20.891 -22.469 1 98.56 105 ALA B N 1
ATOM 2674 C CA . ALA B 1 105 ? -4.383 -21.422 -21.906 1 98.56 105 ALA B CA 1
ATOM 2675 C C . ALA B 1 105 ? -3.166 -20.719 -22.516 1 98.56 105 ALA B C 1
ATOM 2677 O O . ALA B 1 105 ? -3.102 -20.531 -23.734 1 98.56 105 ALA B O 1
ATOM 2678 N N . VAL B 1 106 ? -2.23 -20.281 -21.688 1 98.69 106 VAL B N 1
ATOM 2679 C CA . VAL B 1 106 ? -0.895 -19.812 -22.031 1 98.69 106 VAL B CA 1
ATOM 2680 C C . VAL B 1 106 ? 0.154 -20.641 -21.297 1 98.69 106 VAL B C 1
ATOM 2682 O O . VAL B 1 106 ? 0.248 -20.578 -20.062 1 98.69 106 VAL B O 1
ATOM 2685 N N . ILE B 1 107 ? 0.938 -21.391 -22.016 1 98.44 107 ILE B N 1
ATOM 2686 C CA . ILE B 1 107 ? 1.913 -22.266 -21.375 1 98.44 107 ILE B CA 1
ATOM 2687 C C . ILE B 1 107 ? 3.066 -21.422 -20.812 1 98.44 107 ILE B C 1
ATOM 2689 O O . ILE B 1 107 ? 3.668 -20.625 -21.531 1 98.44 107 ILE B O 1
ATOM 2693 N N . GLY B 1 108 ? 3.295 -21.625 -19.531 1 97.12 108 GLY B N 1
ATOM 2694 C CA . GLY B 1 108 ? 4.395 -20.938 -18.875 1 97.12 108 GLY B CA 1
ATOM 2695 C C . GLY B 1 108 ? 5.75 -21.547 -19.172 1 97.12 108 GLY B C 1
ATOM 2696 O O . GLY B 1 108 ? 5.832 -22.609 -19.797 1 97.12 108 GLY B O 1
ATOM 2697 N N . ALA B 1 109 ? 6.809 -20.812 -18.75 1 96.06 109 ALA B N 1
ATOM 2698 C CA . ALA B 1 109 ? 8.195 -21.25 -18.922 1 96.06 109 ALA B CA 1
ATOM 2699 C C . ALA B 1 109 ? 9.086 -20.625 -17.844 1 96.06 109 ALA B C 1
ATOM 2701 O O . ALA B 1 109 ? 8.75 -19.594 -17.266 1 96.06 109 ALA B O 1
ATOM 2702 N N . PRO B 1 110 ? 10.203 -21.312 -17.5 1 92.25 110 PRO B N 1
ATOM 2703 C CA . PRO B 1 110 ? 11.133 -20.719 -16.531 1 92.25 110 PRO B CA 1
ATOM 2704 C C . PRO B 1 110 ? 11.656 -19.359 -16.984 1 92.25 110 PRO B C 1
ATOM 2706 O O . PRO B 1 110 ? 11.812 -18.453 -16.172 1 92.25 110 PRO B O 1
ATOM 2709 N N . ASP B 1 111 ? 11.898 -19.266 -18.25 1 94.19 111 ASP B N 1
ATOM 2710 C CA . ASP B 1 111 ? 12.266 -18 -18.844 1 94.19 111 ASP B CA 1
ATOM 2711 C C . ASP B 1 111 ? 11.031 -17.25 -19.344 1 94.19 111 ASP B C 1
ATOM 2713 O O . ASP B 1 111 ? 10.359 -17.688 -20.281 1 94.19 111 ASP B O 1
ATOM 2717 N N . VAL B 1 112 ? 10.789 -16.109 -18.781 1 95.62 112 VAL B N 1
ATOM 2718 C CA . VAL B 1 112 ? 9.57 -15.352 -19.047 1 95.62 112 VAL B CA 1
ATOM 2719 C C . VAL B 1 112 ? 9.539 -14.938 -20.516 1 95.62 112 VAL B C 1
ATOM 2721 O O . VAL B 1 112 ? 8.461 -14.797 -21.109 1 95.62 112 VA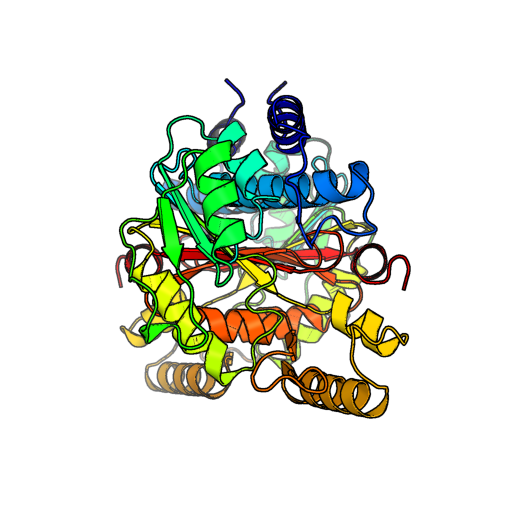L B O 1
ATOM 2724 N N . ASP B 1 113 ? 10.703 -14.781 -21.156 1 95.12 113 ASP B N 1
ATOM 2725 C CA . ASP B 1 113 ? 10.781 -14.383 -22.562 1 95.12 113 ASP B CA 1
ATOM 2726 C C . ASP B 1 113 ? 10.234 -15.469 -23.469 1 95.12 113 ASP B C 1
ATOM 2728 O O . ASP B 1 113 ? 9.961 -15.219 -24.656 1 95.12 113 ASP B O 1
ATOM 2732 N N . HIS B 1 114 ? 10.039 -16.656 -22.953 1 97.38 114 HIS B N 1
ATOM 2733 C CA . HIS B 1 114 ? 9.516 -17.766 -23.75 1 97.38 114 HIS B CA 1
ATOM 2734 C C . HIS B 1 114 ? 8.016 -17.938 -23.547 1 97.38 114 HIS B C 1
ATOM 2736 O O . HIS B 1 114 ? 7.406 -18.859 -24.109 1 97.38 114 HIS B O 1
ATOM 2742 N N . ILE B 1 115 ? 7.445 -17.125 -22.766 1 98.38 115 ILE B N 1
ATOM 2743 C CA . ILE B 1 115 ? 6.004 -17.156 -22.547 1 98.38 115 ILE B CA 1
ATOM 2744 C C . ILE B 1 115 ? 5.312 -16.234 -23.547 1 98.38 115 ILE B C 1
ATOM 2746 O O . ILE B 1 115 ? 5.793 -15.125 -23.812 1 98.38 115 ILE B O 1
ATOM 2750 N N . GLU B 1 116 ? 4.207 -16.688 -24.109 1 98.5 116 GLU B N 1
ATOM 2751 C CA . GLU B 1 116 ? 3.41 -15.812 -24.953 1 98.5 116 GLU B CA 1
ATOM 2752 C C . GLU B 1 116 ? 3.113 -14.484 -24.266 1 98.5 116 GLU B C 1
ATOM 2754 O O . GLU B 1 116 ? 2.625 -14.461 -23.141 1 98.5 116 GLU B O 1
ATOM 2759 N N . GLN B 1 117 ? 3.512 -13.453 -24.922 1 98.62 117 GLN B N 1
ATOM 2760 C CA . GLN B 1 117 ? 3.217 -12.133 -24.391 1 98.62 117 GLN B CA 1
ATOM 2761 C C . GLN B 1 117 ? 1.753 -11.758 -24.609 1 98.62 117 GLN B C 1
ATOM 2763 O O . GLN B 1 117 ? 1.363 -11.375 -25.703 1 98.62 117 GLN B O 1
ATOM 2768 N N . VAL B 1 118 ? 0.949 -11.828 -23.609 1 98.5 118 VAL B N 1
ATOM 2769 C CA . VAL B 1 118 ? -0.435 -11.375 -23.719 1 98.5 118 VAL B CA 1
ATOM 2770 C C . VAL B 1 118 ? -0.499 -9.867 -23.516 1 98.5 118 VAL B C 1
ATOM 2772 O O . VAL B 1 118 ? 0.427 -9.266 -22.953 1 98.5 118 VAL B O 1
ATOM 2775 N N . THR B 1 119 ? -1.563 -9.227 -23.953 1 98.5 119 THR B N 1
ATOM 2776 C CA . THR B 1 119 ? -1.706 -7.777 -23.859 1 98.5 119 THR B CA 1
ATOM 2777 C C . THR B 1 119 ? -3.137 -7.398 -23.484 1 98.5 119 THR B C 1
ATOM 2779 O O . THR B 1 119 ? -4.012 -8.266 -23.406 1 98.5 119 THR B O 1
ATOM 2782 N N . ASP B 1 120 ? -3.287 -6.156 -23.125 1 98.25 120 ASP B N 1
ATOM 2783 C CA . ASP B 1 120 ? -4.59 -5.547 -22.891 1 98.25 120 ASP B CA 1
ATOM 2784 C C . ASP B 1 120 ? -5.289 -6.207 -21.703 1 98.25 120 ASP B C 1
ATOM 2786 O O . ASP B 1 120 ? -6.504 -6.402 -21.719 1 98.25 120 ASP B O 1
ATOM 2790 N N . VAL B 1 121 ? -4.488 -6.637 -20.781 1 98.62 121 VAL B N 1
ATOM 2791 C CA . VAL B 1 121 ? -5.012 -7.25 -19.562 1 98.62 121 VAL B CA 1
ATOM 2792 C C . VAL B 1 121 ? -5.488 -6.164 -18.594 1 98.62 121 VAL B C 1
ATOM 2794 O O . VAL B 1 121 ? -4.734 -5.25 -18.266 1 98.62 121 VAL B O 1
ATOM 2797 N N . ASP B 1 122 ? -6.754 -6.277 -18.156 1 98.56 122 ASP B N 1
ATOM 2798 C CA . ASP B 1 122 ? -7.312 -5.305 -17.219 1 98.56 122 ASP B CA 1
ATOM 2799 C C . ASP B 1 122 ? -6.977 -5.668 -15.781 1 98.56 122 ASP B C 1
ATOM 2801 O O . ASP B 1 122 ? -6.887 -4.793 -14.922 1 98.56 122 ASP B O 1
ATOM 2805 N N . LEU B 1 123 ? -6.875 -6.922 -15.516 1 98.75 123 LEU B N 1
ATOM 2806 C CA . LEU B 1 123 ? -6.574 -7.438 -14.18 1 98.75 123 LEU B CA 1
ATOM 2807 C C . LEU B 1 123 ? -5.617 -8.625 -14.258 1 98.75 123 LEU B C 1
ATOM 2809 O O . LEU B 1 123 ? -5.859 -9.57 -15.008 1 98.75 123 LEU B O 1
ATOM 2813 N N . LEU B 1 124 ? -4.535 -8.508 -13.602 1 98.81 124 LEU B N 1
ATOM 2814 C CA . LEU B 1 124 ? -3.539 -9.57 -13.5 1 98.81 124 LEU B CA 1
ATOM 2815 C C . LEU B 1 124 ? -3.375 -10.031 -12.055 1 98.81 124 LEU B C 1
ATOM 2817 O O . LEU B 1 124 ? -3.143 -9.219 -11.164 1 98.81 124 LEU B O 1
ATOM 2821 N N . TRP B 1 125 ? -3.643 -11.297 -11.789 1 98.81 125 TRP B N 1
ATOM 2822 C CA . TRP B 1 125 ? -3.348 -11.922 -10.5 1 98.81 125 TRP B CA 1
ATOM 2823 C C . TRP B 1 125 ? -2.092 -12.781 -10.594 1 98.81 125 TRP B C 1
ATOM 2825 O O . TRP B 1 125 ? -1.956 -13.602 -11.508 1 98.81 125 TRP B O 1
ATOM 2835 N N . CYS B 1 126 ? -1.22 -12.594 -9.719 1 98.75 126 CYS B N 1
ATOM 2836 C CA . CYS B 1 126 ? -0.032 -13.43 -9.594 1 98.75 126 CYS B CA 1
ATOM 2837 C C . CYS B 1 126 ? 0.245 -13.766 -8.133 1 98.75 126 CYS B C 1
ATOM 2839 O O . CYS B 1 126 ? 0.953 -13.023 -7.445 1 98.75 126 CYS B O 1
ATOM 2841 N N . GLY B 1 127 ? -0.235 -14.852 -7.695 1 98.06 127 GLY B N 1
ATOM 2842 C CA . GLY B 1 127 ? -0.067 -15.305 -6.324 1 98.06 127 GLY B CA 1
ATOM 2843 C C . GLY B 1 127 ? 0.946 -16.422 -6.184 1 98.06 127 GLY B C 1
ATOM 2844 O O . GLY B 1 127 ? 0.864 -17.438 -6.887 1 98.06 127 GLY B O 1
ATOM 2845 N N . SER B 1 128 ? 1.859 -16.203 -5.305 1 96.62 128 SER B N 1
ATOM 2846 C CA . SER B 1 128 ? 2.807 -17.234 -4.926 1 96.62 128 SER B CA 1
ATOM 2847 C C . SER B 1 128 ? 3.676 -17.656 -6.109 1 96.62 128 SER B C 1
ATOM 2849 O O . SER B 1 128 ? 3.824 -18.844 -6.391 1 96.62 128 SER B O 1
ATOM 2851 N N . VAL B 1 129 ? 4.125 -16.703 -6.898 1 97.56 129 VAL B N 1
ATOM 2852 C CA . VAL B 1 129 ? 5.07 -16.953 -7.984 1 97.56 129 VAL B CA 1
ATOM 2853 C C . VAL B 1 129 ? 6.379 -16.219 -7.707 1 97.56 129 VAL B C 1
ATOM 2855 O O . VAL B 1 129 ? 7.441 -16.844 -7.617 1 97.56 129 VAL B O 1
ATOM 2858 N N . LEU B 1 130 ? 6.285 -14.859 -7.488 1 97.69 130 LEU B N 1
ATOM 2859 C CA . LEU B 1 130 ? 7.477 -14.094 -7.141 1 97.69 130 LEU B CA 1
ATOM 2860 C C . LEU B 1 130 ? 8.156 -14.68 -5.91 1 97.69 130 LEU B C 1
ATOM 2862 O O . LEU B 1 130 ? 9.383 -14.625 -5.789 1 97.69 130 LEU B O 1
ATOM 2866 N N . THR B 1 131 ? 7.426 -15.312 -5.059 1 97.69 131 THR B N 1
ATOM 2867 C CA . THR B 1 131 ? 7.871 -15.875 -3.785 1 97.69 131 THR B CA 1
ATOM 2868 C C . THR B 1 131 ? 8.844 -17.031 -4.012 1 97.69 131 THR B C 1
ATOM 2870 O O . THR B 1 131 ? 9.523 -17.469 -3.084 1 97.69 131 THR B O 1
ATOM 2873 N N . HIS B 1 132 ? 8.961 -17.516 -5.254 1 96.69 132 HIS B N 1
ATOM 2874 C CA . HIS B 1 132 ? 9.789 -18.688 -5.535 1 96.69 132 HIS B CA 1
ATOM 2875 C C . HIS B 1 132 ? 10.938 -18.328 -6.477 1 96.69 132 HIS B C 1
ATOM 2877 O O . HIS B 1 132 ? 11.656 -19.219 -6.945 1 96.69 132 HIS B O 1
ATOM 2883 N N . LEU B 1 133 ? 11.109 -17.094 -6.711 1 96.81 133 LEU B N 1
ATOM 2884 C CA . LEU B 1 133 ? 12.133 -16.625 -7.645 1 96.81 133 LEU B CA 1
ATOM 2885 C C . LEU B 1 133 ? 13.242 -15.891 -6.91 1 96.81 133 LEU B C 1
ATOM 2887 O O . LEU B 1 133 ? 13.008 -15.281 -5.863 1 96.81 133 LEU B O 1
ATOM 2891 N N . ASP B 1 134 ? 14.445 -15.969 -7.465 1 96.81 134 ASP B N 1
ATOM 2892 C CA . ASP B 1 134 ? 15.539 -15.141 -6.957 1 96.81 134 ASP B CA 1
ATOM 2893 C C . ASP B 1 134 ? 15.422 -13.711 -7.461 1 96.81 134 ASP B C 1
ATOM 2895 O O . ASP B 1 134 ? 14.547 -13.398 -8.273 1 96.81 134 ASP B O 1
ATOM 2899 N N . ALA B 1 135 ? 16.234 -12.82 -6.953 1 96.56 135 ALA B N 1
ATOM 2900 C CA . ALA B 1 135 ? 16.125 -11.383 -7.188 1 96.56 135 ALA B CA 1
ATOM 2901 C C . ALA B 1 135 ? 16.266 -11.062 -8.672 1 96.56 135 ALA B C 1
ATOM 2903 O O . ALA B 1 135 ? 15.484 -10.281 -9.219 1 96.56 135 ALA B O 1
ATOM 2904 N N . PRO B 1 136 ? 17.188 -11.648 -9.461 1 95.94 136 PRO B N 1
ATOM 2905 C CA . PRO B 1 136 ? 17.359 -11.297 -10.875 1 95.94 136 PRO B CA 1
ATOM 2906 C C . PRO B 1 136 ? 16.141 -11.648 -11.727 1 95.94 136 PRO B C 1
ATOM 2908 O O . PRO B 1 136 ? 15.922 -11.031 -12.773 1 95.94 136 PRO B O 1
ATOM 2911 N N . ASN B 1 137 ? 15.344 -12.578 -11.281 1 96.12 137 ASN B N 1
ATOM 2912 C CA . ASN B 1 137 ? 14.211 -13.031 -12.086 1 96.12 137 ASN B CA 1
ATOM 2913 C C . ASN B 1 137 ? 12.953 -12.211 -11.789 1 96.12 137 ASN B C 1
ATOM 2915 O O . ASN B 1 137 ? 11.953 -12.32 -12.508 1 96.12 137 ASN B O 1
ATOM 2919 N N . TRP B 1 138 ? 12.953 -11.398 -10.781 1 97.5 138 TRP B N 1
ATOM 2920 C CA . TRP B 1 138 ? 11.828 -10.508 -10.508 1 97.5 138 TRP B CA 1
ATOM 2921 C C . TRP B 1 138 ? 11.664 -9.484 -11.633 1 97.5 138 TRP B C 1
ATOM 2923 O O . TRP B 1 138 ? 10.555 -9.266 -12.117 1 97.5 138 TRP B O 1
ATOM 2933 N N . GLY B 1 139 ? 12.758 -8.906 -12.047 1 97.31 139 GLY B N 1
ATOM 2934 C CA . GLY B 1 139 ? 12.734 -7.852 -13.047 1 97.31 139 GLY B CA 1
ATOM 2935 C C . GLY B 1 139 ? 12.031 -8.258 -14.328 1 97.31 139 GLY B C 1
ATOM 2936 O O . GLY B 1 139 ? 11.047 -7.641 -14.727 1 97.31 139 GLY B O 1
ATOM 2937 N N . PRO B 1 140 ? 12.531 -9.312 -14.953 1 97.75 140 PRO B N 1
ATOM 2938 C CA . PRO B 1 140 ? 11.906 -9.781 -16.188 1 97.75 140 PRO B CA 1
ATOM 2939 C C . PRO B 1 140 ? 10.422 -10.086 -16.031 1 97.75 140 PRO B C 1
ATOM 2941 O O . PRO B 1 140 ? 9.617 -9.75 -16.906 1 97.75 140 PRO B O 1
ATOM 2944 N N . LEU B 1 141 ? 10.047 -10.68 -14.969 1 98 141 LEU B N 1
ATOM 2945 C CA . LEU B 1 141 ? 8.641 -11.016 -14.766 1 98 141 LEU B CA 1
ATOM 2946 C C . LEU B 1 141 ? 7.801 -9.758 -14.602 1 98 141 LEU B C 1
ATOM 2948 O O . LEU B 1 141 ? 6.727 -9.648 -15.195 1 98 141 LEU B O 1
ATOM 2952 N N . LEU B 1 142 ? 8.273 -8.805 -13.82 1 98.5 142 LEU B N 1
ATOM 2953 C CA . LEU B 1 142 ? 7.551 -7.559 -13.602 1 98.5 142 LEU B CA 1
ATOM 2954 C C . LEU B 1 142 ? 7.449 -6.758 -14.891 1 98.5 142 LEU B C 1
ATOM 2956 O O . LEU B 1 142 ? 6.438 -6.098 -15.141 1 98.5 142 LEU B O 1
ATOM 2960 N N . ARG B 1 143 ? 8.469 -6.816 -15.727 1 98.31 143 ARG B N 1
ATOM 2961 C CA . ARG B 1 143 ? 8.391 -6.184 -17.031 1 98.31 143 ARG B CA 1
ATOM 2962 C C . ARG B 1 143 ? 7.355 -6.871 -17.922 1 98.31 143 ARG B C 1
ATOM 2964 O O . ARG B 1 143 ? 6.641 -6.211 -18.672 1 98.31 143 ARG B O 1
ATOM 2971 N N . TYR B 1 144 ? 7.332 -8.18 -17.844 1 98.69 144 TYR B N 1
ATOM 2972 C CA . TYR B 1 144 ? 6.285 -8.914 -18.547 1 98.69 144 TYR B CA 1
ATOM 2973 C C . TYR B 1 144 ? 4.902 -8.43 -18.141 1 98.69 144 TYR B C 1
ATOM 2975 O O . TYR B 1 144 ? 4.035 -8.211 -18.984 1 98.69 144 TYR B O 1
ATOM 2983 N N . PHE B 1 145 ? 4.68 -8.242 -16.844 1 98.69 145 PHE B N 1
ATOM 2984 C CA . PHE B 1 145 ? 3.404 -7.762 -16.328 1 98.69 145 PHE B CA 1
ATOM 2985 C C . PHE B 1 145 ? 3.088 -6.375 -16.875 1 98.69 145 PHE B C 1
ATOM 2987 O O . PHE B 1 145 ? 1.961 -6.113 -17.312 1 98.69 145 PHE B O 1
ATOM 2994 N N . SER B 1 146 ? 4.105 -5.562 -16.844 1 98.5 146 SER B N 1
ATOM 2995 C CA . SER B 1 146 ? 3.932 -4.207 -17.359 1 98.5 146 SER B CA 1
ATOM 2996 C C . SER B 1 146 ? 3.49 -4.227 -18.812 1 98.5 146 SER B C 1
ATOM 2998 O O . SER B 1 146 ? 2.596 -3.477 -19.203 1 98.5 146 SER B O 1
ATOM 3000 N N . ARG B 1 147 ? 4.086 -5.059 -19.594 1 98.5 147 ARG B N 1
ATOM 3001 C CA . ARG B 1 147 ? 3.736 -5.172 -21.016 1 98.5 147 ARG B CA 1
ATOM 3002 C C . ARG B 1 147 ? 2.352 -5.785 -21.188 1 98.5 147 ARG B C 1
ATOM 3004 O O . ARG B 1 147 ? 1.63 -5.449 -22.125 1 98.5 147 ARG B O 1
ATOM 3011 N N . ALA B 1 148 ? 1.965 -6.633 -20.328 1 98.75 148 ALA B N 1
ATOM 3012 C CA . ALA B 1 148 ? 0.708 -7.371 -20.453 1 98.75 148 ALA B CA 1
ATOM 3013 C C . ALA B 1 148 ? -0.482 -6.477 -20.109 1 98.75 148 ALA B C 1
ATOM 3015 O O . ALA B 1 148 ? -1.539 -6.578 -20.734 1 98.75 148 ALA B O 1
ATOM 3016 N N . LEU B 1 149 ? -0.308 -5.609 -19.188 1 98.31 149 LEU B N 1
ATOM 3017 C CA . LEU B 1 149 ? -1.398 -4.793 -18.672 1 98.31 149 LEU B CA 1
ATOM 3018 C C . LEU B 1 149 ? -1.836 -3.748 -19.688 1 98.31 149 LEU B C 1
ATOM 3020 O O . LEU B 1 149 ? -0.999 -3.15 -20.375 1 98.31 149 LEU B O 1
ATOM 3024 N N . ALA B 1 150 ? -3.178 -3.531 -19.797 1 97.75 150 ALA B N 1
ATOM 3025 C CA . ALA B 1 150 ? -3.721 -2.359 -20.484 1 97.75 150 ALA B CA 1
ATOM 3026 C C . ALA B 1 150 ? -3.426 -1.084 -19.688 1 97.75 150 ALA B C 1
ATOM 3028 O O . ALA B 1 150 ? -3.145 -1.136 -18.5 1 97.75 150 ALA B O 1
ATOM 3029 N N . PRO B 1 151 ? -3.367 0.072 -20.406 1 96.25 151 PRO B N 1
ATOM 3030 C CA . PRO B 1 151 ? -3.309 1.307 -19.625 1 96.25 151 PRO B CA 1
ATOM 3031 C C . PRO B 1 151 ? -4.352 1.346 -18.516 1 96.25 151 PRO B C 1
ATOM 3033 O O . PRO B 1 151 ? -5.539 1.129 -18.766 1 96.25 151 PRO B O 1
ATOM 3036 N N . GLY B 1 152 ? -3.885 1.548 -17.328 1 96.19 152 GLY B N 1
ATOM 3037 C CA . GLY B 1 152 ? -4.793 1.562 -16.188 1 96.19 152 GLY B CA 1
ATOM 3038 C C . GLY B 1 152 ? -5.066 0.18 -15.633 1 96.19 152 GLY B C 1
ATOM 3039 O O . GLY B 1 152 ? -5.746 0.042 -14.609 1 96.19 152 GLY B O 1
ATOM 3040 N N . GLY B 1 153 ? -4.531 -0.826 -16.312 1 97.88 153 GLY B N 1
ATOM 3041 C CA . GLY B 1 153 ? -4.695 -2.18 -15.805 1 97.88 153 GLY B CA 1
ATOM 3042 C C . GLY B 1 153 ? -4.082 -2.381 -14.438 1 97.88 153 GLY B C 1
ATOM 3043 O O . GLY B 1 153 ? -3.164 -1.653 -14.047 1 97.88 153 GLY B O 1
ATOM 3044 N N . VAL B 1 154 ? -4.594 -3.379 -13.688 1 98.25 154 VAL B N 1
ATOM 3045 C CA . VAL B 1 154 ? -4.223 -3.586 -12.289 1 98.25 154 VAL B CA 1
ATOM 3046 C C . VAL B 1 154 ? -3.557 -4.949 -12.133 1 98.25 154 VAL B C 1
ATOM 3048 O O . VAL B 1 154 ? -4.066 -5.957 -12.625 1 98.25 154 VAL B O 1
ATOM 3051 N N . ALA B 1 155 ? -2.408 -4.953 -11.516 1 98.69 155 ALA B N 1
ATOM 3052 C CA . ALA B 1 155 ? -1.743 -6.195 -11.133 1 98.69 155 ALA B CA 1
ATOM 3053 C C . ALA B 1 155 ? -1.773 -6.391 -9.617 1 98.69 155 ALA B C 1
ATOM 3055 O O . ALA B 1 155 ? -1.379 -5.496 -8.859 1 98.69 155 ALA B O 1
ATOM 3056 N N . VAL B 1 156 ? -2.303 -7.492 -9.156 1 98.75 156 VAL B N 1
ATOM 3057 C CA . VAL B 1 156 ? -2.277 -7.906 -7.762 1 98.75 156 VAL B CA 1
ATOM 3058 C C . VAL B 1 156 ? -1.293 -9.062 -7.582 1 98.75 156 VAL B C 1
ATOM 3060 O O . VAL B 1 156 ? -1.525 -10.164 -8.078 1 98.75 156 VAL B O 1
ATOM 3063 N N . VAL B 1 157 ? -0.186 -8.789 -6.875 1 98.69 157 VAL B N 1
ATOM 3064 C CA . VAL B 1 157 ? 0.905 -9.758 -6.777 1 98.69 157 VAL B CA 1
ATOM 3065 C C . VAL B 1 157 ? 1.232 -10.016 -5.309 1 98.69 157 VAL B C 1
ATOM 3067 O O . VAL B 1 157 ? 1.003 -9.156 -4.453 1 98.69 157 VAL B O 1
ATOM 3070 N N . THR B 1 158 ? 1.692 -11.211 -4.992 1 98.69 158 THR B N 1
ATOM 3071 C CA . THR B 1 158 ? 1.972 -11.523 -3.594 1 98.69 158 THR B CA 1
ATOM 3072 C C . THR B 1 158 ? 3.461 -11.789 -3.387 1 98.69 158 THR B C 1
ATOM 3074 O O . THR B 1 158 ? 4.164 -12.164 -4.328 1 98.69 158 THR B O 1
ATOM 3077 N N . THR B 1 159 ? 4 -11.484 -2.238 1 98.56 159 THR B N 1
ATOM 3078 C CA . THR B 1 159 ? 5.391 -11.672 -1.838 1 98.56 159 THR B CA 1
ATOM 3079 C C . THR B 1 159 ? 5.477 -12.289 -0.445 1 98.56 159 THR B C 1
ATOM 3081 O O . THR B 1 159 ? 4.477 -12.344 0.277 1 98.56 159 THR B O 1
ATOM 3084 N N . HIS B 1 160 ? 6.613 -12.875 -0.113 1 98 160 HIS B N 1
ATOM 3085 C CA . HIS B 1 160 ? 6.914 -13.336 1.238 1 98 160 HIS B CA 1
ATOM 3086 C C . HIS B 1 160 ? 7.559 -12.227 2.066 1 98 160 HIS B C 1
ATOM 3088 O O . HIS B 1 160 ? 8.781 -12.094 2.084 1 98 160 HIS B O 1
ATOM 3094 N N . GLY B 1 161 ? 6.742 -11.57 2.793 1 97.5 161 GLY B N 1
ATOM 3095 C CA . GLY B 1 161 ? 7.195 -10.398 3.525 1 97.5 161 GLY B CA 1
ATOM 3096 C C . GLY B 1 161 ? 7.652 -10.719 4.938 1 97.5 161 GLY B C 1
ATOM 3097 O O . GLY B 1 161 ? 8.289 -11.742 5.172 1 97.5 161 GLY B O 1
ATOM 3098 N N . ARG B 1 162 ? 7.48 -9.742 5.938 1 97.25 162 ARG B N 1
ATOM 3099 C CA . ARG B 1 162 ? 8 -9.797 7.297 1 97.25 162 ARG B CA 1
ATOM 3100 C C . ARG B 1 162 ? 7.457 -11.008 8.047 1 97.25 162 ARG B C 1
ATOM 3102 O O . ARG B 1 162 ? 8.18 -11.641 8.82 1 97.25 162 ARG B O 1
ATOM 3109 N N . ARG B 1 163 ? 6.18 -11.32 7.789 1 96.44 163 ARG B N 1
ATOM 3110 C CA . ARG B 1 163 ? 5.609 -12.445 8.523 1 96.44 163 ARG B CA 1
ATOM 3111 C C . ARG B 1 163 ? 6.348 -13.742 8.195 1 96.44 163 ARG B C 1
ATOM 3113 O O . ARG B 1 163 ? 6.656 -14.531 9.094 1 96.44 163 ARG B O 1
ATOM 3120 N N . MET B 1 164 ? 6.621 -13.914 6.93 1 96 164 MET B N 1
ATOM 3121 C CA . MET B 1 164 ? 7.336 -15.117 6.523 1 96 164 MET B CA 1
ATOM 3122 C C . MET B 1 164 ? 8.742 -15.133 7.109 1 96 164 MET B C 1
ATOM 3124 O O . MET B 1 164 ? 9.234 -16.188 7.531 1 96 164 MET B O 1
ATOM 3128 N N . ALA B 1 165 ? 9.375 -14.016 7.117 1 96.06 165 ALA B N 1
ATOM 3129 C CA . ALA B 1 165 ? 10.703 -13.922 7.715 1 96.06 165 ALA B CA 1
ATOM 3130 C C . ALA B 1 165 ? 10.664 -14.266 9.203 1 96.06 165 ALA B C 1
ATOM 3132 O O . ALA B 1 165 ? 11.516 -15 9.695 1 96.06 165 ALA B O 1
ATOM 3133 N N . MET B 1 166 ? 9.688 -13.742 9.898 1 94.88 166 MET B N 1
ATOM 3134 C CA . MET B 1 166 ? 9.539 -14 11.328 1 94.88 166 MET B CA 1
ATOM 3135 C C . MET B 1 166 ? 9.258 -15.484 11.586 1 94.88 166 MET B C 1
ATOM 3137 O O . MET B 1 166 ? 9.766 -16.047 12.555 1 94.88 166 MET B O 1
ATOM 3141 N N . ARG B 1 167 ? 8.484 -16.109 10.734 1 94.19 167 ARG B N 1
ATOM 3142 C CA . ARG B 1 167 ? 8.203 -17.531 10.852 1 94.19 167 ARG B CA 1
ATOM 3143 C C . ARG B 1 167 ? 9.469 -18.359 10.625 1 94.19 167 ARG B C 1
ATOM 3145 O O . ARG B 1 167 ? 9.703 -19.344 11.328 1 94.19 167 ARG B O 1
ATOM 3152 N N . ALA B 1 168 ? 10.203 -17.984 9.625 1 93.5 168 ALA B N 1
ATOM 3153 C CA . ALA B 1 168 ? 11.469 -18.656 9.375 1 93.5 168 ALA B CA 1
ATOM 3154 C C . ALA B 1 168 ? 12.406 -18.547 10.57 1 93.5 168 ALA B C 1
ATOM 3156 O O . ALA B 1 168 ? 13.062 -19.516 10.953 1 93.5 168 ALA B O 1
ATOM 3157 N N . GLU B 1 169 ? 12.438 -17.391 11.188 1 93.75 169 GLU B N 1
ATOM 3158 C CA . GLU B 1 169 ? 13.258 -17.156 12.375 1 93.75 169 GLU B CA 1
ATOM 3159 C C . GLU B 1 169 ? 12.789 -18.031 13.539 1 93.75 169 GLU B C 1
ATOM 3161 O O . GLU B 1 169 ? 13.594 -18.438 14.375 1 93.75 169 GLU B O 1
ATOM 3166 N N . ALA B 1 170 ? 11.539 -18.312 13.523 1 92.25 170 ALA B N 1
ATOM 3167 C CA . ALA B 1 170 ? 10.945 -19.109 14.602 1 92.25 170 ALA B CA 1
ATOM 3168 C C . ALA B 1 170 ? 11.094 -20.609 14.32 1 92.25 170 ALA B C 1
ATOM 3170 O O . ALA B 1 170 ? 10.625 -21.438 15.102 1 92.25 170 ALA B O 1
ATOM 3171 N N . GLY B 1 171 ? 11.68 -20.984 13.148 1 90.56 171 GLY B N 1
ATOM 3172 C CA . GLY B 1 171 ? 12.023 -22.375 12.938 1 90.56 171 GLY B CA 1
ATOM 3173 C C . GLY B 1 171 ? 11.234 -23.031 11.812 1 90.56 171 GLY B C 1
ATOM 3174 O O . GLY B 1 171 ? 11.43 -24.203 11.508 1 90.56 171 GLY B O 1
ATOM 3175 N N . LYS B 1 172 ? 10.391 -22.266 11.266 1 89 172 LYS B N 1
ATOM 3176 C CA . LYS B 1 172 ? 9.672 -22.844 10.133 1 89 172 LYS B CA 1
ATOM 3177 C C . LYS B 1 172 ? 10.57 -22.969 8.914 1 89 172 LYS B C 1
ATOM 3179 O O . LYS B 1 172 ? 11.242 -22 8.523 1 89 172 LYS B O 1
ATOM 3184 N N . ASP B 1 173 ? 10.789 -24.141 8.281 1 78.12 173 ASP B N 1
ATOM 3185 C CA . ASP B 1 173 ? 11.828 -24.391 7.285 1 78.12 173 ASP B CA 1
ATOM 3186 C C . ASP B 1 173 ? 11.281 -24.234 5.867 1 78.12 173 ASP B C 1
ATOM 3188 O O . ASP B 1 173 ? 12.047 -24.047 4.918 1 78.12 173 ASP B O 1
ATOM 3192 N N . TYR B 1 174 ? 10.07 -24.062 5.547 1 84.81 174 TYR B N 1
ATOM 3193 C CA . TYR B 1 174 ? 9.422 -23.906 4.25 1 84.81 174 TYR B CA 1
ATOM 3194 C C . TYR B 1 174 ? 10.125 -24.734 3.178 1 84.81 174 TYR B C 1
ATOM 3196 O O . TYR B 1 174 ? 10.359 -24.25 2.068 1 84.81 174 TYR B O 1
ATOM 3204 N N . GLY B 1 175 ? 10.664 -25.906 3.424 1 88.06 175 GLY B N 1
ATOM 3205 C CA . GLY B 1 175 ? 11.281 -26.844 2.498 1 88.06 175 GLY B CA 1
ATOM 3206 C C . GLY B 1 175 ? 12.789 -26.734 2.449 1 88.06 175 GLY B C 1
ATOM 3207 O O . GLY B 1 175 ? 13.445 -27.453 1.695 1 88.06 175 GLY B O 1
ATOM 3208 N N . LEU B 1 176 ? 13.336 -25.844 3.246 1 92.88 176 LEU B N 1
ATOM 3209 C CA . LEU B 1 176 ? 14.781 -25.672 3.301 1 92.88 176 LEU B CA 1
ATOM 3210 C C . LEU B 1 176 ? 15.359 -26.312 4.559 1 92.88 176 LEU B C 1
ATOM 3212 O O . LEU B 1 176 ? 14.664 -26.453 5.566 1 92.88 176 LEU B O 1
ATOM 3216 N N . ASP B 1 177 ? 16.594 -26.828 4.41 1 92.62 177 ASP B N 1
ATOM 3217 C CA . ASP B 1 177 ? 17.281 -27.234 5.629 1 92.62 177 ASP B CA 1
ATO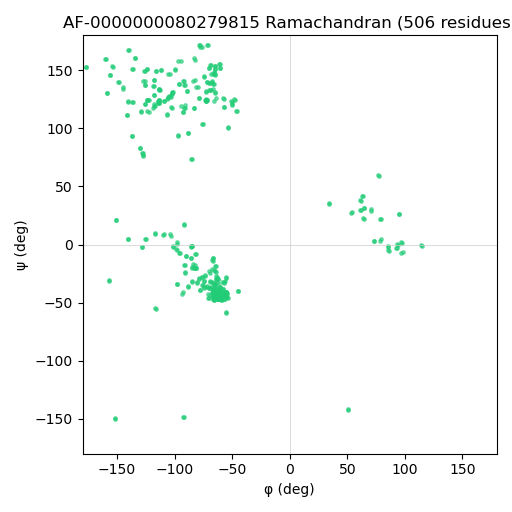M 3218 C C . ASP B 1 177 ? 17.703 -26.031 6.465 1 92.62 177 ASP B C 1
ATOM 3220 O O . ASP B 1 177 ? 17.578 -24.891 6.02 1 92.62 177 ASP B O 1
ATOM 3224 N N . ALA B 1 178 ? 18.156 -26.359 7.637 1 92.94 178 ALA B N 1
ATOM 3225 C CA . ALA B 1 178 ? 18.438 -25.312 8.625 1 92.94 178 ALA B CA 1
ATOM 3226 C C . ALA B 1 178 ? 19.516 -24.359 8.117 1 92.94 178 ALA B C 1
ATOM 3228 O O . ALA B 1 178 ? 19.391 -23.141 8.281 1 92.94 178 ALA B O 1
ATOM 3229 N N . ARG B 1 179 ? 20.547 -24.906 7.559 1 94.12 179 ARG B N 1
ATOM 3230 C CA . ARG B 1 179 ? 21.656 -24.078 7.074 1 94.12 179 ARG B CA 1
ATOM 3231 C C . ARG B 1 179 ? 21.203 -23.156 5.953 1 94.12 179 ARG B C 1
ATOM 3233 O O . ARG B 1 179 ? 21.562 -21.984 5.922 1 94.12 179 ARG B O 1
ATOM 3240 N N . ALA B 1 180 ? 20.438 -23.703 5.02 1 94.5 180 ALA B N 1
ATOM 3241 C CA . ALA B 1 180 ? 19.906 -22.922 3.908 1 94.5 180 ALA B CA 1
ATOM 3242 C C . ALA B 1 180 ? 18.953 -21.828 4.41 1 94.5 180 ALA B C 1
ATOM 3244 O O . ALA B 1 180 ? 18.984 -20.703 3.908 1 94.5 180 ALA B O 1
ATOM 3245 N N . THR B 1 181 ? 18.141 -22.125 5.367 1 95.69 181 THR B N 1
ATOM 3246 C CA . THR B 1 181 ? 17.219 -21.172 5.965 1 95.69 181 THR B CA 1
ATOM 3247 C C . THR B 1 181 ? 17.984 -20.016 6.613 1 95.69 181 THR B C 1
ATOM 3249 O O . THR B 1 181 ? 17.641 -18.859 6.426 1 95.69 181 THR B O 1
ATOM 3252 N N . ASP B 1 182 ? 19.031 -20.344 7.324 1 95.69 182 ASP B N 1
ATOM 3253 C CA . ASP B 1 182 ? 19.844 -19.344 7.996 1 95.69 182 ASP B CA 1
ATOM 3254 C C . ASP B 1 182 ? 20.484 -18.391 6.988 1 95.69 182 ASP B C 1
ATOM 3256 O O . ASP B 1 182 ? 20.531 -17.172 7.215 1 95.69 182 ASP B O 1
ATOM 3260 N N . ARG B 1 183 ? 20.953 -18.953 5.926 1 95.69 183 ARG B N 1
ATOM 3261 C CA . ARG B 1 183 ? 21.578 -18.141 4.883 1 95.69 183 ARG B CA 1
ATOM 3262 C C . ARG B 1 183 ? 20.562 -17.203 4.238 1 95.69 183 ARG B C 1
ATOM 3264 O O . ARG B 1 183 ? 20.875 -16.031 4.004 1 95.69 183 ARG B O 1
ATOM 3271 N N . MET B 1 184 ? 19.438 -17.688 3.922 1 96.62 184 MET B N 1
ATOM 3272 C CA . MET B 1 184 ? 18.359 -16.875 3.332 1 96.62 184 MET B CA 1
ATOM 3273 C C . MET B 1 184 ? 17.969 -15.727 4.258 1 96.62 184 MET B C 1
ATOM 3275 O O . MET B 1 184 ? 17.844 -14.586 3.814 1 96.62 184 MET B O 1
ATOM 3279 N N . LEU B 1 185 ? 17.859 -16.031 5.535 1 97.12 185 LEU B N 1
ATOM 3280 C CA . LEU B 1 185 ? 17.469 -15.039 6.531 1 97.12 185 LEU B CA 1
ATOM 3281 C C . LEU B 1 185 ? 18.547 -13.984 6.688 1 97.12 185 LEU B C 1
ATOM 3283 O O . LEU B 1 185 ? 18.25 -12.797 6.828 1 97.12 185 LEU B O 1
ATOM 3287 N N . ALA B 1 186 ? 19.797 -14.453 6.688 1 97.5 186 ALA B N 1
ATOM 3288 C CA . ALA B 1 186 ? 20.906 -13.523 6.816 1 97.5 186 ALA B CA 1
ATOM 3289 C C . ALA B 1 186 ? 20.922 -12.523 5.664 1 97.5 186 ALA B C 1
ATOM 3291 O O . ALA B 1 186 ? 21.141 -11.328 5.871 1 97.5 186 ALA B O 1
ATOM 3292 N N . ALA B 1 187 ? 20.688 -13 4.465 1 97.75 187 ALA B N 1
ATOM 3293 C CA . ALA B 1 187 ? 20.641 -12.133 3.295 1 97.75 187 ALA B CA 1
ATOM 3294 C C . ALA B 1 187 ? 19.453 -11.164 3.379 1 97.75 187 ALA B C 1
ATOM 3296 O O . ALA B 1 187 ? 19.594 -9.977 3.084 1 97.75 187 ALA B O 1
ATOM 3297 N N . TYR B 1 188 ? 18.328 -11.68 3.789 1 98 188 TYR B N 1
ATOM 3298 C CA . TYR B 1 188 ? 17.125 -10.875 3.973 1 98 188 TYR B CA 1
ATOM 3299 C C . TYR B 1 188 ? 17.391 -9.727 4.941 1 98 188 TYR B C 1
ATOM 3301 O O . TYR B 1 188 ? 17 -8.586 4.68 1 98 188 TYR B O 1
ATOM 3309 N N . LYS B 1 189 ? 18.016 -10.023 6.039 1 96.81 189 LYS B N 1
ATOM 3310 C CA . LYS B 1 189 ? 18.297 -9.016 7.062 1 96.81 189 LYS B CA 1
ATOM 3311 C C . LYS B 1 189 ? 19.312 -7.992 6.562 1 96.81 189 LYS B C 1
ATOM 3313 O O . LYS B 1 189 ? 19.219 -6.809 6.898 1 96.81 189 LYS B O 1
ATOM 3318 N N . ALA B 1 190 ? 20.219 -8.445 5.719 1 96.5 190 ALA B N 1
ATOM 3319 C CA . ALA B 1 190 ? 21.328 -7.602 5.266 1 96.5 190 ALA B CA 1
ATOM 3320 C C . ALA B 1 190 ? 20.859 -6.629 4.188 1 96.5 190 ALA B C 1
ATOM 3322 O O . ALA B 1 190 ? 21.266 -5.465 4.176 1 96.5 190 ALA B O 1
ATOM 3323 N N . CYS B 1 191 ? 19.984 -7.062 3.262 1 95.94 191 CYS B N 1
ATOM 3324 C CA . CYS B 1 191 ? 19.719 -6.211 2.107 1 95.94 191 CYS B CA 1
ATOM 3325 C C . CYS B 1 191 ? 18.25 -6.234 1.732 1 95.94 191 CYS B C 1
ATOM 3327 O O . CYS B 1 191 ? 17.844 -5.668 0.712 1 95.94 191 CYS B O 1
ATOM 3329 N N . GLY B 1 192 ? 17.438 -6.883 2.492 1 97.56 192 GLY B N 1
ATOM 3330 C CA . GLY B 1 192 ? 15.992 -6.84 2.291 1 97.56 192 GLY B CA 1
ATOM 3331 C C . GLY B 1 192 ? 15.477 -7.965 1.415 1 97.56 192 GLY B C 1
ATOM 3332 O O . GLY B 1 192 ? 14.281 -8.039 1.129 1 97.56 192 GLY B O 1
ATOM 3333 N N . PHE B 1 193 ? 16.375 -8.852 0.945 1 98.44 193 PHE B N 1
ATOM 3334 C CA . PHE B 1 193 ? 15.984 -9.969 0.086 1 98.44 193 PHE B CA 1
ATOM 3335 C C . PHE B 1 193 ? 16.844 -11.195 0.376 1 98.44 193 PHE B C 1
ATOM 3337 O O . PHE B 1 193 ? 18.047 -11.078 0.602 1 98.44 193 PHE B O 1
ATOM 3344 N N . GLY B 1 194 ? 16.203 -12.328 0.47 1 98.31 194 GLY B N 1
ATOM 3345 C CA . GLY B 1 194 ? 16.859 -13.617 0.597 1 98.31 194 GLY B CA 1
ATOM 3346 C C . GLY B 1 194 ? 16.234 -14.695 -0.27 1 98.31 194 GLY B C 1
ATOM 3347 O O . GLY B 1 194 ? 15.031 -14.664 -0.529 1 98.31 194 GLY B O 1
ATOM 3348 N N . TYR B 1 195 ? 17.109 -15.656 -0.665 1 97.75 195 TYR B N 1
ATOM 3349 C CA . TYR B 1 195 ? 16.641 -16.719 -1.543 1 97.75 195 TYR B CA 1
ATOM 3350 C C . TYR B 1 195 ? 17.5 -17.953 -1.42 1 97.75 195 TYR B C 1
ATOM 3352 O O . TYR B 1 195 ? 18.703 -17.859 -1.162 1 97.75 195 TYR B O 1
ATOM 3360 N N . ASN B 1 196 ? 16.922 -19.062 -1.547 1 97 196 ASN B N 1
ATOM 3361 C CA . ASN B 1 196 ? 17.625 -20.328 -1.714 1 97 196 ASN B CA 1
ATOM 3362 C C . ASN B 1 196 ? 16.812 -21.312 -2.559 1 97 196 ASN B C 1
ATOM 3364 O O . ASN B 1 196 ? 15.602 -21.422 -2.389 1 97 196 ASN B O 1
ATOM 3368 N N . ASP B 1 197 ? 17.5 -22.016 -3.41 1 95.25 197 ASP B N 1
ATOM 3369 C CA . ASP B 1 197 ? 16.859 -23.078 -4.164 1 95.25 197 ASP B CA 1
ATOM 3370 C C . ASP B 1 197 ? 16.375 -24.203 -3.24 1 95.25 197 ASP B C 1
ATOM 3372 O O . ASP B 1 197 ? 16.984 -24.453 -2.197 1 95.25 197 ASP B O 1
ATOM 3376 N N . TYR B 1 198 ? 15.211 -24.781 -3.705 1 93.69 198 TYR B N 1
ATOM 3377 C CA . TYR B 1 198 ? 14.906 -26.047 -3.068 1 93.69 198 TYR B CA 1
ATOM 3378 C C . TYR B 1 198 ? 15.961 -27.094 -3.41 1 93.69 198 TYR B C 1
ATOM 3380 O O . TYR B 1 198 ? 16.562 -27.047 -4.484 1 93.69 198 TYR B O 1
ATOM 3388 N N . ALA B 1 199 ? 16.094 -28 -2.428 1 89.12 199 ALA B N 1
ATOM 3389 C CA . ALA B 1 199 ? 17.062 -29.078 -2.688 1 89.12 199 ALA B CA 1
ATOM 3390 C C . ALA B 1 199 ? 16.719 -29.828 -3.971 1 89.12 199 ALA B C 1
ATOM 3392 O O . ALA B 1 199 ? 15.586 -30.281 -4.148 1 89.12 199 ALA B O 1
ATOM 3393 N N . GLY B 1 200 ? 17.656 -29.891 -4.82 1 88.62 200 GLY B N 1
ATOM 3394 C CA . GLY B 1 200 ? 17.469 -30.656 -6.047 1 88.62 200 GLY B CA 1
ATOM 3395 C C . GLY B 1 200 ? 16.797 -29.859 -7.145 1 88.62 200 GLY B C 1
ATOM 3396 O O . GLY B 1 200 ? 16.531 -30.391 -8.227 1 88.62 200 GLY B O 1
ATOM 3397 N N . ASN B 1 201 ? 16.438 -28.672 -6.941 1 87.19 201 ASN B N 1
ATOM 3398 C CA . ASN B 1 201 ? 15.789 -27.797 -7.922 1 87.19 201 ASN B CA 1
ATOM 3399 C C . ASN B 1 201 ? 16.625 -26.562 -8.219 1 87.19 201 ASN B C 1
ATOM 3401 O O . ASN B 1 201 ? 16.953 -25.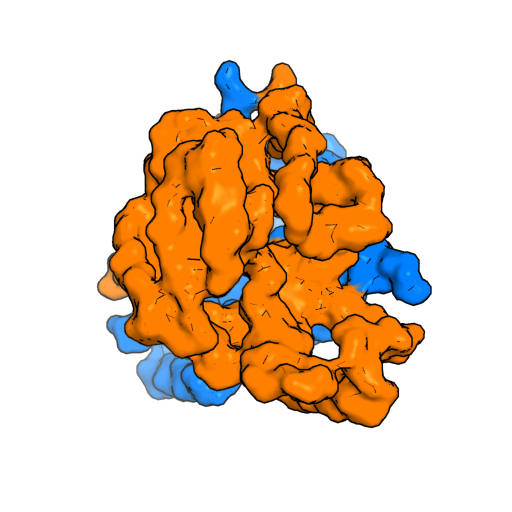797 -7.316 1 87.19 201 ASN B O 1
ATOM 3405 N N . ASP B 1 202 ? 17 -26.5 -9.469 1 84.69 202 ASP B N 1
ATOM 3406 C CA . ASP B 1 202 ? 17.75 -25.328 -9.883 1 84.69 202 ASP B CA 1
ATOM 3407 C C . ASP B 1 202 ? 16.828 -24.219 -10.406 1 84.69 202 ASP B C 1
ATOM 3409 O O . ASP B 1 202 ? 16.031 -24.453 -11.32 1 84.69 202 ASP B O 1
ATOM 3413 N N . GLY B 1 203 ? 16.906 -23.109 -9.75 1 88 203 GLY B N 1
ATOM 3414 C CA . GLY B 1 203 ? 16.156 -21.953 -10.242 1 88 203 GLY B CA 1
ATOM 3415 C C . GLY B 1 203 ? 14.781 -21.844 -9.617 1 88 203 GLY B C 1
ATOM 3416 O O . GLY B 1 203 ? 14 -20.953 -9.992 1 88 203 GLY B O 1
ATOM 3417 N N . TYR B 1 204 ? 14.461 -22.766 -8.828 1 91.12 204 TYR B N 1
ATOM 3418 C CA . TYR B 1 204 ? 13.188 -22.734 -8.117 1 91.12 204 TYR B CA 1
ATOM 3419 C C . TYR B 1 204 ? 13.391 -22.953 -6.621 1 91.12 204 TYR B C 1
ATOM 3421 O O . TYR B 1 204 ? 13.914 -23.984 -6.203 1 91.12 204 TYR B O 1
ATOM 3429 N N . GLY B 1 205 ? 13.109 -22 -5.84 1 95.5 205 GLY B N 1
ATOM 3430 C CA . GLY B 1 205 ? 13.305 -22.016 -4.398 1 95.5 205 GLY B CA 1
ATOM 3431 C C . GLY B 1 205 ? 12.336 -21.125 -3.648 1 95.5 205 GLY B C 1
ATOM 3432 O O . GLY B 1 205 ? 11.156 -21.047 -4.004 1 95.5 205 GLY B O 1
ATOM 3433 N N . ILE B 1 206 ? 12.742 -20.641 -2.596 1 96.44 206 ILE B N 1
ATOM 3434 C CA . ILE B 1 206 ? 11.906 -19.766 -1.782 1 96.44 206 ILE B CA 1
ATOM 3435 C C . ILE B 1 206 ? 12.641 -18.453 -1.511 1 96.44 206 ILE B C 1
ATOM 3437 O O . ILE B 1 206 ? 13.859 -18.438 -1.335 1 96.44 206 ILE B O 1
ATOM 3441 N N . SER B 1 207 ? 11.898 -17.406 -1.554 1 97.19 207 SER B N 1
ATOM 3442 C CA . SER B 1 207 ? 12.492 -16.094 -1.325 1 97.19 207 SER B CA 1
ATOM 3443 C C . SER B 1 207 ? 11.789 -15.367 -0.183 1 97.19 207 SER B C 1
ATOM 3445 O O . SER B 1 207 ? 10.641 -15.672 0.14 1 97.19 207 SER B O 1
ATOM 3447 N N . LEU B 1 208 ? 12.477 -14.531 0.49 1 97.88 208 LEU B N 1
ATOM 3448 C CA . LEU B 1 208 ? 12 -13.516 1.419 1 97.88 208 LEU B CA 1
ATOM 3449 C C . LEU B 1 208 ? 12.281 -12.117 0.881 1 97.88 208 LEU B C 1
ATOM 3451 O O . LEU B 1 208 ? 13.352 -11.859 0.329 1 97.88 208 LEU B O 1
ATOM 3455 N N . SER B 1 209 ? 11.344 -11.266 0.933 1 98.5 209 SER B N 1
ATOM 3456 C CA . SER B 1 209 ? 11.523 -9.883 0.51 1 98.5 209 SER B CA 1
ATOM 3457 C C . SER B 1 209 ? 10.875 -8.914 1.493 1 98.5 209 SER B C 1
ATOM 3459 O O . SER B 1 209 ? 9.664 -8.992 1.743 1 98.5 209 SER B O 1
ATOM 3461 N N . SER B 1 210 ? 11.695 -7.98 2.043 1 98.19 210 SER B N 1
ATOM 3462 C CA . SER B 1 210 ? 11.086 -6.926 2.844 1 98.19 210 SER B CA 1
ATOM 3463 C C . SER B 1 210 ? 10.109 -6.098 2.012 1 98.19 210 SER B C 1
ATOM 3465 O O . SER B 1 210 ? 10.258 -5.992 0.793 1 98.19 210 SER B O 1
ATOM 3467 N N . PRO B 1 211 ? 9.094 -5.527 2.705 1 98.31 211 PRO B N 1
ATOM 3468 C CA . PRO B 1 211 ? 8.172 -4.672 1.951 1 98.31 211 PRO B CA 1
ATOM 3469 C C . PRO B 1 211 ? 8.898 -3.559 1.194 1 98.31 211 PRO B C 1
ATOM 3471 O O . PRO B 1 211 ? 8.578 -3.285 0.035 1 98.31 211 PRO B O 1
ATOM 3474 N N . GLY B 1 212 ? 9.875 -2.91 1.8 1 97.94 212 GLY B N 1
ATOM 3475 C CA . GLY B 1 212 ? 10.641 -1.868 1.134 1 97.94 212 GLY B CA 1
ATOM 3476 C C . GLY B 1 212 ? 11.367 -2.357 -0.105 1 97.94 212 GLY B C 1
ATOM 3477 O O . GLY B 1 212 ? 11.328 -1.709 -1.151 1 97.94 212 GLY B O 1
ATOM 3478 N N . TRP B 1 213 ? 12.023 -3.486 -0.014 1 98.12 213 TRP B N 1
ATOM 3479 C CA . TRP B 1 213 ? 12.742 -4.062 -1.146 1 98.12 213 TRP B CA 1
ATOM 3480 C C . TRP B 1 213 ? 11.781 -4.418 -2.277 1 98.12 213 TRP B C 1
ATOM 3482 O O . TRP B 1 213 ? 12.055 -4.125 -3.443 1 98.12 213 TRP B O 1
ATOM 3492 N N . ALA B 1 214 ? 10.695 -5.078 -1.906 1 98.62 214 ALA B N 1
ATOM 3493 C CA . ALA B 1 214 ? 9.719 -5.523 -2.896 1 98.62 214 ALA B CA 1
ATOM 3494 C C . ALA B 1 214 ? 9.148 -4.34 -3.674 1 98.62 214 ALA B C 1
ATOM 3496 O O . ALA B 1 214 ? 9.039 -4.391 -4.902 1 98.62 214 ALA B O 1
ATOM 3497 N N . VAL B 1 215 ? 8.789 -3.299 -2.955 1 98.19 215 VAL B N 1
ATOM 3498 C CA . VAL B 1 215 ? 8.234 -2.098 -3.566 1 98.19 215 VAL B CA 1
ATOM 3499 C C . VAL B 1 215 ? 9.258 -1.469 -4.504 1 98.19 215 VAL B C 1
ATOM 3501 O O . VAL B 1 215 ? 8.945 -1.124 -5.645 1 98.19 215 VAL B O 1
ATOM 3504 N N . GLN B 1 216 ? 10.469 -1.349 -4.02 1 96.62 216 GLN B N 1
ATOM 3505 C CA . GLN B 1 216 ? 11.523 -0.759 -4.836 1 96.62 216 GLN B CA 1
ATOM 3506 C C . GLN B 1 216 ? 11.727 -1.545 -6.129 1 96.62 216 GLN B C 1
ATOM 3508 O O . GLN B 1 216 ? 11.82 -0.958 -7.207 1 96.62 216 GLN B O 1
ATOM 3513 N N . ARG B 1 217 ? 11.758 -2.826 -6.012 1 97.38 217 ARG B N 1
ATOM 3514 C CA . ARG B 1 217 ? 11.992 -3.678 -7.172 1 97.38 217 ARG B CA 1
ATOM 3515 C C . ARG B 1 217 ? 10.836 -3.584 -8.164 1 97.38 217 ARG B C 1
ATOM 3517 O O . ARG B 1 217 ? 11.047 -3.504 -9.375 1 97.38 217 ARG B O 1
ATOM 3524 N N . ALA B 1 218 ? 9.625 -3.615 -7.684 1 97.88 218 ALA B N 1
ATOM 3525 C CA . ALA B 1 218 ? 8.438 -3.564 -8.523 1 97.88 218 ALA B CA 1
ATOM 3526 C C . ALA B 1 218 ? 8.391 -2.268 -9.328 1 97.88 218 ALA B C 1
ATOM 3528 O O . ALA B 1 218 ? 8 -2.27 -10.5 1 97.88 218 ALA B O 1
ATOM 3529 N N . LEU B 1 219 ? 8.844 -1.177 -8.719 1 96.69 219 LEU B N 1
ATOM 3530 C CA . LEU B 1 219 ? 8.688 0.141 -9.32 1 96.69 219 LEU B CA 1
ATOM 3531 C C . LEU B 1 219 ? 9.82 0.435 -10.297 1 96.69 219 LEU B C 1
ATOM 3533 O O . LEU B 1 219 ? 9.828 1.479 -10.953 1 96.69 219 LEU B O 1
ATOM 3537 N N . GLU B 1 220 ? 10.766 -0.527 -10.422 1 95.62 220 GLU B N 1
ATOM 3538 C CA . GLU B 1 220 ? 11.75 -0.453 -11.492 1 95.62 220 GLU B CA 1
ATOM 3539 C C . GLU B 1 220 ? 11.125 -0.796 -12.844 1 95.62 220 GLU B C 1
ATOM 3541 O O . GLU B 1 220 ? 11.68 -0.459 -13.891 1 95.62 220 GLU B O 1
ATOM 3546 N N . ALA B 1 221 ? 10.055 -1.595 -12.805 1 96.25 221 ALA B N 1
ATOM 3547 C CA . ALA B 1 221 ? 9.352 -1.901 -14.047 1 96.25 221 ALA B CA 1
ATOM 3548 C C . ALA B 1 221 ? 8.672 -0.659 -14.609 1 96.25 221 ALA B C 1
ATOM 3550 O O . ALA B 1 221 ? 8.086 0.13 -13.867 1 96.25 221 ALA B O 1
ATOM 3551 N N . PRO B 1 222 ? 8.703 -0.494 -15.883 1 95.56 222 PRO B N 1
ATOM 3552 C CA . PRO B 1 222 ? 8.164 0.729 -16.469 1 95.56 222 PRO B CA 1
ATOM 3553 C C . PRO B 1 222 ? 6.645 0.829 -16.328 1 95.56 222 PRO B C 1
ATOM 3555 O O . PRO B 1 222 ? 5.953 -0.191 -16.328 1 95.56 222 PRO B O 1
ATOM 3558 N N . ASP B 1 223 ? 6.172 2.037 -16.172 1 96.44 223 ASP B N 1
ATOM 3559 C CA . ASP B 1 223 ? 4.781 2.465 -16.297 1 96.44 223 ASP B CA 1
ATOM 3560 C C . ASP B 1 223 ? 3.949 1.995 -15.102 1 96.44 223 ASP B C 1
ATOM 3562 O O . ASP B 1 223 ? 2.736 2.211 -15.062 1 96.44 223 ASP B O 1
ATOM 3566 N N . LEU B 1 224 ? 4.625 1.351 -14.141 1 97.62 224 LEU B N 1
ATOM 3567 C CA . LEU B 1 224 ? 3.859 0.854 -13 1 97.62 224 LEU B CA 1
ATOM 3568 C C . LEU B 1 224 ? 3.914 1.842 -11.844 1 97.62 224 LEU B C 1
ATOM 3570 O O . LEU B 1 224 ? 4.957 2.445 -11.578 1 97.62 224 LEU B O 1
ATOM 3574 N N . ARG B 1 225 ? 2.783 1.984 -11.258 1 96.88 225 ARG B N 1
ATOM 3575 C CA . ARG B 1 225 ? 2.605 2.779 -10.047 1 96.88 225 ARG B CA 1
ATOM 3576 C C . ARG B 1 225 ? 2.109 1.914 -8.891 1 96.88 225 ARG B C 1
ATOM 3578 O O . ARG B 1 225 ? 1.259 1.042 -9.086 1 96.88 225 ARG B O 1
ATOM 3585 N N . LEU B 1 226 ? 2.711 2.123 -7.668 1 97.69 226 LEU B N 1
ATOM 3586 C CA . LEU B 1 226 ? 2.217 1.427 -6.484 1 97.69 226 LEU B CA 1
ATOM 3587 C C . LEU B 1 226 ? 0.877 2 -6.035 1 97.69 226 LEU B C 1
ATOM 3589 O O . LEU B 1 226 ? 0.767 3.201 -5.777 1 97.69 226 LEU B O 1
ATOM 3593 N N . ALA B 1 227 ? -0.144 1.148 -5.938 1 96.38 227 ALA B N 1
ATOM 3594 C CA . ALA B 1 227 ? -1.489 1.599 -5.586 1 96.38 227 ALA B CA 1
ATOM 3595 C C . ALA B 1 227 ? -2.027 0.831 -4.383 1 96.38 227 ALA B C 1
ATOM 3597 O O . ALA B 1 227 ? -3.188 1.003 -3.996 1 96.38 227 ALA B O 1
ATOM 3598 N N . GLY B 1 228 ? -1.19 0.012 -3.848 1 95.75 228 GLY B N 1
ATOM 3599 C CA . GLY B 1 228 ? -1.587 -0.737 -2.666 1 95.75 228 GLY B CA 1
ATOM 3600 C C . GLY B 1 228 ? -0.478 -1.613 -2.113 1 95.75 228 GLY B C 1
ATOM 3601 O O . GLY B 1 228 ? 0.4 -2.053 -2.859 1 95.75 228 GLY B O 1
ATOM 3602 N N . TYR B 1 229 ? -0.53 -1.855 -0.885 1 96.62 229 TYR B N 1
ATOM 3603 C CA . TYR B 1 229 ? 0.301 -2.826 -0.183 1 96.62 229 TYR B CA 1
ATOM 3604 C C . TYR B 1 229 ? -0.341 -3.244 1.135 1 96.62 229 TYR B C 1
ATOM 3606 O O . TYR B 1 229 ? -0.8 -2.396 1.903 1 96.62 229 TYR B O 1
ATOM 3614 N N . ASP B 1 230 ? -0.439 -4.512 1.373 1 96.75 230 ASP B N 1
ATOM 3615 C CA . ASP B 1 230 ? -1.019 -5.031 2.609 1 96.75 230 ASP B CA 1
ATOM 3616 C C . ASP B 1 230 ? -0.254 -6.254 3.104 1 96.75 230 ASP B C 1
ATOM 3618 O O . ASP B 1 230 ? -0.283 -7.309 2.465 1 96.75 230 ASP B O 1
ATOM 3622 N N . GLU B 1 231 ? 0.42 -6.059 4.23 1 97.19 231 GLU B N 1
ATOM 3623 C CA . GLU B 1 231 ? 1.236 -7.152 4.758 1 97.19 231 GLU B CA 1
ATOM 3624 C C . GLU B 1 231 ? 0.365 -8.297 5.27 1 97.19 231 GLU B C 1
ATOM 3626 O O . GLU B 1 231 ? -0.639 -8.062 5.945 1 97.19 231 GLU B O 1
ATOM 3631 N N . ALA B 1 232 ? 0.74 -9.57 4.871 1 96 232 ALA B N 1
ATOM 3632 C CA . ALA B 1 232 ? 0.138 -10.82 5.336 1 96 232 ALA B CA 1
ATOM 3633 C C . ALA B 1 232 ? -1.345 -10.875 4.984 1 96 232 ALA B C 1
ATOM 3635 O O . ALA B 1 232 ? -2.15 -11.414 5.75 1 96 232 ALA B O 1
ATOM 3636 N N . ALA B 1 233 ? -1.705 -10.367 3.797 1 95 233 ALA B N 1
ATOM 3637 C CA . ALA B 1 233 ? -3.113 -10.203 3.447 1 95 233 ALA B CA 1
ATOM 3638 C C . ALA B 1 233 ? -3.648 -11.438 2.727 1 95 233 ALA B C 1
ATOM 3640 O O . ALA B 1 233 ? -4.863 -11.602 2.584 1 95 233 ALA B O 1
ATOM 3641 N N . TRP B 1 234 ? -2.754 -12.258 2.215 1 96.31 234 TRP B N 1
ATOM 3642 C CA . TRP B 1 234 ? -3.201 -13.453 1.508 1 96.31 234 TRP B CA 1
ATOM 3643 C C . TRP B 1 234 ? -2.795 -14.719 2.262 1 96.31 234 TRP B C 1
ATOM 3645 O O . TRP B 1 234 ? -1.612 -14.922 2.545 1 96.31 234 TRP B O 1
ATOM 3655 N N . ASP B 1 235 ? -3.768 -15.555 2.578 1 92.81 235 ASP B N 1
ATOM 3656 C CA . ASP B 1 235 ? -3.604 -16.828 3.283 1 92.81 235 ASP B CA 1
ATOM 3657 C C . ASP B 1 235 ? -2.844 -16.625 4.594 1 92.81 235 ASP B C 1
ATOM 3659 O O . ASP B 1 235 ? -2.027 -17.469 4.973 1 92.81 235 ASP B O 1
ATOM 3663 N N . LEU B 1 236 ? -2.953 -15.445 5.164 1 86.94 236 LEU B N 1
ATOM 3664 C CA . LEU B 1 236 ? -2.398 -15.062 6.457 1 86.94 236 LEU B CA 1
ATOM 3665 C C . LEU B 1 236 ? -0.879 -15.188 6.457 1 86.94 236 LEU B C 1
ATOM 3667 O O . LEU B 1 236 ? -0.28 -15.523 7.477 1 86.94 236 LEU B O 1
ATOM 3671 N N . HIS B 1 237 ? -0.301 -14.992 5.281 1 89.06 237 HIS B N 1
ATOM 3672 C CA . HIS B 1 237 ? 1.152 -15.016 5.41 1 89.06 237 HIS B CA 1
ATOM 3673 C C . HIS B 1 237 ? 1.82 -14.266 4.266 1 89.06 237 HIS B C 1
ATOM 3675 O O . HIS B 1 237 ? 2.945 -13.781 4.41 1 89.06 237 HIS B O 1
ATOM 3681 N N . GLN B 1 238 ? 1.212 -14.258 3.113 1 96.62 238 GLN B N 1
ATOM 3682 C CA . GLN B 1 238 ? 1.869 -13.508 2.047 1 96.62 238 GLN B CA 1
ATOM 3683 C C . GLN B 1 238 ? 1.355 -12.078 1.98 1 96.62 238 GLN B C 1
ATOM 3685 O O . GLN B 1 238 ? 0.177 -11.82 2.236 1 96.62 238 GLN B O 1
ATOM 3690 N N . ASP B 1 239 ? 2.287 -11.148 1.721 1 98.31 239 ASP B N 1
ATOM 3691 C CA . ASP B 1 239 ? 1.901 -9.766 1.449 1 98.31 239 ASP B CA 1
ATOM 3692 C C . ASP B 1 239 ? 1.212 -9.641 0.092 1 98.31 239 ASP B C 1
ATOM 3694 O O . ASP B 1 239 ? 1.44 -10.461 -0.802 1 98.31 239 ASP B O 1
ATOM 3698 N N . VAL B 1 240 ? 0.334 -8.648 -0.014 1 98.38 240 VAL B N 1
ATOM 3699 C CA . VAL B 1 240 ? -0.316 -8.312 -1.277 1 98.38 240 VAL B CA 1
ATOM 3700 C C . VAL B 1 240 ? 0.138 -6.93 -1.744 1 98.38 240 VAL B C 1
ATOM 3702 O O . VAL B 1 240 ? 0.047 -5.957 -0.995 1 98.38 240 VAL B O 1
ATOM 3705 N N . MET B 1 241 ? 0.674 -6.852 -2.906 1 98.44 241 MET B N 1
ATOM 3706 C CA . MET B 1 241 ? 1.082 -5.609 -3.555 1 98.44 241 MET B CA 1
ATOM 3707 C C . MET B 1 241 ? 0.222 -5.328 -4.781 1 98.44 241 MET B C 1
ATOM 3709 O O . MET B 1 241 ? -0.049 -6.234 -5.574 1 98.44 241 MET B O 1
ATOM 3713 N N . VAL B 1 242 ? -0.251 -4.121 -4.91 1 98.19 242 VAL B N 1
ATOM 3714 C CA . VAL B 1 242 ? -1.1 -3.719 -6.023 1 98.19 242 VAL B CA 1
ATOM 3715 C C . VAL B 1 242 ? -0.362 -2.705 -6.898 1 98.19 242 VAL B C 1
ATOM 3717 O O . VAL B 1 242 ? 0.065 -1.653 -6.414 1 98.19 242 VAL B O 1
ATOM 3720 N N . LEU B 1 243 ? -0.204 -3.008 -8.141 1 98.31 243 LEU B N 1
ATOM 3721 C CA . LEU B 1 243 ? 0.437 -2.152 -9.133 1 98.31 243 LEU B CA 1
ATOM 3722 C C . LEU B 1 243 ? -0.544 -1.771 -10.234 1 98.31 243 LEU B C 1
ATOM 3724 O O . LEU B 1 243 ? -1.369 -2.588 -10.648 1 98.31 243 LEU B O 1
ATOM 3728 N N . VAL B 1 244 ? -0.478 -0.567 -10.688 1 97.81 244 VAL B N 1
ATOM 3729 C CA . VAL B 1 244 ? -1.347 -0.088 -11.758 1 97.81 244 VAL B CA 1
ATOM 3730 C C . VAL B 1 244 ? -0.5 0.491 -12.891 1 97.81 244 VAL B C 1
ATOM 3732 O O . VAL B 1 244 ? 0.484 1.191 -12.641 1 97.81 244 VAL B O 1
ATOM 3735 N N . LYS B 1 245 ? -0.877 0.168 -14.094 1 97.31 245 LYS B N 1
ATOM 3736 C CA . LYS B 1 245 ? -0.145 0.698 -15.242 1 97.31 245 LYS B CA 1
ATOM 3737 C C . LYS B 1 245 ? -0.658 2.082 -15.625 1 97.31 245 LYS B C 1
ATOM 3739 O O . LYS B 1 245 ? -1.271 2.25 -16.688 1 97.31 245 LYS B O 1
ATOM 3744 N N . ASP B 1 246 ? -0.353 3.092 -14.852 1 94.38 246 ASP B N 1
ATOM 3745 C CA . ASP B 1 246 ? -0.772 4.461 -15.141 1 94.38 246 ASP B CA 1
ATOM 3746 C C . ASP B 1 246 ? 0.232 5.469 -14.586 1 94.38 246 ASP B C 1
ATOM 3748 O O . ASP B 1 246 ? -0.116 6.625 -14.336 1 94.38 246 ASP B O 1
ATOM 3752 N N . ALA B 1 247 ? 1.465 4.984 -14.352 1 91.5 247 ALA B N 1
ATOM 3753 C CA . ALA B 1 247 ? 2.482 5.855 -13.773 1 91.5 247 ALA B CA 1
ATOM 3754 C C . ALA B 1 247 ? 2.691 7.098 -14.641 1 91.5 247 ALA B C 1
ATOM 3756 O O . ALA B 1 247 ? 2.777 8.211 -14.117 1 91.5 247 ALA B O 1
ATOM 3757 N N . ASN B 1 248 ? 2.756 6.938 -15.906 1 88.94 248 ASN B N 1
ATOM 3758 C CA . ASN B 1 248 ? 2.965 8.07 -16.797 1 88.94 248 ASN B CA 1
ATOM 3759 C C . ASN B 1 248 ? 1.82 9.078 -16.703 1 88.94 248 ASN B C 1
ATOM 3761 O O . ASN B 1 248 ? 2.055 10.289 -16.641 1 88.94 248 ASN B O 1
ATOM 3765 N N . ALA B 1 249 ? 0.643 8.586 -16.672 1 88.31 249 ALA B N 1
ATOM 3766 C CA . ALA B 1 249 ? -0.537 9.445 -16.625 1 88.31 249 ALA B CA 1
ATOM 3767 C C . ALA B 1 249 ? -0.679 10.109 -15.258 1 88.31 249 ALA B C 1
ATOM 3769 O O . ALA B 1 249 ? -1.057 11.281 -15.172 1 88.31 249 ALA B O 1
ATOM 3770 N N . LYS B 1 250 ? -0.349 9.422 -14.234 1 89.81 250 LYS B N 1
ATOM 3771 C CA . LYS B 1 250 ? -0.615 9.914 -12.883 1 89.81 250 LYS B CA 1
ATOM 3772 C C . LYS B 1 250 ? 0.585 10.672 -12.328 1 89.81 250 LYS B C 1
ATOM 3774 O O . LYS B 1 250 ? 0.427 11.734 -11.719 1 89.81 250 LYS B O 1
ATOM 3779 N N . LEU B 1 251 ? 1.758 10.156 -12.578 1 91.5 251 LEU B N 1
ATOM 3780 C CA . LEU B 1 251 ? 2.936 10.734 -11.938 1 91.5 251 LEU B CA 1
ATOM 3781 C C . LEU B 1 251 ? 3.553 11.82 -12.805 1 91.5 251 LEU B C 1
ATOM 3783 O O . LEU B 1 251 ? 4.195 12.742 -12.289 1 91.5 251 LEU B O 1
ATOM 3787 N N . LYS B 1 252 ? 3.355 11.836 -14.109 1 87.56 252 LYS B N 1
ATOM 3788 C CA . LYS B 1 252 ? 4.008 12.781 -15.008 1 87.56 252 LYS B CA 1
ATOM 3789 C C . LYS B 1 252 ? 3.01 13.797 -15.555 1 87.56 252 LYS B C 1
ATOM 3791 O O . LYS B 1 252 ? 3.361 14.625 -16.406 1 87.56 252 LYS B O 1
ATOM 3796 N N . ALA B 1 253 ? 1.798 13.688 -14.938 1 80 253 ALA B N 1
ATOM 3797 C CA . ALA B 1 253 ? 0.792 14.625 -15.422 1 80 253 ALA B CA 1
ATOM 3798 C C . ALA B 1 253 ? 1.185 16.062 -15.102 1 80 253 ALA B C 1
ATOM 3800 O O . ALA B 1 253 ? 1.577 16.375 -13.969 1 80 253 ALA B O 1
ATOM 3801 N N . ASP B 1 254 ? 1.138 16.906 -16.016 1 75.88 254 ASP B N 1
ATOM 3802 C CA . ASP B 1 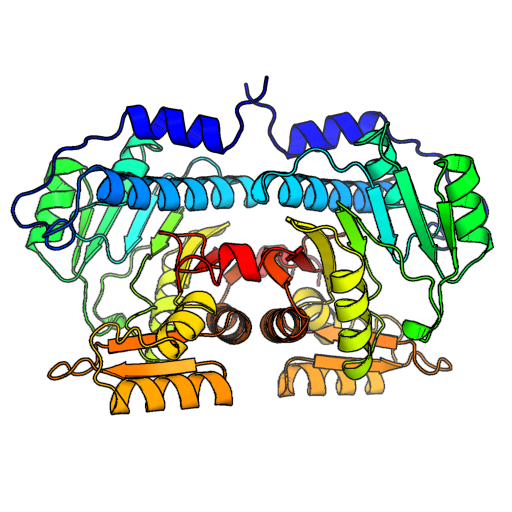254 ? 1.315 18.344 -15.883 1 75.88 254 ASP B CA 1
ATOM 3803 C C . ASP B 1 254 ? 2.723 18.688 -15.398 1 75.88 254 ASP B C 1
ATOM 3805 O O . ASP B 1 254 ? 2.914 19.656 -14.656 1 75.88 254 ASP B O 1
ATOM 3809 N N . LEU B 1 255 ? 3.705 17.812 -15.594 1 72 255 LEU B N 1
ATOM 3810 C CA . LEU B 1 255 ? 5.094 18.141 -15.273 1 72 255 LEU B CA 1
ATOM 3811 C C . LEU B 1 255 ? 5.594 19.297 -16.141 1 72 255 LEU B C 1
ATOM 3813 O O . LEU B 1 255 ? 5.145 19.453 -17.281 1 72 255 LEU B O 1
#

Solvent-accessible surface area (backbone atoms only — not comparable to full-atom values): 26146 Å² total; per-residue (Å²): 130,59,67,47,73,67,53,50,45,51,59,38,55,72,67,34,80,85,78,75,62,89,81,39,70,82,49,65,95,54,50,70,66,59,55,48,47,40,18,50,30,48,45,44,53,49,52,51,50,24,57,74,69,72,53,78,73,52,55,28,35,36,31,45,57,31,56,64,25,62,50,52,44,42,50,43,52,69,36,74,86,33,47,42,34,34,24,32,72,47,67,66,26,37,52,45,29,28,71,78,67,62,25,44,70,40,64,42,51,95,52,60,88,70,26,82,84,58,62,62,21,34,31,35,40,30,57,75,47,65,26,29,36,50,76,81,57,48,54,60,47,47,39,50,48,46,62,19,35,22,85,61,9,35,36,43,36,27,39,25,21,64,34,41,49,52,32,41,74,72,64,50,47,93,78,39,54,71,69,56,45,53,50,19,50,52,37,24,74,72,71,26,43,16,51,44,59,32,83,95,37,86,83,41,31,46,28,36,31,31,66,18,45,48,47,42,56,56,56,68,24,66,48,40,29,55,61,30,31,26,64,39,55,36,74,70,33,26,18,36,37,29,36,27,34,40,25,59,65,63,47,51,54,91,101,128,58,67,47,73,67,53,51,45,50,58,39,54,72,66,35,79,83,80,75,63,88,79,38,71,83,50,65,94,54,50,72,68,60,56,50,47,41,18,49,29,47,47,46,52,50,52,52,50,24,57,76,70,72,52,80,74,53,55,28,35,35,32,44,57,30,56,64,26,62,48,52,44,42,49,43,51,69,35,74,85,34,46,41,33,33,22,32,73,48,66,68,25,38,51,46,28,28,72,76,68,63,25,44,71,41,63,42,51,96,51,62,90,72,27,82,82,57,62,62,22,35,32,34,40,30,57,76,47,65,26,29,35,51,75,81,56,47,53,59,49,46,38,50,50,45,61,18,36,23,87,64,9,36,37,43,36,28,39,25,20,64,34,43,51,53,34,41,73,73,64,52,48,93,76,40,55,70,69,55,44,51,52,20,50,52,36,23,73,72,70,26,43,16,50,45,56,32,84,95,36,86,83,40,30,47,28,37,32,32,65,20,44,48,47,42,56,56,56,67,26,66,49,38,30,55,60,29,30,27,64,38,54,36,74,72,33,25,17,36,38,29,35,27,35,40,25,59,66,65,46,51,53,90,101

Foldseek 3Di:
DPQDLLNVLVVLLVVFDLDDDPPQPVCVVHDSVLLQQLLSLQLSLQCVLCVLLVNRAWAEEEEAQQRLNSNPRSVCSSHVNHAYAYEDQDPVSQVNCCVPRVHHYWHDDLQNVPTDQAAQGQEYEAEPDVQFAALVRLQRVLLSVLRRHDAFHKYKYKYQEPQNLVVLVVPDQQQHDPVQSVQQSVVCVVPQKGWDPHVPDDRTTGMYGYPVRVVVSSPVHPQKDWRDWDACSGSSGIIITMITRHCCVPVVPPD/DPQDLLNVLVVLLVVFDLDDDPPQPVCVVHDSVLLQQLLSLQLSLQCVLCVLLVNRAWAEEEEAQQRLNSNPRSVCSSHVNHAYAYEDQDPVSQVNCCVPRVHHYWHDDLQNVPTDQAAQGQEYEAEPDVQFAALVRLQRVLLSVLRRHDAFHKYKYKYQEPQNLVVLVVPDQQQHDPVQSVQQSVVCVVPQKGWDCHVPDDRTTGMYGYPVRVVVSSPVHPQKDWRDWDACSGSSGIIITMITRHCCVPVVPPD

InterPro domains:
  IPR029063 S-adenosyl-L-methionine-dependent methyltransferase superfamily [G3DSA:3.40.50.150] (25-184)
  IPR029063 S-adenosyl-L-methionine-dependent methyltransferase superfamily [SSF53335] (33-168)
  IPR041698 Methyltransferase domain 25 [PF13649] (61-153)

Sequence (510 aa):
MNETLDETVADIMAKVSTAIADGDSMFAGNNIDHYMSVSKDALRAVLAALQVSGRPEPKRILDFGCGYGRVMRSLRAAFPSAELIACDMDPAALASCAEAFGARAVIGAPDVDHIEQVTDVDLLWCGSVLTHLDAPNWGPLLRYFSRALAPGGVAVVTTHGRRMAMRAEAGKDYGLDARATDRMLAAYKACGFGYNDYAGNDGYGISLSSPGWAVQRALEAPDLRLAGYDEAAWDLHQDVMVLVKDANAKLKADLMNETLDETVADIMAKVSTAIADGDSMFAGNNIDHYMSVSKDALRAVLAALQVSGRPEPKRILDFGCGYGRVMRSLRAAFPSAELIACDMDPAALASCAEAFGARAVIGAPDVDHIEQVTDVDLLWCGSVLTHLDAPNWGPLLRYFSRALAPGGVAVVTTHGRRMAMRAEAGKDYGLDARATDRMLAAYKACGFGYNDYAGNDGYGISLSSPGWAVQRALEAPDLRLAGYDEAAWDLHQDVMVLVKDANAKLKADL

Secondary structure (DSSP, 8-state):
----HHHHHHHHHTTS-----TT-TTTTT--HHHHHHHHHHHHHHHHHHHHHHT----SEEEEET-TTTTTHHHHHHH-TTSEEEEEES-HHHHHHHHHHH-PEEEE--SSGGGS-----EEEEEE-SSGGGS-HHHHHHHHHHHHHHEEEEEEEEEEE--HHHHHHHHTT--TT--HHHHHHHHHHHHHHSEEEEEPTT-SS-EEEEE-HHHHHHHHTTSTT-EEEEEEEEEETTTEEEEEEES-HHHHHSTT-/----HHHHHHHHHTTS-----TT-TTTTT--HHHHHHHHHHHHHHHHHHHHHHT----SEEEEET-TTTTTHHHHHHH-TTSEEEEEES-HHHHHHHHHHH-PEEEE--SSGGGS-----EEEEEE-SSGGGS-HHHHHHHHHHHHHHEEEEEEEEEEE--HHHHHHHHTT--TT--HHHHHHHHHHHHHHSEEEEEPTT-SS-EEEEE-HHHHHHHHTTSTT-EEEEEEEEEETTTEEEEEEES-HHHHHSTT-

Organism: Amycolatopsis orientalis (NCBI:txid31958)

pLDDT: mean 93.94, std 7.75, range [33.38, 98.94]

Radius of gyration: 23.17 Å; Cα contacts (8 Å, |Δi|>4): 1081; chains: 2; bounding box: 49×69×50 Å